Protein AF-A0AAN9UFL4-F1 (afdb_monomer)

pLDDT: mean 90.6, std 11.02, range [36.66, 98.62]

Structure (mmCIF, N/CA/C/O backbone):
data_AF-A0AAN9UFL4-F1
#
_entry.id   AF-A0AAN9UFL4-F1
#
loop_
_atom_site.group_PDB
_atom_site.id
_atom_site.type_symbol
_atom_site.label_atom_id
_atom_site.label_alt_id
_atom_site.label_comp_id
_atom_site.label_asym_id
_atom_site.label_entity_id
_atom_site.label_seq_id
_atom_site.pdbx_PDB_ins_code
_atom_site.Cartn_x
_atom_site.Cartn_y
_atom_site.Cartn_z
_atom_site.occupancy
_atom_site.B_iso_or_equiv
_atom_site.auth_seq_id
_atom_site.auth_comp_id
_atom_site.auth_asym_id
_atom_site.auth_atom_id
_atom_site.pdbx_PDB_model_num
ATOM 1 N N . MET A 1 1 ? -29.369 -9.175 24.011 1.00 54.47 1 MET A N 1
ATOM 2 C CA . MET A 1 1 ? -29.312 -8.395 25.270 1.00 54.47 1 MET A CA 1
ATOM 3 C C . MET A 1 1 ? -29.453 -9.353 26.445 1.00 54.47 1 MET A C 1
ATOM 5 O O . MET A 1 1 ? -30.066 -10.395 26.267 1.00 54.47 1 MET A O 1
ATOM 9 N N . SER A 1 2 ? -28.872 -9.036 27.604 1.00 55.59 2 SER A N 1
ATOM 10 C CA . SER A 1 2 ? -28.989 -9.859 28.818 1.00 55.59 2 SER A CA 1
ATOM 11 C C . SER A 1 2 ? -30.438 -9.914 29.310 1.00 55.59 2 SER A C 1
ATOM 13 O O . SER A 1 2 ? -31.099 -8.882 29.399 1.00 55.59 2 SER A O 1
ATOM 15 N N . ASP A 1 3 ? -30.912 -11.091 29.720 1.00 73.38 3 ASP A N 1
ATOM 16 C CA . ASP A 1 3 ? -32.211 -11.225 30.394 1.00 73.38 3 ASP A CA 1
ATOM 17 C C . ASP A 1 3 ? -32.164 -10.779 31.863 1.00 73.38 3 ASP A C 1
ATOM 19 O O . ASP A 1 3 ? -33.210 -10.558 32.484 1.00 73.38 3 ASP A O 1
ATOM 23 N N . LYS A 1 4 ? -30.953 -10.606 32.407 1.00 81.44 4 LYS A N 1
ATOM 24 C CA . LYS A 1 4 ? -30.670 -10.262 33.803 1.00 81.44 4 LYS A CA 1
ATOM 25 C C . LYS A 1 4 ? -30.345 -8.778 33.964 1.00 81.44 4 LYS A C 1
ATOM 27 O O . LYS A 1 4 ? -29.755 -8.167 33.072 1.00 81.44 4 LYS A O 1
ATOM 32 N N . ILE A 1 5 ? -30.706 -8.236 35.128 1.00 85.50 5 ILE A N 1
ATOM 33 C CA . ILE A 1 5 ? -30.295 -6.901 35.581 1.00 85.50 5 ILE A CA 1
ATOM 34 C C . ILE A 1 5 ? -28.765 -6.871 35.635 1.00 85.50 5 ILE A C 1
ATOM 36 O O . ILE A 1 5 ? -28.153 -7.826 36.121 1.00 85.50 5 ILE A O 1
ATOM 40 N N . ILE A 1 6 ? -28.151 -5.813 35.108 1.00 87.88 6 ILE A N 1
ATOM 41 C CA . ILE A 1 6 ? -26.690 -5.675 35.158 1.00 87.88 6 ILE A CA 1
ATOM 42 C C . ILE A 1 6 ? -26.243 -5.418 36.605 1.00 87.88 6 ILE A C 1
ATOM 44 O O . ILE A 1 6 ? -26.988 -4.798 37.363 1.00 87.88 6 ILE A O 1
ATOM 48 N N . PRO A 1 7 ? -25.060 -5.894 37.030 1.00 90.62 7 PRO A N 1
ATOM 49 C CA . PRO A 1 7 ? -24.494 -5.502 38.317 1.00 90.62 7 PRO A CA 1
ATOM 50 C C . PRO A 1 7 ? -24.041 -4.033 38.288 1.00 90.62 7 PRO A C 1
ATOM 52 O O . PRO A 1 7 ? -24.060 -3.386 37.240 1.00 90.62 7 PRO A O 1
ATOM 55 N N . ALA A 1 8 ? -23.592 -3.513 39.434 1.00 91.50 8 ALA A N 1
ATOM 56 C CA . ALA A 1 8 ? -22.791 -2.292 39.431 1.00 91.50 8 ALA A CA 1
ATOM 57 C C . ALA A 1 8 ? -21.557 -2.491 38.534 1.00 91.50 8 ALA A C 1
ATOM 59 O O . ALA A 1 8 ? -20.910 -3.540 38.593 1.00 91.50 8 ALA A O 1
ATOM 60 N N . VAL A 1 9 ? -21.254 -1.501 37.696 1.00 92.56 9 VAL A N 1
ATOM 61 C CA . VAL A 1 9 ? -20.162 -1.568 36.715 1.00 92.56 9 VAL A CA 1
ATOM 62 C C . VAL A 1 9 ? -19.108 -0.538 37.080 1.00 92.56 9 VAL A C 1
ATOM 64 O O . VAL A 1 9 ? -19.416 0.648 37.165 1.00 92.56 9 VAL A O 1
ATOM 67 N N . THR A 1 10 ? -17.865 -0.976 37.263 1.00 95.38 10 THR A N 1
ATOM 68 C CA . THR A 1 10 ? -16.726 -0.075 37.466 1.00 95.38 10 THR A CA 1
ATOM 69 C C . THR A 1 10 ? -15.994 0.135 36.148 1.00 95.38 10 THR A C 1
ATOM 71 O O . THR A 1 10 ? -15.623 -0.832 35.485 1.00 95.38 10 THR A O 1
ATOM 74 N N . VAL A 1 11 ? -15.771 1.394 35.785 1.00 95.38 11 VAL A N 1
ATOM 75 C CA . VAL A 1 11 ? -15.032 1.815 34.593 1.00 95.38 11 VAL A CA 1
ATOM 76 C C . VAL A 1 11 ? -13.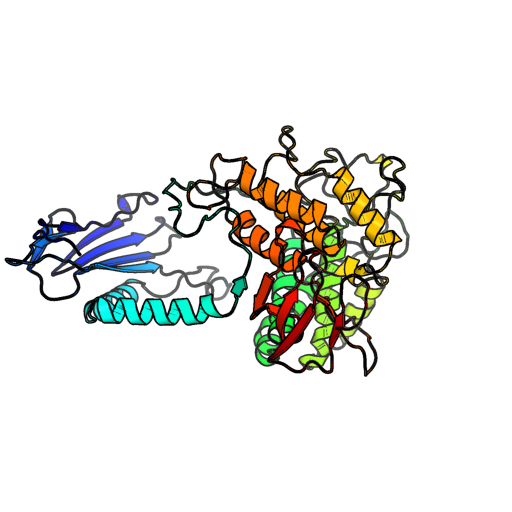807 2.604 35.040 1.00 95.38 11 VAL A C 1
ATOM 78 O O . VAL A 1 11 ? -13.924 3.584 35.778 1.00 95.38 11 VAL A O 1
ATOM 81 N N . SER A 1 12 ? -12.635 2.182 34.574 1.00 94.19 12 SER A N 1
ATOM 82 C CA . SER A 1 12 ? -11.347 2.793 34.903 1.00 94.19 12 SER A CA 1
ATOM 83 C C . SER A 1 12 ? -10.501 2.913 33.641 1.00 94.19 12 SER A C 1
ATOM 85 O O . SER A 1 12 ? -10.537 2.030 32.783 1.00 94.19 12 SER A O 1
ATOM 87 N N . LEU A 1 13 ? -9.714 3.981 33.552 1.00 94.69 13 LEU A N 1
ATOM 88 C CA . LEU A 1 13 ? -8.743 4.195 32.483 1.00 94.69 13 LEU A CA 1
ATOM 89 C C . LEU A 1 13 ? -7.329 4.068 33.051 1.00 94.69 13 LEU A C 1
ATOM 91 O O . LEU A 1 13 ? -7.047 4.565 34.138 1.00 94.69 13 LEU A O 1
ATOM 95 N N . ALA A 1 14 ? -6.444 3.400 32.313 1.00 91.50 14 ALA A N 1
ATOM 96 C CA . ALA A 1 14 ? -5.046 3.221 32.691 1.00 91.50 14 ALA A CA 1
ATOM 97 C C . ALA A 1 14 ? -4.146 3.272 31.453 1.00 91.50 14 ALA A C 1
ATOM 99 O O . ALA A 1 14 ? -4.526 2.781 30.390 1.00 91.50 14 ALA A O 1
ATOM 100 N N . ASN A 1 15 ? -2.936 3.809 31.610 1.00 89.25 15 ASN A N 1
ATOM 101 C CA . ASN A 1 15 ? -1.885 3.750 30.599 1.00 89.25 15 ASN A CA 1
ATOM 102 C C . ASN A 1 15 ? -0.728 2.907 31.144 1.00 89.25 15 ASN A C 1
ATOM 104 O O . ASN A 1 15 ? -0.100 3.289 32.122 1.00 89.25 15 ASN A O 1
ATOM 108 N N . ARG A 1 16 ? -0.464 1.751 30.525 1.00 88.44 16 ARG A N 1
ATOM 109 C CA . ARG A 1 16 ? 0.577 0.807 30.977 1.00 88.44 16 ARG A CA 1
ATOM 110 C C . ARG A 1 16 ? 1.958 1.072 30.371 1.00 88.44 16 ARG A C 1
ATOM 112 O O . ARG A 1 16 ? 2.897 0.354 30.694 1.00 88.44 16 ARG A O 1
ATOM 119 N N . LEU A 1 17 ? 2.068 2.043 29.465 1.00 87.00 17 LEU A N 1
ATOM 120 C CA . LEU A 1 17 ? 3.300 2.358 28.734 1.00 87.00 17 LEU A CA 1
ATOM 121 C C . LEU A 1 17 ? 4.008 3.604 29.275 1.00 87.00 17 LEU A C 1
ATOM 123 O O . LEU A 1 17 ? 5.159 3.854 28.931 1.00 87.00 17 LEU A O 1
ATOM 127 N N . VAL A 1 18 ? 3.328 4.388 30.110 1.00 88.12 18 VAL A N 1
ATOM 128 C CA . VAL A 1 18 ? 3.819 5.656 30.653 1.00 88.12 18 VAL A CA 1
ATOM 129 C C . VAL A 1 18 ? 3.992 5.522 32.164 1.00 88.12 18 VAL A C 1
ATOM 131 O O . VAL A 1 18 ? 3.252 4.798 32.820 1.00 88.12 18 VAL A O 1
ATOM 134 N N . ASN A 1 19 ? 4.987 6.215 32.718 1.00 89.31 19 ASN A N 1
ATOM 135 C CA . ASN A 1 19 ? 5.231 6.250 34.158 1.00 89.31 19 ASN A CA 1
ATOM 136 C C . ASN A 1 19 ? 4.023 6.848 34.908 1.00 89.31 19 ASN A C 1
ATOM 138 O O . ASN A 1 19 ? 3.541 7.915 34.529 1.00 89.31 19 ASN A O 1
ATOM 142 N N . ASP A 1 20 ? 3.605 6.219 36.011 1.00 89.75 20 ASP A N 1
ATOM 143 C CA . ASP A 1 20 ? 2.450 6.646 36.819 1.00 89.75 20 ASP A CA 1
ATOM 144 C C . ASP A 1 20 ? 2.545 8.097 37.331 1.00 89.75 20 ASP A C 1
ATOM 146 O O . ASP A 1 20 ? 1.533 8.738 37.592 1.00 89.75 20 ASP A O 1
ATOM 150 N N . THR A 1 21 ? 3.754 8.654 37.446 1.00 92.69 21 THR A N 1
ATOM 151 C CA . THR A 1 21 ? 3.964 10.059 37.847 1.00 92.69 21 THR A CA 1
ATOM 152 C C . THR A 1 21 ? 3.592 11.078 36.764 1.00 92.69 21 THR A C 1
ATOM 154 O O . THR A 1 21 ? 3.488 12.268 37.057 1.00 92.69 21 THR A O 1
ATOM 157 N N . LEU A 1 22 ? 3.405 10.634 35.518 1.00 95.19 22 LEU A N 1
ATOM 158 C CA . LEU A 1 22 ? 3.083 11.476 34.360 1.00 95.19 22 LEU A CA 1
ATOM 159 C C . LEU A 1 22 ? 1.605 11.414 33.968 1.00 95.19 22 LEU A C 1
ATOM 161 O O . LEU A 1 22 ? 1.209 12.019 32.969 1.00 95.19 22 LEU A O 1
ATOM 165 N N . ILE A 1 23 ? 0.803 10.671 34.727 1.00 95.75 23 ILE A N 1
ATOM 166 C CA . ILE A 1 23 ? -0.618 10.481 34.468 1.00 95.75 23 ILE A CA 1
ATOM 167 C C . ILE A 1 23 ? -1.444 10.932 35.664 1.00 95.75 23 ILE A C 1
ATOM 169 O O . ILE A 1 23 ? -1.000 10.922 36.809 1.00 95.75 23 ILE A O 1
ATOM 173 N N . ASN A 1 24 ? -2.680 11.313 35.387 1.00 96.19 24 ASN A N 1
ATOM 174 C CA . ASN A 1 24 ? -3.657 11.681 36.389 1.00 96.19 24 ASN A CA 1
ATOM 175 C C . ASN A 1 24 ? -5.012 11.093 35.994 1.00 96.19 24 ASN A C 1
ATOM 177 O O . ASN A 1 24 ? -5.482 11.313 34.876 1.00 96.19 24 ASN A O 1
ATOM 181 N N . VAL A 1 25 ? -5.625 10.346 36.912 1.00 96.62 25 VAL A N 1
ATOM 182 C CA . VAL A 1 25 ? -6.941 9.726 36.724 1.00 96.62 25 VAL A CA 1
ATOM 183 C C . VAL A 1 25 ? -7.927 10.386 37.671 1.00 96.62 25 VAL A C 1
ATOM 185 O O . VAL A 1 25 ? -7.709 10.452 38.878 1.00 96.62 25 VAL A O 1
ATOM 188 N N . THR A 1 26 ? -9.029 10.877 37.119 1.00 96.62 26 THR A N 1
ATOM 189 C CA . THR A 1 26 ? -10.094 11.556 37.861 1.00 96.62 26 THR A CA 1
ATOM 190 C C . THR A 1 26 ? -11.451 11.024 37.422 1.00 96.62 26 THR A C 1
ATOM 192 O O . THR A 1 26 ? -11.580 10.428 36.356 1.00 96.62 26 THR A O 1
ATOM 195 N N . CYS A 1 27 ? -12.492 11.251 38.216 1.00 95.62 27 CYS A N 1
ATOM 196 C CA . CYS A 1 27 ? -13.864 11.029 37.777 1.00 95.62 27 CYS A CA 1
ATOM 197 C C . CYS A 1 27 ? -14.771 12.191 38.157 1.00 95.62 27 CYS A C 1
ATOM 199 O O . CYS A 1 27 ? -14.496 12.957 39.080 1.00 95.62 27 CYS A O 1
ATOM 201 N N . GLY A 1 28 ? -15.860 12.314 37.408 1.00 91.25 28 GLY A N 1
ATOM 202 C CA . GLY A 1 28 ? -16.932 13.262 37.660 1.00 91.25 28 GLY A CA 1
ATOM 203 C C . GLY A 1 28 ? -18.291 12.581 37.582 1.00 91.25 28 GLY A C 1
ATOM 204 O O . GLY A 1 28 ? -18.410 11.355 37.643 1.00 91.25 28 GLY A O 1
ATOM 205 N N . THR A 1 29 ? -19.346 13.383 37.447 1.00 89.94 29 THR A N 1
ATOM 206 C CA . THR A 1 29 ? -20.706 12.846 37.315 1.00 89.94 29 THR A CA 1
ATOM 207 C C . THR A 1 29 ? -20.849 12.168 35.954 1.00 89.94 29 THR A C 1
ATOM 209 O O . THR A 1 29 ? -20.879 12.841 34.927 1.00 89.94 29 THR A O 1
ATOM 212 N N . GLY A 1 30 ? -20.928 10.837 35.945 1.00 93.25 30 GLY A N 1
ATOM 213 C CA . GLY A 1 30 ? -21.134 10.042 34.737 1.00 93.25 30 GLY A CA 1
ATOM 214 C C . GLY A 1 30 ? -19.888 9.784 33.884 1.00 93.25 30 GLY A C 1
ATOM 215 O O . GLY A 1 30 ? -20.035 9.235 32.795 1.00 93.25 30 GLY A O 1
ATOM 216 N N . TYR A 1 31 ? -18.677 10.137 34.331 1.00 96.56 31 TYR A N 1
ATOM 217 C CA . TYR A 1 31 ? -17.450 9.877 33.563 1.00 96.56 31 TYR A CA 1
ATOM 218 C C . TYR A 1 31 ? -16.209 9.609 34.430 1.00 96.56 31 TYR A C 1
ATOM 220 O O . TYR A 1 31 ? -16.130 10.039 35.581 1.00 96.56 31 TYR A O 1
ATOM 228 N N . THR A 1 32 ? -15.219 8.936 33.842 1.00 98.19 32 THR A N 1
ATOM 229 C CA . THR A 1 32 ? -13.818 8.874 34.301 1.00 98.19 32 THR A CA 1
ATOM 230 C C . THR A 1 32 ? -12.913 9.457 33.215 1.00 98.19 32 THR A C 1
ATOM 232 O O . THR A 1 32 ? -13.228 9.352 32.027 1.00 98.19 32 THR A O 1
ATOM 235 N N . ARG A 1 33 ? -11.822 10.113 33.615 1.00 98.12 33 ARG A N 1
ATOM 236 C CA . ARG A 1 33 ? -10.889 10.818 32.737 1.00 98.12 33 ARG A CA 1
ATOM 237 C C . ARG A 1 33 ? -9.452 10.485 33.105 1.00 98.12 33 ARG A C 1
ATOM 239 O O . ARG A 1 33 ? -9.074 10.589 34.270 1.00 98.12 33 ARG A O 1
ATOM 246 N N . LEU A 1 34 ? -8.661 10.135 32.100 1.00 97.81 34 LEU A N 1
ATOM 247 C CA . LEU A 1 34 ? -7.221 9.934 32.186 1.00 97.81 34 LEU A CA 1
ATOM 248 C C . LEU A 1 34 ? -6.532 11.017 31.356 1.00 97.81 34 LEU A C 1
ATOM 250 O O . LEU A 1 34 ? -6.728 11.093 30.147 1.00 97.81 34 LEU A O 1
ATOM 254 N N . THR A 1 35 ? -5.697 11.815 32.007 1.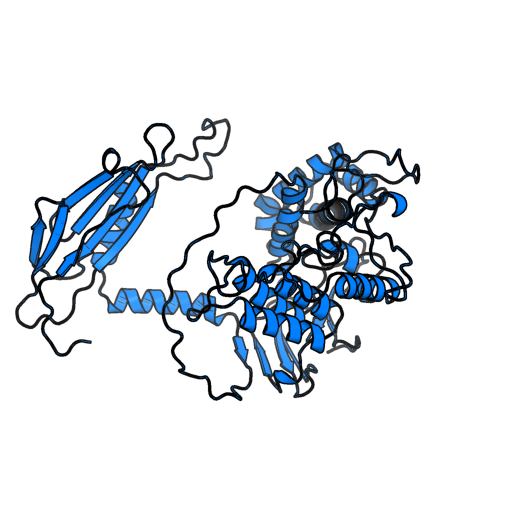00 97.75 35 THR A N 1
ATOM 255 C CA . THR A 1 35 ? -4.863 12.839 31.365 1.00 97.75 35 THR A CA 1
ATOM 256 C C . THR A 1 35 ? -3.399 12.553 31.639 1.00 97.75 35 THR A C 1
ATOM 258 O O . THR A 1 35 ? -3.077 12.029 32.707 1.00 97.75 35 THR A O 1
ATOM 261 N N . GLY A 1 36 ? -2.498 12.950 30.752 1.00 96.75 36 GLY A N 1
ATOM 262 C CA . GLY A 1 36 ? -1.074 12.844 31.038 1.00 96.75 36 GLY A CA 1
ATOM 263 C C . GLY A 1 36 ? -0.184 13.384 29.937 1.00 96.75 36 GLY A C 1
ATOM 264 O O . GLY A 1 36 ? -0.651 14.001 28.981 1.00 96.75 36 GLY A O 1
ATOM 265 N N . ILE A 1 37 ? 1.113 13.134 30.092 1.00 96.25 37 ILE A N 1
ATOM 266 C CA . ILE A 1 37 ? 2.127 13.361 29.061 1.00 96.25 37 ILE A CA 1
ATOM 267 C C . ILE A 1 37 ? 2.890 12.066 28.801 1.00 96.25 37 ILE A C 1
ATOM 269 O O . ILE A 1 37 ? 3.192 11.314 29.724 1.00 96.25 37 ILE A O 1
ATOM 273 N N . THR A 1 38 ? 3.212 11.791 27.541 1.00 93.50 38 THR A N 1
ATOM 274 C CA . THR A 1 38 ? 3.894 10.548 27.134 1.00 93.50 38 THR A CA 1
ATOM 275 C C . THR A 1 38 ? 5.309 10.424 27.712 1.00 93.50 38 THR A C 1
ATOM 277 O O . THR A 1 38 ? 5.768 9.314 27.966 1.00 93.50 38 THR A O 1
ATOM 280 N N . GLN A 1 39 ? 5.989 11.550 27.962 1.00 91.94 39 GLN A N 1
ATOM 281 C CA . GLN A 1 39 ? 7.294 11.634 28.633 1.00 91.94 39 GLN A CA 1
ATOM 282 C C . GLN A 1 39 ? 7.572 13.060 29.143 1.00 91.94 39 GLN A C 1
ATOM 284 O O . GLN A 1 39 ? 7.059 14.031 28.593 1.00 91.94 39 GLN A O 1
ATOM 289 N N . ALA A 1 40 ? 8.408 13.199 30.176 1.00 86.38 40 ALA A N 1
ATOM 290 C CA . ALA A 1 40 ? 8.545 14.432 30.965 1.00 86.38 40 ALA A CA 1
ATOM 291 C C . ALA A 1 40 ? 9.102 15.671 30.226 1.00 86.38 40 ALA A C 1
ATOM 293 O O . ALA A 1 40 ? 8.884 16.788 30.686 1.00 86.38 40 ALA A O 1
ATOM 294 N N . SER A 1 41 ? 9.836 15.506 29.120 1.00 83.50 41 SER A N 1
ATOM 295 C CA . SER A 1 41 ? 10.517 16.612 28.422 1.00 83.50 41 SER A CA 1
ATOM 296 C C . SER A 1 41 ? 9.870 16.959 27.082 1.00 83.50 41 SER A C 1
ATOM 298 O O . SER A 1 41 ? 9.323 18.042 26.897 1.00 83.50 41 SER A O 1
ATOM 300 N N . ILE A 1 42 ? 9.919 16.024 26.138 1.00 84.94 42 ILE A N 1
ATOM 301 C CA . ILE A 1 42 ? 9.457 16.218 24.758 1.00 84.94 42 ILE A CA 1
ATOM 302 C C . ILE A 1 42 ? 8.086 15.577 24.514 1.00 84.94 42 ILE A C 1
ATOM 304 O O . ILE A 1 42 ? 7.584 15.612 23.399 1.00 84.94 42 ILE A O 1
ATOM 308 N N . GLY A 1 43 ? 7.464 15.006 25.549 1.00 90.56 43 GLY A N 1
ATOM 309 C CA . GLY A 1 43 ? 6.241 14.228 25.411 1.00 90.56 43 GLY A CA 1
ATOM 310 C C . GLY A 1 43 ? 5.055 15.043 24.925 1.00 90.56 43 GLY A C 1
ATOM 311 O O . GLY A 1 43 ? 4.927 16.232 25.224 1.00 90.56 43 GLY A O 1
ATOM 312 N N . LEU A 1 44 ? 4.204 14.355 24.179 1.00 95.75 44 LEU A N 1
ATOM 313 C CA . LEU A 1 44 ? 2.867 14.783 23.803 1.00 95.75 44 LEU A CA 1
ATOM 314 C C . LEU A 1 44 ? 1.915 14.630 24.987 1.00 95.75 44 LEU A C 1
ATOM 316 O O . LEU A 1 44 ? 2.009 13.642 25.729 1.00 95.75 44 LEU A O 1
ATOM 320 N N . LYS A 1 45 ? 1.011 15.590 25.154 1.00 97.00 45 LYS A N 1
ATOM 321 C CA . LYS A 1 45 ? -0.151 15.456 26.026 1.00 97.00 45 LYS A CA 1
ATOM 322 C C . LYS A 1 45 ? -1.117 14.438 25.445 1.00 97.00 45 LYS A C 1
ATOM 324 O O . LYS A 1 45 ? -1.250 14.313 24.233 1.00 97.00 45 LYS A O 1
ATOM 329 N N . PHE A 1 46 ? -1.836 13.756 26.322 1.00 97.38 46 PHE A N 1
ATOM 330 C CA . PHE A 1 46 ? -2.979 12.939 25.945 1.00 97.38 46 PHE A CA 1
ATOM 331 C C . PHE A 1 46 ? -4.125 13.120 26.933 1.00 97.38 46 PHE A C 1
ATOM 333 O O . PHE A 1 46 ? -3.913 13.371 28.124 1.00 97.38 46 PHE A O 1
ATOM 340 N N . ASP A 1 47 ? -5.338 12.957 26.424 1.00 98.31 47 ASP A N 1
ATOM 341 C CA . ASP A 1 47 ? -6.575 12.983 27.190 1.00 98.31 47 ASP A CA 1
ATOM 342 C C . ASP A 1 47 ? -7.489 11.846 26.743 1.00 98.31 47 ASP A C 1
ATOM 344 O O . ASP A 1 47 ? -7.452 11.411 25.595 1.00 98.31 47 ASP A O 1
ATOM 348 N N . SER A 1 48 ? -8.287 11.327 27.663 1.00 98.25 48 SER A N 1
ATOM 349 C CA . SER A 1 48 ? -9.153 10.182 27.446 1.00 98.25 48 SER A CA 1
ATOM 350 C C . SER A 1 48 ? -10.311 10.241 28.428 1.00 98.25 48 SER A C 1
ATOM 352 O O . SER A 1 48 ? -10.090 10.295 29.638 1.00 98.25 48 SER A O 1
ATOM 354 N N . ILE A 1 49 ? -11.546 10.224 27.925 1.00 98.50 49 ILE A N 1
ATOM 355 C CA . ILE A 1 49 ? -12.765 10.271 28.742 1.00 98.50 49 ILE A CA 1
ATOM 356 C C . ILE A 1 49 ? -13.651 9.085 28.380 1.00 98.50 49 ILE A C 1
ATOM 358 O O . ILE A 1 49 ? -14.051 8.926 27.228 1.00 98.50 49 ILE A O 1
ATOM 362 N N . ALA A 1 50 ? -14.011 8.283 29.380 1.00 97.94 50 ALA A N 1
ATOM 363 C CA . ALA A 1 50 ? -15.061 7.277 29.267 1.00 97.94 50 ALA A CA 1
ATOM 364 C C . ALA A 1 50 ? -16.304 7.766 30.019 1.00 97.94 50 ALA A C 1
ATOM 366 O O . ALA A 1 50 ? -16.235 8.068 31.214 1.00 97.94 50 ALA A O 1
ATOM 367 N N . ARG A 1 51 ? -17.439 7.853 29.321 1.00 96.31 51 ARG A N 1
ATOM 368 C CA . ARG A 1 51 ? -18.685 8.459 29.807 1.00 96.31 51 ARG A CA 1
ATOM 369 C C . ARG A 1 51 ? -19.860 7.502 29.650 1.00 96.31 51 ARG A C 1
ATOM 371 O O . ARG A 1 51 ? -20.009 6.857 28.615 1.00 96.31 51 ARG A O 1
ATOM 378 N N . VAL A 1 52 ? -20.718 7.430 30.664 1.00 94.25 52 VAL A N 1
ATOM 379 C CA . VAL A 1 52 ? -21.979 6.687 30.573 1.00 94.25 52 VAL A CA 1
ATOM 380 C C . VAL A 1 52 ? -23.003 7.485 29.756 1.00 94.25 52 VAL A C 1
ATOM 382 O O . VAL A 1 52 ? -23.174 8.685 29.963 1.00 94.25 52 VAL A O 1
ATOM 385 N N . SER A 1 53 ? -23.671 6.827 28.811 1.00 91.44 53 SER A N 1
ATOM 386 C CA . SER A 1 53 ? -24.694 7.422 27.943 1.00 91.44 53 SER A CA 1
ATOM 387 C C . SER A 1 53 ? -26.093 6.987 28.367 1.00 91.44 53 SER A C 1
ATOM 389 O O . SER A 1 53 ? -26.353 5.788 28.469 1.00 91.44 53 SER A O 1
ATOM 391 N N . GLY A 1 54 ? -26.992 7.960 28.559 1.00 83.38 54 GLY A N 1
ATOM 392 C CA . GLY A 1 54 ? -28.389 7.789 28.976 1.00 83.38 54 GLY A CA 1
ATOM 393 C C . GLY A 1 54 ? -28.632 8.175 30.443 1.00 83.38 54 GLY A C 1
ATOM 394 O O . GLY A 1 54 ? -27.851 8.917 31.034 1.00 83.38 54 GLY A O 1
ATOM 395 N N . ASN A 1 55 ? -29.725 7.694 31.045 1.00 81.06 55 ASN A N 1
ATOM 396 C CA . ASN A 1 55 ? -30.087 8.033 32.428 1.00 81.06 55 ASN A CA 1
ATOM 397 C C . ASN A 1 55 ? -29.544 6.997 33.429 1.00 81.06 55 ASN A C 1
ATOM 399 O O . ASN A 1 55 ? -30.016 5.859 33.452 1.00 81.06 55 ASN A O 1
ATOM 403 N N . TYR A 1 56 ? -28.556 7.389 34.238 1.00 82.44 56 TYR A N 1
ATOM 404 C CA . TYR A 1 56 ? -27.855 6.514 35.184 1.00 82.44 56 TYR A CA 1
ATOM 405 C C . TYR A 1 56 ? -27.552 7.253 36.482 1.00 82.44 56 TYR A C 1
ATOM 407 O O . TYR A 1 56 ? -27.371 8.470 36.497 1.00 82.44 56 TYR A O 1
ATOM 415 N N . SER A 1 57 ? -27.417 6.488 37.563 1.00 88.56 57 SER A N 1
ATOM 416 C CA . SER A 1 57 ? -26.724 6.951 38.760 1.00 88.56 57 SER A CA 1
ATOM 417 C C . SER A 1 57 ? -25.268 6.498 38.695 1.00 88.56 57 SER A C 1
ATOM 419 O O . SER A 1 57 ? -24.972 5.386 38.254 1.00 88.56 57 SER A O 1
ATOM 421 N N . SER A 1 58 ? -24.347 7.355 39.124 1.00 92.25 58 SER A N 1
ATOM 422 C CA . SER A 1 58 ? -22.931 7.012 39.185 1.00 92.25 58 SER A CA 1
ATOM 423 C C . SER A 1 58 ? -22.239 7.686 40.357 1.00 92.25 58 SER A C 1
ATOM 425 O O . SER A 1 58 ? -22.586 8.816 40.702 1.00 92.25 58 SER A O 1
ATOM 427 N N . THR A 1 59 ? -21.216 7.037 40.899 1.00 94.44 59 THR A N 1
ATOM 428 C CA . THR A 1 59 ? -20.324 7.606 41.913 1.00 94.44 59 THR A CA 1
ATOM 429 C C . THR A 1 59 ? -18.875 7.556 41.447 1.00 94.44 59 THR A C 1
ATOM 431 O O . THR A 1 59 ? -18.501 6.716 40.631 1.00 94.44 59 THR A O 1
ATOM 434 N N . CYS A 1 60 ? -18.058 8.454 41.984 1.00 94.56 60 CYS A N 1
ATOM 435 C CA . CYS A 1 60 ? -16.629 8.537 41.713 1.00 94.56 60 CYS A CA 1
ATOM 436 C C . CYS A 1 60 ? -15.856 7.853 42.851 1.00 94.56 60 CYS A C 1
ATOM 438 O O . CYS A 1 60 ? -16.156 8.108 44.017 1.00 94.56 60 CYS A O 1
ATOM 440 N N . SER A 1 61 ? -14.919 6.955 42.533 1.00 94.31 61 SER A N 1
ATOM 441 C CA . SER A 1 61 ? -14.026 6.356 43.532 1.00 94.31 61 SER A CA 1
ATOM 442 C C . SER A 1 61 ? -12.866 7.291 43.882 1.00 94.31 61 SER A C 1
ATOM 444 O O . SER A 1 61 ? -12.485 8.148 43.085 1.00 94.31 61 SER A O 1
ATOM 446 N N . ASP A 1 62 ? -12.220 7.042 45.023 1.00 91.25 62 ASP A N 1
ATOM 447 C CA . ASP A 1 62 ? -11.004 7.762 45.441 1.00 91.25 62 ASP A CA 1
ATOM 448 C C . ASP A 1 62 ? -9.835 7.594 44.450 1.00 91.25 62 ASP A C 1
ATOM 450 O O . ASP A 1 62 ? -8.909 8.399 44.419 1.00 91.25 62 ASP A O 1
ATOM 454 N N . THR A 1 63 ? -9.883 6.547 43.622 1.00 90.12 63 THR A N 1
ATOM 455 C CA . THR A 1 63 ? -8.894 6.235 42.581 1.00 90.12 63 THR A CA 1
ATOM 456 C C . THR A 1 63 ? -9.262 6.793 41.202 1.00 90.12 63 THR A C 1
ATOM 458 O O . THR A 1 63 ? -8.649 6.414 40.207 1.00 90.12 63 THR A O 1
ATOM 461 N N . GLY A 1 64 ? -10.292 7.640 41.104 1.00 93.44 64 GLY A N 1
ATOM 462 C CA . GLY A 1 64 ? -10.705 8.251 39.838 1.00 93.44 64 GLY A CA 1
ATOM 463 C C . GLY A 1 64 ? -11.530 7.334 38.923 1.00 93.44 64 GLY A C 1
ATOM 464 O O . GLY A 1 64 ? -11.734 7.655 37.755 1.00 93.44 64 GLY A O 1
ATOM 465 N N . SER A 1 65 ? -12.026 6.199 39.424 1.00 96.06 65 SER A N 1
ATOM 466 C CA . SER A 1 65 ? -12.863 5.266 38.657 1.00 96.06 65 SER A CA 1
ATOM 467 C C . SER A 1 65 ? -14.347 5.617 38.752 1.00 96.06 65 SER A C 1
ATOM 469 O O . SER A 1 65 ? -14.849 5.994 39.812 1.00 96.06 65 SER A O 1
ATOM 471 N N . LEU A 1 66 ? -15.073 5.435 37.651 1.00 96.56 66 LEU A N 1
ATOM 472 C CA . LEU A 1 66 ? -16.519 5.618 37.596 1.00 96.56 66 LEU A CA 1
ATOM 473 C C . LEU A 1 66 ? -17.223 4.332 38.036 1.00 96.56 66 LEU A C 1
ATOM 475 O O . LEU A 1 66 ? -16.996 3.275 37.455 1.00 96.56 66 LEU A O 1
ATOM 479 N N . ILE A 1 67 ? -18.118 4.421 39.014 1.00 95.44 67 ILE A N 1
ATOM 480 C CA . ILE A 1 67 ? -18.971 3.311 39.449 1.00 95.44 67 ILE A CA 1
ATOM 481 C C . ILE A 1 67 ? -20.396 3.608 38.992 1.00 95.44 67 ILE A C 1
ATOM 483 O O . ILE A 1 67 ? -21.041 4.515 39.512 1.00 95.44 67 ILE A O 1
ATOM 487 N N . ILE A 1 68 ? -20.890 2.855 38.013 1.00 93.44 68 ILE A N 1
ATOM 488 C CA . ILE A 1 68 ? -22.247 2.961 37.474 1.00 93.44 68 ILE A CA 1
ATOM 489 C C . ILE A 1 68 ? -23.174 2.086 38.318 1.00 93.44 68 ILE A C 1
ATOM 491 O O . ILE A 1 68 ? -22.953 0.880 38.460 1.00 93.44 68 ILE A O 1
ATOM 495 N N . LEU A 1 69 ? -24.229 2.695 38.856 1.00 91.44 69 LEU A N 1
ATOM 496 C CA . LEU A 1 69 ? -25.240 2.039 39.674 1.00 91.44 69 LEU A CA 1
ATOM 497 C C . LEU A 1 69 ? -26.509 1.827 38.833 1.00 91.44 69 LEU A C 1
ATOM 499 O O . LEU A 1 69 ? -27.156 2.807 38.449 1.00 91.44 69 LEU A O 1
ATOM 503 N N . PRO A 1 70 ? -26.878 0.573 38.524 1.00 86.62 70 PRO A N 1
ATOM 504 C CA . PRO A 1 70 ? -28.035 0.287 37.691 1.00 86.62 70 PRO A CA 1
ATOM 505 C C . PRO A 1 70 ? -29.342 0.625 38.407 1.00 86.62 70 PRO A C 1
ATOM 507 O O . PRO A 1 70 ? -29.538 0.292 39.578 1.00 86.62 70 PRO A O 1
ATOM 510 N N . ALA A 1 71 ? -30.270 1.242 37.681 1.00 87.12 71 ALA A N 1
ATOM 511 C CA . ALA A 1 71 ? -31.637 1.428 38.142 1.00 87.12 71 ALA A CA 1
ATOM 512 C C . ALA A 1 71 ? -32.371 0.073 38.269 1.00 87.12 71 ALA A C 1
ATOM 514 O O . ALA A 1 71 ? -32.009 -0.901 37.596 1.00 87.12 71 ALA A O 1
ATOM 515 N N . PRO A 1 72 ? -33.439 -0.024 39.087 1.00 85.69 72 PRO A N 1
ATOM 516 C CA . PRO A 1 72 ? -34.255 -1.232 39.162 1.00 85.69 72 PRO A CA 1
ATOM 517 C C . PRO A 1 72 ? -34.733 -1.684 37.776 1.00 85.69 72 PRO A C 1
ATOM 519 O O . PRO A 1 72 ? -35.356 -0.923 37.041 1.00 85.69 72 PRO A O 1
ATOM 522 N N . GLY A 1 73 ? -34.432 -2.934 37.414 1.00 86.12 73 GLY A N 1
ATOM 523 C CA . GLY A 1 73 ? -34.805 -3.504 36.116 1.00 86.12 73 GLY A CA 1
ATOM 524 C C . GLY A 1 73 ? -33.878 -3.141 34.951 1.00 86.12 73 GLY A C 1
ATOM 525 O O . GLY A 1 73 ? -34.122 -3.607 33.839 1.00 86.12 73 GLY A O 1
ATOM 526 N N . GLN A 1 74 ? -32.812 -2.367 35.174 1.00 87.00 74 GLN A N 1
ATOM 527 C CA . GLN A 1 74 ? -31.870 -1.987 34.126 1.00 87.00 74 GLN A CA 1
ATOM 528 C C . GLN A 1 74 ? -31.020 -3.174 33.654 1.00 87.00 74 GLN A C 1
ATOM 530 O O . GLN A 1 74 ? -30.348 -3.831 34.446 1.00 87.00 74 GLN A O 1
ATOM 535 N N . LYS A 1 75 ? -31.031 -3.441 32.344 1.00 88.81 75 LYS A N 1
ATOM 536 C CA . LYS A 1 75 ? -30.353 -4.601 31.726 1.00 88.81 75 LYS A CA 1
ATOM 537 C C . LYS A 1 75 ? -29.213 -4.236 30.776 1.00 88.81 75 LYS A C 1
ATOM 539 O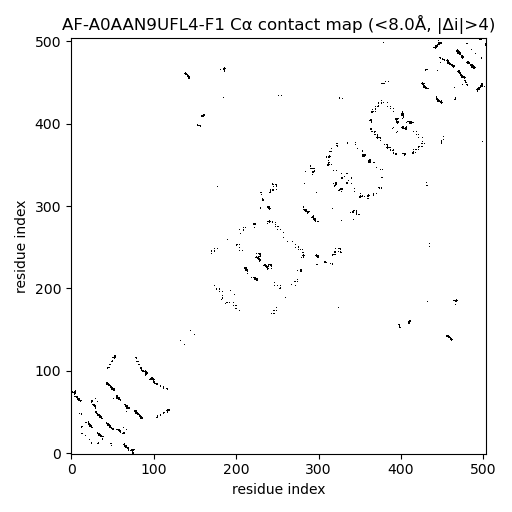 O . LYS A 1 75 ? -28.557 -5.128 30.244 1.00 88.81 75 LYS A O 1
ATOM 544 N N . VAL A 1 76 ? -28.999 -2.944 30.540 1.00 87.75 76 VAL A N 1
ATOM 545 C CA . VAL A 1 76 ? -28.011 -2.430 29.589 1.00 87.75 76 VAL A CA 1
ATOM 546 C C . VAL A 1 76 ? -27.375 -1.168 30.164 1.00 87.75 76 VAL A C 1
ATOM 548 O O . VAL A 1 76 ? -28.063 -0.351 30.784 1.00 87.75 76 VAL A O 1
ATOM 551 N N . ALA A 1 77 ? -26.066 -1.042 29.959 1.00 88.06 77 ALA A N 1
ATOM 552 C CA . ALA A 1 77 ? -25.309 0.184 30.141 1.00 88.06 77 ALA A CA 1
ATOM 553 C C . ALA A 1 77 ? -24.507 0.458 28.871 1.00 88.06 77 ALA A C 1
ATOM 555 O O . ALA A 1 77 ? -23.882 -0.457 28.334 1.00 88.06 77 ALA A O 1
ATOM 556 N N . THR A 1 78 ? -24.516 1.709 28.420 1.00 92.19 78 THR A N 1
ATOM 557 C CA . THR A 1 78 ? -23.737 2.153 27.262 1.00 92.19 78 THR A CA 1
ATOM 558 C C . THR A 1 78 ? -22.642 3.088 27.740 1.00 92.19 78 THR A C 1
ATOM 560 O O . THR A 1 78 ? -22.917 4.069 28.431 1.00 92.19 78 THR A O 1
ATOM 563 N N . ILE A 1 79 ? -21.401 2.780 27.372 1.00 94.81 79 ILE A N 1
ATOM 564 C CA . ILE A 1 79 ? -20.233 3.612 27.652 1.00 94.81 79 ILE A CA 1
ATOM 565 C C . ILE A 1 79 ? -19.711 4.106 26.310 1.00 94.81 79 ILE A C 1
ATOM 567 O O . ILE A 1 79 ? -19.463 3.302 25.413 1.00 94.81 79 ILE A O 1
ATOM 571 N N . VAL A 1 80 ? -19.553 5.418 26.179 1.00 96.50 80 VAL A N 1
ATOM 572 C CA . VAL A 1 80 ? -18.835 6.034 25.062 1.00 96.50 80 VAL A CA 1
ATOM 573 C C . VAL A 1 80 ? -17.444 6.420 25.537 1.00 96.50 80 VAL A C 1
ATOM 575 O O . VAL A 1 80 ? -17.264 6.839 26.682 1.00 96.50 80 VAL A O 1
ATOM 578 N N . TRP A 1 81 ? -16.455 6.258 24.671 1.00 96.81 81 TRP A N 1
ATOM 579 C CA . TRP A 1 81 ? -15.061 6.517 24.994 1.00 96.81 81 TRP A CA 1
ATOM 580 C C . TRP A 1 81 ? -14.388 7.219 23.819 1.00 96.81 81 TRP A C 1
ATOM 582 O O . TRP A 1 81 ? -14.596 6.833 22.672 1.00 96.81 81 TRP A O 1
ATOM 592 N N . SER A 1 82 ? -13.604 8.250 24.120 1.00 97.75 82 SER A N 1
ATOM 593 C CA . SER A 1 82 ? -12.713 8.914 23.171 1.00 97.75 82 SER A CA 1
ATOM 594 C C . SER A 1 82 ? -11.375 9.176 23.846 1.00 97.75 82 SER A C 1
ATOM 596 O O . SER A 1 82 ? -11.324 9.371 25.064 1.00 97.75 82 SER A O 1
ATOM 598 N N . ALA A 1 83 ? -10.313 9.212 23.050 1.00 97.19 83 ALA A N 1
ATOM 599 C CA . ALA A 1 83 ? -8.987 9.636 23.464 1.00 97.19 83 ALA A CA 1
ATOM 600 C C . ALA A 1 83 ? -8.334 10.446 22.341 1.00 97.19 83 ALA A C 1
ATOM 602 O O . ALA A 1 83 ? -8.624 10.194 21.175 1.00 97.19 83 ALA A O 1
ATOM 603 N N . GLU A 1 84 ? -7.482 11.399 22.698 1.00 97.69 84 GLU A N 1
ATOM 604 C CA . GLU A 1 84 ? -6.764 12.261 21.755 1.00 97.69 84 GLU A CA 1
ATOM 605 C C . GLU A 1 84 ? -5.401 12.662 22.336 1.00 97.69 84 GLU A C 1
ATOM 607 O O . GLU A 1 84 ? -5.192 12.608 23.554 1.00 97.69 84 GLU A O 1
ATOM 612 N N . SER A 1 85 ? -4.474 13.070 21.472 1.00 96.88 85 SER A N 1
ATOM 613 C CA . SER A 1 85 ? -3.192 13.666 21.861 1.00 96.88 85 SER A CA 1
ATOM 6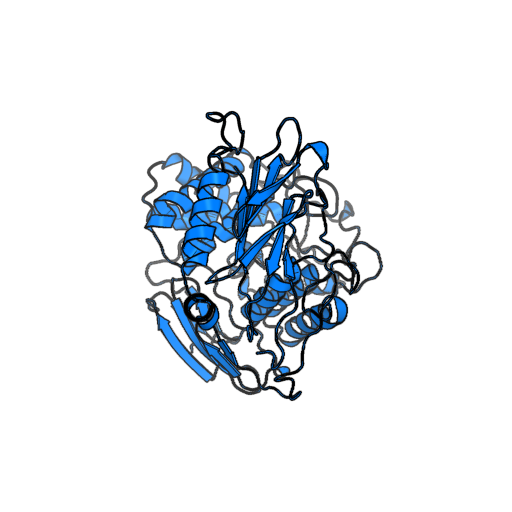14 C C . SER A 1 85 ? -3.022 15.064 21.275 1.00 96.88 85 SER A C 1
ATOM 616 O O . SER A 1 85 ? -3.709 15.422 20.328 1.00 96.88 85 SER A O 1
ATOM 618 N N . ASP A 1 86 ? -2.074 15.848 21.786 1.00 97.44 86 ASP A N 1
ATOM 619 C CA . ASP A 1 86 ? -1.669 17.098 21.126 1.00 97.44 86 ASP A CA 1
ATOM 620 C C . ASP A 1 86 ? -0.733 16.852 19.927 1.00 97.44 86 ASP A C 1
ATOM 622 O O . ASP A 1 86 ? 0.061 17.722 19.590 1.00 97.44 86 ASP A O 1
ATOM 626 N N . TYR A 1 87 ? -0.770 15.685 19.275 1.00 97.00 87 TYR A N 1
ATOM 627 C CA . TYR A 1 87 ? 0.022 15.453 18.068 1.00 97.00 87 TYR A CA 1
ATOM 628 C C . TYR A 1 87 ? -0.484 16.308 16.901 1.00 97.00 87 TYR A C 1
ATOM 630 O O . TYR A 1 87 ? -1.656 16.252 16.534 1.00 97.00 87 TYR A O 1
ATOM 638 N N . ASP A 1 88 ? 0.421 17.040 16.255 1.00 96.25 88 ASP A N 1
ATOM 639 C CA . ASP A 1 88 ? 0.138 17.784 15.029 1.00 96.25 88 ASP A CA 1
ATOM 640 C C . ASP A 1 88 ? 1.271 17.603 14.013 1.00 96.25 88 ASP A C 1
ATOM 642 O O . ASP A 1 88 ? 2.342 18.214 14.105 1.00 96.25 88 ASP A O 1
ATOM 646 N N . GLN A 1 89 ? 1.013 16.782 12.992 1.00 95.19 89 GLN A N 1
ATOM 647 C CA . GLN A 1 89 ? 1.956 16.523 11.902 1.00 95.19 89 GLN A CA 1
ATOM 648 C C . GLN A 1 89 ? 2.379 17.796 11.149 1.00 95.19 89 GLN A C 1
ATOM 650 O O . GLN A 1 89 ? 3.482 17.857 10.605 1.00 95.19 89 GLN A O 1
ATOM 655 N N . THR A 1 90 ? 1.548 18.846 11.142 1.00 95.69 90 THR A N 1
ATOM 656 C CA . THR A 1 90 ? 1.849 20.111 10.453 1.00 95.69 90 THR A CA 1
ATOM 657 C C . THR A 1 90 ? 2.891 20.952 11.189 1.00 95.69 90 THR A C 1
ATOM 659 O O . THR A 1 90 ? 3.418 21.910 10.625 1.00 95.69 90 THR A O 1
ATOM 662 N N . LYS A 1 91 ? 3.236 20.589 12.430 1.00 96.06 91 LYS A N 1
ATOM 663 C CA . LYS A 1 91 ? 4.263 21.242 13.258 1.00 96.06 91 LYS A CA 1
ATOM 664 C C . LYS A 1 91 ? 5.614 20.530 13.201 1.00 96.06 91 LYS A C 1
ATOM 666 O O . LYS A 1 91 ? 6.535 20.889 13.931 1.00 96.06 91 LYS A O 1
ATOM 671 N N . GLY A 1 92 ? 5.775 19.566 12.297 1.00 94.12 92 GLY A N 1
ATOM 672 C CA . GLY A 1 92 ? 7.049 18.911 11.991 1.00 94.12 92 GLY A CA 1
ATOM 673 C C . GLY A 1 92 ? 8.016 19.757 11.154 1.00 94.12 92 GLY A C 1
ATOM 674 O O . GLY A 1 92 ? 8.711 19.219 10.301 1.00 94.12 92 GLY A O 1
ATOM 675 N N . ASN A 1 93 ? 8.037 21.082 11.328 1.00 94.44 93 ASN A N 1
ATOM 676 C CA . ASN A 1 93 ? 8.828 22.007 10.509 1.00 94.44 93 ASN A CA 1
ATOM 677 C C . ASN A 1 93 ? 9.609 23.021 11.353 1.00 94.44 93 ASN A C 1
ATOM 679 O O . ASN A 1 93 ? 9.307 23.241 12.525 1.00 94.44 93 ASN A O 1
ATOM 683 N N . ALA A 1 94 ? 10.586 23.684 10.729 1.00 95.62 94 ALA A N 1
ATOM 684 C CA . ALA A 1 94 ? 11.467 24.646 11.394 1.00 95.62 94 ALA A CA 1
ATOM 685 C C . ALA A 1 94 ? 10.720 25.830 12.037 1.00 95.62 94 ALA A C 1
ATOM 687 O O . ALA A 1 94 ? 11.134 26.313 13.085 1.00 95.62 94 ALA A O 1
ATOM 688 N N . ALA A 1 95 ? 9.603 26.282 11.452 1.00 96.25 95 ALA A N 1
ATOM 689 C CA . ALA A 1 95 ? 8.795 27.367 12.019 1.00 96.25 95 ALA A CA 1
ATOM 690 C C . ALA A 1 95 ? 8.149 26.990 13.364 1.00 96.25 95 ALA A C 1
ATOM 692 O O . ALA A 1 95 ? 7.829 27.868 14.162 1.00 96.25 95 ALA A O 1
ATOM 693 N N . SER A 1 96 ? 7.977 25.692 13.609 1.00 95.38 96 SER A N 1
ATOM 694 C CA . SER A 1 96 ? 7.412 25.132 14.838 1.00 95.38 96 SER A CA 1
ATOM 695 C C . SER A 1 96 ? 8.457 24.363 15.654 1.00 95.38 96 SER A C 1
ATOM 697 O O . SER A 1 96 ? 8.080 23.529 16.477 1.00 95.38 96 SER A O 1
ATOM 699 N N . ASP A 1 97 ? 9.748 24.598 15.386 1.00 94.06 97 ASP A N 1
ATOM 700 C CA . ASP A 1 97 ? 10.897 23.912 15.999 1.00 94.06 97 ASP A CA 1
ATOM 701 C C . ASP A 1 97 ? 10.789 22.375 15.971 1.00 94.06 97 ASP A C 1
ATOM 703 O O . ASP A 1 97 ? 11.148 21.685 16.921 1.00 94.06 97 ASP A O 1
ATOM 707 N N . PHE A 1 98 ? 10.210 21.834 14.890 1.00 93.81 98 PHE A N 1
ATOM 708 C CA . PHE A 1 98 ? 9.948 20.400 14.714 1.00 93.81 98 PHE A CA 1
ATOM 709 C C . PHE A 1 98 ? 9.230 19.762 15.917 1.00 93.81 98 PHE A C 1
ATOM 711 O O . PHE A 1 98 ? 9.476 18.608 16.261 1.00 93.81 98 PHE A O 1
ATOM 718 N N . SER A 1 99 ? 8.353 20.523 16.577 1.00 93.50 99 SER A N 1
ATOM 719 C CA . SER A 1 99 ? 7.718 20.116 17.834 1.00 93.50 99 SER A CA 1
ATOM 720 C C . SER A 1 99 ? 6.705 18.987 17.683 1.00 93.50 99 SER A C 1
ATOM 722 O O . SER A 1 99 ? 6.537 18.220 18.628 1.00 93.50 99 SER A O 1
ATOM 724 N N . TYR A 1 100 ? 6.017 18.907 16.537 1.00 95.69 100 TYR A N 1
ATOM 725 C CA . TYR A 1 100 ? 4.860 18.023 16.323 1.00 95.69 100 TYR A CA 1
ATOM 726 C C . TYR A 1 100 ? 3.727 18.208 17.353 1.00 95.69 100 TYR A C 1
ATOM 728 O O . TYR A 1 100 ? 2.957 17.279 17.590 1.00 95.69 100 TYR A O 1
ATOM 736 N N . LYS A 1 101 ? 3.633 19.391 17.981 1.00 95.69 101 LYS A N 1
ATOM 737 C CA . LYS A 1 101 ? 2.677 19.695 19.058 1.00 95.69 101 LYS A CA 1
ATOM 738 C C . LYS A 1 101 ? 1.610 20.692 18.615 1.00 95.69 101 LYS A C 1
ATOM 740 O O . LYS A 1 101 ? 1.937 21.816 18.233 1.00 95.69 101 LYS A O 1
ATOM 745 N N . GLY A 1 102 ? 0.356 20.275 18.704 1.00 95.38 102 GLY A N 1
ATOM 746 C CA . GLY A 1 102 ? -0.853 21.033 18.416 1.00 95.38 102 GLY A CA 1
ATOM 747 C C . GLY A 1 102 ? -1.545 21.570 19.669 1.00 95.38 102 GLY A C 1
ATOM 748 O O . GLY A 1 102 ? -0.908 21.957 20.651 1.00 95.38 102 GLY A O 1
ATOM 749 N N . GLU A 1 103 ? -2.873 21.645 19.597 1.00 96.38 103 GLU A N 1
ATOM 750 C CA . GLU A 1 103 ? -3.720 22.170 20.668 1.00 96.38 103 GLU A CA 1
ATOM 751 C C . GLU A 1 103 ? -3.919 21.164 21.811 1.00 96.38 103 GLU A C 1
ATOM 753 O O . GLU A 1 103 ? -3.659 19.970 21.683 1.00 96.38 103 GLU A O 1
ATOM 758 N N . ASP A 1 104 ? -4.388 21.660 22.959 1.00 97.25 104 ASP A N 1
ATOM 759 C CA . ASP A 1 104 ? -4.704 20.813 24.108 1.00 97.25 104 ASP A CA 1
ATOM 760 C C . ASP A 1 104 ? -5.834 19.824 23.747 1.00 97.25 104 ASP A C 1
ATOM 762 O O . ASP A 1 104 ? -6.903 20.272 23.328 1.00 97.25 104 ASP A O 1
ATOM 766 N N . PRO A 1 105 ? -5.658 18.499 23.925 1.00 98.06 105 PRO A N 1
ATOM 767 C CA . PRO A 1 105 ? -6.646 17.511 23.480 1.00 98.06 105 PRO A CA 1
ATOM 768 C C . PRO A 1 105 ? -7.915 17.492 24.347 1.00 98.06 105 PRO A C 1
ATOM 770 O O . PRO A 1 105 ? -8.962 17.007 23.920 1.00 98.06 105 PRO A O 1
ATOM 773 N N . GLY A 1 106 ? -7.850 18.026 25.571 1.00 98.12 106 GLY A N 1
ATOM 774 C CA . GLY A 1 106 ? -8.919 17.939 26.566 1.00 98.12 106 GLY A CA 1
ATOM 775 C C . GLY A 1 106 ? -10.290 18.453 26.099 1.00 98.12 106 GLY A C 1
ATOM 776 O O . GLY A 1 106 ? -11.270 17.719 26.235 1.00 98.12 106 GLY A O 1
ATOM 777 N N . PRO A 1 107 ? -10.399 19.683 25.557 1.00 98.44 107 PRO A N 1
ATOM 778 C CA . PRO A 1 107 ? -11.656 20.204 25.020 1.00 98.44 107 PRO A CA 1
ATOM 779 C C . PRO A 1 107 ? -12.264 19.336 23.908 1.00 98.44 107 PRO A C 1
ATOM 781 O O . PRO A 1 107 ? -13.472 19.108 23.924 1.00 98.44 107 PRO A O 1
ATOM 784 N N . ILE A 1 108 ? -11.438 18.799 23.000 1.00 98.06 108 ILE A N 1
ATOM 785 C CA . ILE A 1 108 ? -11.885 17.940 21.890 1.00 98.06 108 ILE A CA 1
ATOM 786 C C . ILE A 1 108 ? -12.489 16.641 22.439 1.00 98.06 108 ILE A C 1
ATOM 788 O O . ILE A 1 108 ? -13.601 16.258 22.075 1.00 98.06 108 ILE A O 1
ATOM 792 N N . VAL A 1 109 ? -11.795 15.980 23.372 1.00 98.31 109 VAL A N 1
ATOM 793 C CA . VAL A 1 109 ? -12.272 14.731 23.990 1.00 98.31 109 VAL A CA 1
ATOM 794 C C . VAL A 1 109 ? -13.562 14.958 24.794 1.00 98.31 109 VAL A C 1
ATOM 796 O O . VAL A 1 109 ? -14.482 14.133 24.747 1.00 98.31 109 VAL A O 1
ATOM 799 N N . GLU A 1 110 ? -13.673 16.079 25.511 1.00 98.12 110 GLU A N 1
ATOM 800 C CA . GLU A 1 110 ? -14.880 16.446 26.264 1.00 98.12 110 GLU A CA 1
ATOM 801 C C . GLU A 1 110 ? -16.084 16.665 25.334 1.00 98.12 110 GLU A C 1
ATOM 803 O O . GLU A 1 110 ? -17.172 16.141 25.599 1.00 98.12 110 GLU A O 1
ATOM 808 N N . GLU A 1 111 ? -15.895 17.392 24.230 1.00 98.00 111 GLU A N 1
ATOM 809 C CA . GLU A 1 111 ? -16.939 17.641 23.233 1.00 98.00 111 GLU A CA 1
ATOM 810 C C . GLU A 1 111 ? -17.401 16.340 22.566 1.00 98.00 111 GLU A C 1
ATOM 812 O O . GLU A 1 111 ? -18.602 16.042 22.561 1.00 98.00 111 GLU A O 1
ATOM 817 N N . LEU A 1 112 ? -16.462 15.529 22.062 1.00 97.81 112 LEU A N 1
ATOM 818 C CA . LEU A 1 112 ? -16.758 14.265 21.382 1.00 97.81 112 LEU A CA 1
ATOM 819 C C . LEU A 1 112 ? -17.544 13.312 22.285 1.00 97.81 112 LEU A C 1
ATOM 821 O O . LEU A 1 112 ? -18.575 12.770 21.880 1.00 97.81 112 LEU A O 1
ATOM 825 N N . THR A 1 113 ? -17.097 13.133 23.530 1.00 97.50 113 THR A N 1
ATOM 826 C CA . THR A 1 113 ? -17.755 12.210 24.465 1.00 97.50 113 THR A CA 1
ATOM 827 C C . THR A 1 113 ? -19.098 12.730 24.957 1.00 97.50 113 THR A C 1
ATOM 829 O O . THR A 1 113 ? -20.026 11.938 25.111 1.00 97.50 113 THR A O 1
ATOM 832 N N . THR A 1 114 ? -19.256 14.042 25.151 1.00 96.56 114 THR A N 1
ATOM 833 C CA . THR A 1 114 ? -20.551 14.645 25.505 1.00 96.56 114 THR A CA 1
ATOM 834 C C . THR A 1 114 ? -21.554 14.513 24.359 1.00 96.56 114 THR A C 1
ATOM 836 O O . THR A 1 114 ? -22.689 14.081 24.577 1.00 96.56 114 THR A O 1
ATOM 839 N N . SER A 1 115 ? -21.128 14.816 23.130 1.00 96.62 115 SER A N 1
ATOM 840 C CA . SER A 1 115 ? -21.947 14.679 21.923 1.00 96.62 115 SER A CA 1
ATOM 841 C C . SER A 1 115 ? -22.367 13.226 21.696 1.00 96.62 115 SER A C 1
ATOM 843 O O . SER A 1 115 ? -23.556 12.944 21.533 1.00 96.62 115 SER A O 1
ATOM 845 N N . ALA A 1 116 ? -21.427 12.278 21.781 1.00 96.62 116 ALA A N 1
ATOM 846 C CA . ALA A 1 116 ? -21.723 10.854 21.654 1.00 96.62 116 ALA A CA 1
ATOM 847 C C . ALA A 1 116 ? -22.662 10.359 22.765 1.00 96.62 116 ALA A C 1
ATOM 849 O O . ALA A 1 116 ? -23.632 9.662 22.477 1.00 96.62 116 ALA A O 1
ATOM 850 N N . ALA A 1 117 ? -22.437 10.766 24.020 1.00 95.31 117 ALA A N 1
ATOM 851 C CA . ALA A 1 117 ? -23.262 10.339 25.149 1.00 95.31 117 ALA A CA 1
ATOM 852 C C . ALA A 1 117 ? -24.707 10.856 25.083 1.00 95.31 117 ALA A C 1
ATOM 854 O O . ALA A 1 117 ? -25.590 10.240 25.682 1.00 95.31 117 ALA A O 1
ATOM 855 N N . SER A 1 118 ? -24.952 11.952 24.355 1.00 94.81 118 SER A N 1
ATOM 856 C CA . SER A 1 118 ? -26.294 12.508 24.136 1.00 94.81 118 SER A CA 1
ATOM 857 C C . SER A 1 118 ? -27.154 11.701 23.151 1.00 94.81 118 SER A C 1
ATOM 859 O O . SER A 1 118 ? -28.370 11.893 23.099 1.00 94.81 118 SER A O 1
ATOM 861 N N . LYS A 1 119 ? -26.545 10.793 22.377 1.00 94.44 119 LYS A N 1
ATOM 862 C CA . LYS A 1 119 ? -27.225 9.937 21.396 1.00 94.44 119 LYS A CA 1
ATOM 863 C C . LYS A 1 119 ? -27.590 8.589 22.020 1.00 94.44 119 LYS A C 1
ATOM 865 O O . LYS A 1 119 ? -26.921 8.123 22.938 1.00 94.44 119 LYS A O 1
ATOM 870 N N . SER A 1 120 ? -28.639 7.939 21.511 1.00 93.12 120 SER A N 1
ATOM 871 C CA . SER A 1 120 ? -28.942 6.560 21.910 1.00 93.12 120 SER A CA 1
ATOM 872 C C . SER A 1 120 ? -27.934 5.580 21.304 1.00 93.12 120 SER A C 1
ATOM 874 O O . SER A 1 120 ? -27.317 5.861 20.272 1.00 93.12 120 SER A O 1
ATOM 876 N N . TYR A 1 121 ? -27.802 4.403 21.918 1.00 92.56 121 TYR A N 1
ATOM 877 C CA . TYR A 1 121 ? -26.972 3.325 21.380 1.00 92.56 121 TYR A CA 1
ATOM 878 C C . TYR A 1 121 ? -27.398 2.940 19.958 1.00 92.56 121 TYR A C 1
ATOM 880 O O . TYR A 1 121 ? -26.551 2.772 19.089 1.00 92.56 121 TYR A O 1
ATOM 888 N N . GLU A 1 122 ? -28.703 2.861 19.700 1.00 94.75 122 GLU A N 1
ATOM 889 C CA . GLU A 1 122 ? -29.250 2.489 18.395 1.00 94.75 122 GLU A CA 1
ATOM 890 C C . GLU A 1 122 ? -28.880 3.513 17.319 1.00 94.75 122 GLU A C 1
ATOM 892 O O . GLU A 1 122 ? -28.537 3.128 16.203 1.00 94.75 122 GLU A O 1
ATOM 897 N N . ALA A 1 123 ? -28.900 4.807 17.652 1.00 95.56 123 ALA A N 1
ATOM 898 C CA . ALA A 1 123 ? -28.497 5.862 16.730 1.00 95.56 123 ALA A CA 1
ATOM 899 C C . ALA A 1 123 ? -26.990 5.805 16.425 1.00 95.56 123 ALA A C 1
ATOM 901 O O . ALA A 1 123 ? -26.597 5.938 15.267 1.00 95.56 123 ALA A O 1
ATOM 902 N N . LEU A 1 124 ? -26.153 5.570 17.444 1.00 95.44 124 LEU A N 1
ATOM 903 C CA . LEU A 1 124 ? -24.705 5.400 17.271 1.00 95.44 124 LEU A CA 1
ATOM 904 C C . LEU A 1 124 ? -24.377 4.160 16.430 1.00 95.44 124 LEU A C 1
ATOM 906 O O . LEU A 1 124 ? -23.579 4.247 15.502 1.00 95.44 124 LEU A O 1
ATOM 910 N N . LEU A 1 125 ? -25.018 3.026 16.728 1.00 96.38 125 LEU A N 1
ATOM 911 C CA . LEU A 1 125 ? -24.830 1.776 15.998 1.00 96.38 125 LEU A CA 1
ATOM 912 C C . LEU A 1 125 ? -25.267 1.912 14.539 1.00 96.38 125 LEU A C 1
ATOM 914 O O . LEU A 1 125 ? -24.534 1.491 13.653 1.00 96.38 125 LEU A O 1
ATOM 918 N N . THR A 1 126 ? -26.433 2.511 14.291 1.00 97.69 126 THR A N 1
ATOM 919 C CA . THR A 1 126 ? -26.947 2.707 12.928 1.00 97.69 126 THR A CA 1
ATOM 920 C C . THR A 1 126 ? -25.985 3.566 12.114 1.00 97.69 126 THR A C 1
ATOM 922 O O . THR A 1 126 ? -25.550 3.130 11.055 1.00 97.69 126 THR A O 1
ATOM 925 N N . GLY A 1 127 ? -25.564 4.720 12.648 1.00 96.88 127 GLY A N 1
ATOM 926 C CA . GLY A 1 127 ? -24.610 5.589 11.955 1.00 96.88 127 GLY A CA 1
ATOM 927 C C . GLY A 1 127 ? -23.257 4.917 11.701 1.00 96.88 127 GLY A C 1
ATOM 928 O O . GLY A 1 127 ? -22.706 5.053 10.615 1.00 96.88 127 GLY A O 1
ATOM 929 N N . HIS A 1 128 ? -22.743 4.144 12.665 1.00 96.69 128 HIS A N 1
ATOM 930 C CA . HIS A 1 128 ? -21.508 3.374 12.488 1.00 96.69 128 HIS A CA 1
ATOM 931 C C . HIS A 1 128 ? -21.633 2.307 11.392 1.00 96.69 128 HIS A C 1
ATOM 933 O O . HIS A 1 128 ? -20.744 2.182 10.555 1.00 96.69 128 HIS A O 1
ATOM 939 N N . VAL A 1 129 ? -22.720 1.531 11.395 1.00 97.38 129 VAL A N 1
ATOM 940 C CA . VAL A 1 129 ? -22.934 0.452 10.422 1.00 97.38 129 VAL A CA 1
ATOM 941 C C . VAL A 1 129 ? -23.141 1.015 9.017 1.00 97.38 129 VAL A C 1
ATOM 943 O O . VAL A 1 129 ? -22.600 0.459 8.065 1.00 97.38 129 VAL A O 1
ATOM 946 N N . GLU A 1 130 ? -23.878 2.118 8.876 1.00 96.81 130 GLU A N 1
ATOM 947 C CA . GLU A 1 130 ? -24.066 2.801 7.591 1.00 96.81 130 GLU A CA 1
ATOM 948 C C . GLU A 1 130 ? -22.737 3.310 7.015 1.00 96.81 130 GLU A C 1
ATOM 950 O O . GLU A 1 130 ? -22.440 3.038 5.852 1.00 96.81 130 GLU A O 1
ATOM 955 N N . ASP A 1 131 ? -21.913 3.975 7.831 1.00 96.62 131 ASP A N 1
ATOM 956 C CA . ASP A 1 131 ? -20.580 4.453 7.439 1.00 96.62 131 ASP A CA 1
ATOM 957 C C . ASP A 1 131 ? -19.645 3.295 7.050 1.00 96.62 131 ASP A C 1
ATOM 959 O O . ASP A 1 131 ? -19.063 3.278 5.962 1.00 96.62 131 ASP A O 1
ATOM 963 N N . TYR A 1 132 ? -19.581 2.259 7.891 1.00 95.81 132 TYR A N 1
ATOM 964 C CA . TYR A 1 132 ? -18.770 1.072 7.636 1.00 95.81 132 TYR A CA 1
ATOM 965 C C . TYR A 1 132 ? -19.166 0.372 6.330 1.00 95.81 132 TYR A C 1
ATOM 967 O O . TYR A 1 132 ? -18.300 0.032 5.524 1.00 95.81 132 TYR A O 1
ATOM 975 N N . ILE A 1 133 ? -20.467 0.169 6.092 1.00 95.06 133 ILE A N 1
ATOM 976 C CA . ILE A 1 133 ? -20.966 -0.478 4.871 1.00 95.06 133 ILE A CA 1
ATOM 977 C C . ILE A 1 133 ? -20.713 0.398 3.641 1.00 95.06 133 ILE A C 1
ATOM 979 O O . ILE A 1 133 ? -20.394 -0.147 2.585 1.00 95.06 133 ILE A O 1
ATOM 983 N N . ALA A 1 134 ? -20.812 1.726 3.750 1.00 94.38 134 ALA A N 1
ATOM 984 C CA . ALA A 1 134 ? -20.525 2.622 2.631 1.00 94.38 134 ALA A CA 1
ATOM 985 C C . ALA A 1 134 ? -19.080 2.464 2.127 1.00 94.38 134 ALA A C 1
ATOM 987 O O . ALA A 1 134 ? -18.843 2.453 0.917 1.00 94.38 134 ALA A O 1
ATOM 988 N N . LEU A 1 135 ? -18.120 2.268 3.037 1.00 92.31 135 LEU A N 1
ATOM 989 C CA . LEU A 1 135 ? -16.732 1.996 2.672 1.00 92.31 135 LEU A CA 1
ATOM 990 C C . LEU A 1 135 ? -16.527 0.535 2.245 1.00 92.31 135 LEU A C 1
ATOM 992 O O . LEU A 1 135 ? -16.106 0.262 1.121 1.00 92.31 135 LEU A O 1
ATOM 996 N N . MET A 1 136 ? -16.843 -0.414 3.125 1.00 91.44 136 MET A N 1
ATOM 997 C CA . MET A 1 136 ? -16.503 -1.829 2.942 1.00 91.44 136 MET A CA 1
ATOM 998 C C . MET A 1 136 ? -17.343 -2.523 1.868 1.00 91.44 136 MET A C 1
ATOM 1000 O O . MET A 1 136 ? -16.890 -3.496 1.276 1.00 91.44 136 MET A O 1
ATOM 1004 N N . GLY A 1 137 ? -18.539 -2.012 1.572 1.00 92.62 137 GLY A N 1
ATOM 1005 C CA . GLY A 1 137 ? -19.402 -2.500 0.495 1.00 92.62 137 GLY A CA 1
ATOM 1006 C C . GLY A 1 137 ? -18.989 -2.031 -0.903 1.00 92.62 137 GLY A C 1
ATOM 1007 O O . GLY A 1 137 ? -19.602 -2.449 -1.883 1.00 92.62 137 GLY A O 1
ATOM 1008 N N . SER A 1 138 ? -17.961 -1.181 -1.020 1.00 94.25 138 SER A N 1
ATOM 1009 C CA . SER A 1 138 ? -17.473 -0.675 -2.312 1.00 94.25 138 SER A CA 1
ATOM 1010 C C . SER A 1 138 ? -16.745 -1.731 -3.151 1.00 94.25 138 SER A C 1
ATOM 1012 O O . SER A 1 138 ? -16.547 -1.516 -4.343 1.00 94.25 138 SER A O 1
ATOM 1014 N N . PHE A 1 139 ? -16.350 -2.858 -2.552 1.00 96.25 139 PHE A N 1
ATOM 1015 C CA . PHE A 1 139 ? -15.676 -3.968 -3.220 1.00 96.25 139 PHE A CA 1
ATOM 1016 C C . PHE A 1 139 ? -16.256 -5.300 -2.740 1.00 96.25 139 PHE A C 1
ATOM 1018 O O . PHE A 1 139 ? -16.438 -5.503 -1.541 1.00 96.25 139 PHE A O 1
ATOM 1025 N N . THR A 1 140 ? -16.501 -6.232 -3.661 1.00 97.12 140 THR A N 1
ATOM 1026 C CA . THR A 1 140 ? -16.913 -7.601 -3.318 1.00 97.12 140 THR A CA 1
ATOM 1027 C C . THR A 1 140 ? -16.148 -8.616 -4.151 1.00 97.12 140 THR A C 1
ATOM 1029 O O . THR A 1 140 ? -16.045 -8.455 -5.367 1.00 97.12 140 THR A O 1
ATOM 1032 N N . LEU A 1 141 ? -15.684 -9.686 -3.508 1.00 97.31 141 LEU A N 1
ATOM 1033 C CA . LEU A 1 141 ? -15.098 -10.859 -4.148 1.00 97.31 141 LEU A CA 1
ATOM 1034 C C . LEU A 1 141 ? -15.924 -12.087 -3.755 1.00 97.31 141 LEU A C 1
ATOM 1036 O O . LEU A 1 141 ? -15.894 -12.498 -2.596 1.00 97.31 141 LEU A O 1
ATOM 1040 N N . ASP A 1 142 ? -16.650 -12.661 -4.711 1.00 96.44 142 ASP A N 1
ATOM 1041 C CA . ASP A 1 142 ? -17.510 -13.819 -4.471 1.00 96.44 142 ASP A CA 1
ATOM 1042 C C . ASP A 1 142 ? -16.800 -15.093 -4.946 1.00 96.44 142 ASP A C 1
ATOM 1044 O O . ASP A 1 142 ? -16.606 -15.294 -6.150 1.00 96.44 142 ASP A O 1
ATOM 1048 N N . LEU A 1 143 ? -16.438 -15.956 -3.991 1.00 95.25 143 LEU A N 1
ATOM 1049 C CA . LEU A 1 143 ? -15.843 -17.276 -4.216 1.00 95.25 143 LEU A CA 1
ATOM 1050 C C . LEU A 1 143 ? -16.770 -18.382 -3.672 1.00 95.25 143 LEU A C 1
ATOM 1052 O O . LEU A 1 143 ? -17.502 -18.142 -2.708 1.00 95.25 143 LEU A O 1
ATOM 1056 N N . PRO A 1 144 ? -16.743 -19.605 -4.229 1.00 92.81 144 PRO A N 1
ATOM 1057 C CA . PRO A 1 144 ? -17.471 -20.741 -3.676 1.00 92.81 144 PRO A CA 1
ATOM 1058 C C . PRO A 1 144 ? -16.984 -21.108 -2.264 1.00 92.81 144 PRO A C 1
ATOM 1060 O O . PRO A 1 144 ? -15.794 -21.329 -2.045 1.00 92.81 144 PRO A O 1
ATOM 1063 N N . ASP A 1 145 ? -17.909 -21.265 -1.314 1.00 89.44 145 ASP A N 1
ATOM 1064 C CA . ASP A 1 145 ? -17.608 -21.761 0.038 1.00 89.44 145 ASP A CA 1
ATOM 1065 C C . ASP A 1 145 ? -17.568 -23.297 0.062 1.00 89.44 145 ASP A C 1
ATOM 1067 O O . ASP A 1 145 ? -18.437 -23.972 0.618 1.00 89.44 145 ASP A O 1
ATOM 1071 N N . THR A 1 146 ? -16.561 -23.881 -0.590 1.00 87.31 146 THR A N 1
ATOM 1072 C CA . THR A 1 146 ? -16.441 -25.344 -0.722 1.00 87.31 146 THR A CA 1
ATOM 1073 C C . THR A 1 146 ? -16.209 -26.057 0.610 1.00 87.31 146 THR A C 1
ATOM 1075 O O . THR A 1 146 ? -16.418 -27.265 0.701 1.00 87.31 146 THR A O 1
ATOM 1078 N N . ALA A 1 147 ? -15.766 -25.326 1.636 1.00 85.38 147 ALA A N 1
ATOM 1079 C CA . ALA A 1 147 ? -15.525 -25.846 2.977 1.00 85.38 147 ALA A CA 1
ATOM 1080 C C . ALA A 1 147 ? -16.714 -25.639 3.932 1.00 85.38 147 ALA A C 1
ATOM 1082 O O . ALA A 1 147 ? -16.632 -26.070 5.082 1.00 85.38 147 ALA A O 1
ATOM 1083 N N . ASN A 1 148 ? -17.802 -25.000 3.477 1.00 85.81 148 ASN A N 1
ATOM 1084 C CA . ASN A 1 148 ? -18.930 -24.589 4.317 1.00 85.81 148 ASN A CA 1
ATOM 1085 C C . ASN A 1 148 ? -18.462 -23.839 5.581 1.00 85.81 148 ASN A C 1
ATOM 1087 O O . ASN A 1 148 ? -18.865 -24.138 6.706 1.00 85.81 148 ASN A O 1
ATOM 1091 N N . SER A 1 149 ? -17.529 -22.916 5.363 1.00 81.25 149 SER A N 1
ATOM 1092 C CA . SER A 1 149 ? -16.834 -22.124 6.369 1.00 81.25 149 SER A CA 1
ATOM 1093 C C . SER A 1 149 ? -17.619 -20.898 6.838 1.00 81.25 149 SER A C 1
ATOM 1095 O O . SER A 1 149 ? -17.235 -20.260 7.821 1.00 81.25 149 SER A O 1
ATOM 1097 N N . SER A 1 150 ? -18.741 -20.584 6.185 1.00 79.12 150 SER A N 1
ATOM 1098 C CA . SER A 1 150 ? -19.649 -19.529 6.631 1.00 79.12 150 SER A CA 1
ATOM 1099 C C . SER A 1 150 ? -20.075 -19.714 8.098 1.00 79.12 150 SER A C 1
ATOM 1101 O O . SER A 1 150 ? -20.555 -20.766 8.519 1.00 79.12 150 SER A O 1
ATOM 1103 N N . GLY A 1 151 ? -19.878 -18.667 8.904 1.00 73.06 151 GLY A N 1
ATOM 1104 C CA . GLY A 1 151 ? -20.252 -18.658 10.322 1.00 73.06 151 GLY A CA 1
ATOM 1105 C C . GLY A 1 151 ? -19.282 -19.367 11.276 1.00 73.06 151 GLY A C 1
ATOM 1106 O O . GLY A 1 151 ? -19.592 -19.455 12.464 1.00 73.06 151 GLY A O 1
ATOM 1107 N N . ILE A 1 152 ? -18.121 -19.848 10.812 1.00 75.19 152 ILE A N 1
ATOM 1108 C CA . ILE A 1 152 ? -17.064 -20.339 11.708 1.00 75.19 152 ILE A CA 1
ATOM 1109 C C . ILE A 1 152 ? -16.435 -19.148 12.446 1.00 75.19 152 ILE A C 1
ATOM 1111 O O . ILE A 1 152 ? -15.886 -18.236 11.831 1.00 75.19 152 ILE A O 1
ATOM 1115 N N . GLU A 1 153 ? -16.515 -19.159 13.777 1.00 67.31 153 GLU A N 1
ATOM 1116 C CA . GLU A 1 153 ? -15.960 -18.110 14.634 1.00 67.31 153 GLU A CA 1
ATOM 1117 C C . GLU A 1 153 ? -14.423 -18.154 14.641 1.00 67.31 153 GLU A C 1
ATOM 1119 O O . GLU A 1 153 ? -13.806 -19.164 14.985 1.00 67.31 153 GLU A O 1
ATOM 1124 N N . THR A 1 154 ? -13.792 -17.035 14.295 1.00 62.22 154 THR A N 1
ATOM 1125 C CA . THR A 1 154 ? -12.345 -16.835 14.432 1.00 62.22 154 THR A CA 1
ATOM 1126 C C . THR A 1 154 ? -12.054 -16.277 15.825 1.00 62.22 154 THR A C 1
ATOM 1128 O O . THR A 1 154 ? -12.414 -15.140 16.132 1.00 62.22 154 THR A O 1
ATOM 1131 N N . VAL A 1 155 ? -11.469 -17.095 16.702 1.00 57.16 155 VAL A N 1
ATOM 1132 C CA . VAL A 1 155 ? -11.343 -16.807 18.145 1.00 57.16 155 VAL A CA 1
ATOM 1133 C C . VAL A 1 155 ? -10.105 -15.953 18.473 1.00 57.16 155 VAL A C 1
ATOM 1135 O O . VAL A 1 155 ? -9.120 -15.918 17.738 1.00 57.16 155 VAL A O 1
ATOM 1138 N N . SER A 1 156 ? -10.156 -15.276 19.624 1.00 47.34 156 SER A N 1
ATOM 1139 C CA . SER A 1 156 ? -9.194 -14.287 20.130 1.00 47.34 156 SER A CA 1
ATOM 1140 C C . SER A 1 156 ? -7.765 -14.800 20.364 1.00 47.34 156 SER A C 1
ATOM 1142 O O . SER A 1 156 ? -7.567 -15.872 20.936 1.00 47.34 156 SER A O 1
ATOM 1144 N N . GLY A 1 157 ? -6.777 -13.950 20.070 1.00 42.75 157 GLY A N 1
ATOM 1145 C CA . GLY A 1 157 ? -5.370 -14.116 20.442 1.00 42.75 157 GLY A CA 1
ATOM 1146 C C . GLY A 1 157 ? -4.746 -12.779 20.856 1.00 42.75 157 GLY A C 1
ATOM 1147 O O . GLY A 1 157 ? -5.226 -11.718 20.456 1.00 42.75 157 GLY A O 1
ATOM 1148 N N . HIS A 1 158 ? -3.701 -12.831 21.684 1.00 43.41 158 HIS A N 1
ATOM 1149 C CA . HIS A 1 158 ? -2.938 -11.651 22.100 1.00 43.41 158 HIS A CA 1
ATOM 1150 C C . HIS A 1 158 ? -1.978 -11.223 20.984 1.00 43.41 158 HIS A C 1
ATOM 1152 O O . HIS A 1 158 ? -1.388 -12.064 20.308 1.00 43.41 158 HIS A O 1
ATOM 1158 N N . VAL A 1 159 ? -1.840 -9.913 20.797 1.00 47.56 159 VAL A N 1
ATOM 1159 C CA . VAL A 1 159 ? -1.050 -9.289 19.734 1.00 47.56 159 VAL A CA 1
ATOM 1160 C C . VAL A 1 159 ? 0.094 -8.530 20.397 1.00 47.56 159 VAL A C 1
ATOM 1162 O O . VAL A 1 159 ? -0.148 -7.569 21.120 1.00 47.56 159 VAL A O 1
ATOM 1165 N N . GLU A 1 160 ? 1.334 -8.952 20.168 1.00 51.34 160 GLU A N 1
ATOM 1166 C CA . GLU A 1 160 ? 2.524 -8.181 20.549 1.00 51.34 160 GLU A CA 1
ATOM 1167 C C . GLU A 1 160 ? 3.133 -7.589 19.282 1.00 51.34 160 GLU A C 1
ATOM 1169 O O . GLU A 1 160 ? 3.415 -8.330 18.350 1.00 51.34 160 GLU A O 1
ATOM 1174 N N . MET A 1 161 ? 3.297 -6.269 19.203 1.00 50.53 161 MET A N 1
ATOM 1175 C CA . MET A 1 161 ? 3.773 -5.594 17.988 1.00 50.53 161 MET A CA 1
ATOM 1176 C C . MET A 1 161 ? 5.296 -5.651 17.858 1.00 50.53 161 MET A C 1
ATOM 1178 O O . MET A 1 161 ? 6.020 -5.522 18.846 1.00 50.53 161 MET A O 1
ATOM 1182 N N . LYS A 1 162 ? 5.797 -5.786 16.625 1.00 55.44 162 LYS A N 1
ATOM 1183 C CA . LYS A 1 162 ? 7.229 -5.653 16.342 1.00 55.44 162 LYS A CA 1
ATOM 1184 C C . LYS A 1 162 ? 7.618 -4.172 16.388 1.00 55.44 162 LYS A C 1
ATOM 1186 O O . LYS A 1 162 ? 7.074 -3.375 15.633 1.00 55.44 162 LYS A O 1
ATOM 1191 N N . LEU A 1 163 ? 8.590 -3.825 17.227 1.00 46.78 163 LEU A N 1
ATOM 1192 C CA . LEU A 1 163 ? 9.261 -2.523 17.226 1.00 46.78 163 LEU A CA 1
ATOM 1193 C C . LEU A 1 163 ? 10.726 -2.770 16.864 1.00 46.78 163 LEU A C 1
ATOM 1195 O O . LEU A 1 163 ? 11.474 -3.306 17.679 1.00 46.78 163 LEU A O 1
ATOM 1199 N N . THR A 1 164 ? 11.135 -2.460 15.635 1.00 48.03 164 THR A N 1
ATOM 1200 C CA . THR A 1 164 ? 12.545 -2.567 15.233 1.00 48.03 164 THR A CA 1
ATOM 1201 C C . THR A 1 164 ? 12.968 -1.369 14.410 1.00 48.03 164 THR A C 1
ATOM 1203 O O . THR A 1 164 ? 12.321 -1.065 13.410 1.00 48.03 164 THR A O 1
ATOM 1206 N N . ASP A 1 165 ? 14.095 -0.775 14.792 1.00 47.03 165 ASP A N 1
ATOM 1207 C CA . ASP A 1 165 ? 14.815 0.208 13.991 1.00 47.03 165 ASP A CA 1
ATOM 1208 C C . ASP A 1 165 ? 15.601 -0.522 12.898 1.00 47.03 165 ASP A C 1
ATOM 1210 O O . ASP A 1 165 ? 16.476 -1.345 13.181 1.00 47.03 165 ASP A O 1
ATOM 1214 N N . LEU A 1 166 ? 15.261 -0.244 11.643 1.00 56.38 166 LEU A N 1
ATOM 1215 C CA . LEU A 1 166 ? 16.019 -0.697 10.480 1.00 56.38 166 LEU A CA 1
ATOM 1216 C C . LEU A 1 166 ? 16.991 0.412 10.046 1.00 56.38 166 LEU A C 1
ATOM 1218 O O . LEU A 1 166 ? 16.707 1.594 10.265 1.00 56.38 166 LEU A O 1
ATOM 1222 N N . PRO A 1 167 ? 18.146 0.067 9.448 1.00 60.00 167 PRO A N 1
ATOM 1223 C CA . PRO A 1 167 ? 19.059 1.067 8.908 1.00 60.00 167 PRO A CA 1
ATOM 1224 C C . PRO A 1 167 ? 18.348 1.940 7.859 1.00 60.00 167 PRO A C 1
ATOM 1226 O O . PRO A 1 167 ? 17.481 1.444 7.136 1.00 60.00 167 PRO A O 1
ATOM 1229 N N . PRO A 1 168 ? 18.692 3.237 7.763 1.00 64.12 168 PRO A N 1
ATOM 1230 C CA . PRO A 1 168 ? 18.024 4.148 6.847 1.00 64.12 168 PRO A CA 1
ATOM 1231 C C . PRO A 1 168 ? 18.258 3.715 5.400 1.00 64.12 168 PRO A C 1
ATOM 1233 O O . PRO A 1 168 ? 19.398 3.515 4.983 1.00 64.12 168 PRO A O 1
ATOM 1236 N N . ASP A 1 169 ? 17.175 3.630 4.633 1.00 80.06 169 ASP A N 1
ATOM 1237 C CA . ASP A 1 169 ? 17.209 3.453 3.186 1.00 80.06 169 ASP A CA 1
ATOM 1238 C C . ASP A 1 169 ? 16.788 4.767 2.506 1.00 80.06 169 ASP A C 1
ATOM 1240 O O . ASP A 1 169 ? 15.588 5.065 2.439 1.00 80.06 169 ASP A O 1
ATOM 1244 N N . PRO A 1 170 ? 17.741 5.588 2.020 1.00 83.94 170 PRO A N 1
ATOM 1245 C CA . PRO A 1 170 ? 17.443 6.815 1.284 1.00 83.94 170 PRO A CA 1
ATOM 1246 C C . PRO A 1 170 ? 16.438 6.646 0.135 1.00 83.94 170 PRO A C 1
ATOM 1248 O O . PRO A 1 170 ? 15.676 7.574 -0.141 1.00 83.94 170 PRO A O 1
ATOM 1251 N N . ALA A 1 171 ? 16.386 5.473 -0.511 1.00 91.56 171 ALA A N 1
ATOM 1252 C CA . ALA A 1 171 ? 15.447 5.192 -1.598 1.00 91.56 171 ALA A CA 1
ATOM 1253 C C . ALA A 1 171 ? 13.991 5.035 -1.137 1.00 91.56 171 ALA A C 1
ATOM 1255 O O . ALA A 1 171 ? 13.084 5.116 -1.966 1.00 91.56 171 ALA A O 1
ATOM 1256 N N . SER A 1 172 ? 13.730 4.915 0.168 1.00 92.19 172 SER A N 1
ATOM 1257 C CA . SER A 1 172 ? 12.371 4.821 0.719 1.00 92.19 172 SER A CA 1
ATOM 1258 C C . SER A 1 172 ? 11.471 5.985 0.296 1.00 92.19 172 SER A C 1
ATOM 1260 O O . SER A 1 172 ? 10.315 5.758 -0.049 1.00 92.19 172 SER A O 1
ATOM 1262 N N . ALA A 1 173 ? 11.990 7.216 0.220 1.00 93.31 173 ALA A N 1
ATOM 1263 C CA . ALA A 1 173 ? 11.219 8.362 -0.263 1.00 93.31 173 ALA A CA 1
ATOM 1264 C C . ALA A 1 173 ? 10.806 8.201 -1.737 1.00 93.31 173 ALA A C 1
ATOM 1266 O O . ALA A 1 173 ? 9.681 8.546 -2.095 1.00 93.31 173 ALA A O 1
ATOM 1267 N N . ALA A 1 174 ? 11.675 7.626 -2.580 1.00 95.81 174 ALA A N 1
ATOM 1268 C CA . ALA A 1 174 ? 11.321 7.274 -3.955 1.00 95.81 174 ALA A CA 1
ATOM 1269 C C . ALA A 1 174 ? 10.303 6.131 -4.005 1.00 95.81 174 ALA A C 1
ATOM 1271 O O . ALA A 1 174 ? 9.367 6.195 -4.796 1.00 95.81 174 ALA A O 1
ATOM 1272 N N . TRP A 1 175 ? 10.414 5.139 -3.118 1.00 95.62 175 TRP A N 1
ATOM 1273 C CA . TRP A 1 175 ? 9.396 4.098 -2.986 1.00 95.62 175 TRP A CA 1
ATOM 1274 C C . TRP A 1 175 ? 8.030 4.685 -2.591 1.00 95.62 175 TRP A C 1
ATOM 1276 O O . TRP A 1 175 ? 7.011 4.373 -3.198 1.00 95.62 175 TRP A O 1
ATOM 1286 N N . MET A 1 176 ? 7.977 5.618 -1.641 1.00 95.69 176 MET A N 1
ATOM 1287 C CA . MET A 1 176 ? 6.712 6.243 -1.234 1.00 95.69 176 MET A CA 1
ATOM 1288 C C . MET A 1 176 ? 6.030 7.018 -2.369 1.00 95.69 176 MET A C 1
ATOM 1290 O O . MET A 1 176 ? 4.802 7.099 -2.411 1.00 95.69 176 MET A O 1
ATOM 1294 N N . MET A 1 177 ? 6.793 7.531 -3.337 1.00 96.88 177 MET A N 1
ATOM 1295 C CA . MET A 1 177 ? 6.234 8.209 -4.509 1.00 96.88 177 MET A CA 1
ATOM 1296 C C . MET A 1 177 ? 5.446 7.284 -5.441 1.00 96.88 177 MET A C 1
ATOM 1298 O O . MET A 1 177 ? 4.609 7.776 -6.197 1.00 96.88 177 MET A O 1
ATOM 1302 N N . LEU A 1 178 ? 5.623 5.962 -5.342 1.00 94.25 178 LEU A N 1
ATOM 1303 C CA . LEU A 1 178 ? 4.760 4.998 -6.028 1.00 94.25 178 LEU A CA 1
ATOM 1304 C C . LEU A 1 178 ? 3.309 5.168 -5.579 1.00 94.25 178 LEU A C 1
ATOM 1306 O O . LEU A 1 178 ? 2.420 5.278 -6.416 1.00 94.25 178 LEU A O 1
ATOM 1310 N N . HIS A 1 179 ? 3.082 5.284 -4.269 1.00 95.88 179 HIS A N 1
ATOM 1311 C CA . HIS A 1 179 ? 1.750 5.488 -3.703 1.00 95.88 179 HIS A CA 1
ATOM 1312 C C . HIS A 1 179 ? 1.165 6.852 -4.077 1.00 95.88 179 HIS A C 1
ATOM 1314 O O . HIS A 1 179 ? -0.034 6.957 -4.325 1.00 95.88 179 HIS A O 1
ATOM 1320 N N . VAL A 1 180 ? 2.001 7.894 -4.143 1.00 97.50 180 VAL A N 1
ATOM 1321 C CA . VAL A 1 180 ? 1.575 9.236 -4.569 1.00 97.50 180 VAL A CA 1
ATOM 1322 C C . VAL A 1 180 ? 1.114 9.215 -6.027 1.00 97.50 180 VAL A C 1
ATOM 1324 O O . VAL A 1 180 ? 0.026 9.700 -6.345 1.00 97.50 180 VAL A O 1
ATOM 1327 N N . PHE A 1 181 ? 1.907 8.611 -6.911 1.00 96.38 181 PHE A N 1
ATOM 1328 C CA . PHE A 1 181 ? 1.541 8.466 -8.314 1.00 96.38 181 PHE A CA 1
ATOM 1329 C C . PHE A 1 181 ? 0.310 7.568 -8.495 1.00 96.38 181 PHE A C 1
ATOM 1331 O O . PHE A 1 181 ? -0.604 7.935 -9.229 1.00 96.38 181 PHE A O 1
ATOM 1338 N N . ASP A 1 182 ? 0.239 6.435 -7.793 1.00 95.38 182 ASP A N 1
ATOM 1339 C CA . ASP A 1 182 ? -0.906 5.528 -7.860 1.00 95.38 182 ASP A CA 1
ATOM 1340 C C . ASP A 1 182 ? -2.184 6.199 -7.351 1.00 95.38 182 ASP A C 1
ATOM 1342 O O . ASP A 1 182 ? -3.227 6.084 -7.992 1.00 95.38 182 ASP A O 1
ATOM 1346 N N . HIS A 1 183 ? -2.132 6.978 -6.266 1.00 97.06 183 HIS A N 1
ATOM 1347 C CA . HIS A 1 183 ? -3.301 7.737 -5.821 1.00 97.06 183 HIS A CA 1
ATOM 1348 C C . HIS A 1 183 ? -3.838 8.618 -6.950 1.00 97.06 183 HIS A C 1
ATOM 1350 O O . HIS A 1 183 ? -5.041 8.603 -7.227 1.00 97.06 183 HIS A O 1
ATOM 1356 N N . TYR A 1 184 ? -2.956 9.337 -7.647 1.00 96.56 184 TYR A N 1
ATOM 1357 C CA . TYR A 1 184 ? -3.349 10.092 -8.825 1.00 96.56 184 TYR A CA 1
ATOM 1358 C C . TYR A 1 184 ? -3.899 9.182 -9.932 1.00 96.56 184 TYR A C 1
ATOM 1360 O O . TYR A 1 184 ? -4.997 9.441 -10.415 1.00 96.56 184 TYR A O 1
ATOM 1368 N N . ASP A 1 185 ? -3.203 8.124 -10.348 1.00 93.88 185 ASP A N 1
ATOM 1369 C CA . ASP A 1 185 ? -3.624 7.383 -11.542 1.00 93.88 185 ASP A CA 1
ATOM 1370 C C . ASP A 1 185 ? -4.916 6.575 -11.315 1.00 93.88 185 ASP A C 1
ATOM 1372 O O . ASP A 1 185 ? -5.739 6.437 -12.222 1.00 93.88 185 ASP A O 1
ATOM 1376 N N . TYR A 1 186 ? -5.173 6.119 -10.086 1.00 95.94 186 TYR A N 1
ATOM 1377 C CA . TYR A 1 186 ? -6.422 5.447 -9.718 1.00 95.94 186 TYR A CA 1
ATOM 1378 C C . TYR A 1 186 ? -7.588 6.411 -9.453 1.00 95.94 186 TYR A C 1
ATOM 1380 O O . TYR A 1 186 ? -8.741 5.993 -9.569 1.00 95.94 186 TYR A O 1
ATOM 1388 N N . THR A 1 187 ? -7.354 7.667 -9.055 1.00 95.94 187 THR A N 1
ATOM 1389 C CA . THR A 1 187 ? -8.435 8.654 -8.800 1.00 95.94 187 THR A CA 1
ATOM 1390 C C . THR A 1 187 ? -8.670 9.609 -9.964 1.00 95.94 187 THR A C 1
ATOM 1392 O O . THR A 1 187 ? -9.765 10.143 -10.109 1.00 95.94 187 THR A O 1
ATOM 1395 N N . ARG A 1 188 ? -7.629 9.850 -10.764 1.00 94.50 188 ARG A N 1
ATOM 1396 C CA . ARG A 1 188 ? -7.511 10.913 -11.770 1.00 94.50 188 ARG A CA 1
ATOM 1397 C C . ARG A 1 188 ? -7.819 12.306 -11.221 1.00 94.50 188 ARG A C 1
ATOM 1399 O O . ARG A 1 188 ? -8.200 13.199 -11.974 1.00 94.50 188 ARG A O 1
ATOM 1406 N N . ASN A 1 189 ? -7.622 12.512 -9.919 1.00 97.19 189 ASN A N 1
ATOM 1407 C CA . ASN A 1 189 ? -7.841 13.797 -9.272 1.00 97.19 189 ASN A CA 1
ATOM 1408 C C . ASN A 1 189 ? -6.683 14.760 -9.586 1.00 97.19 189 ASN A C 1
ATOM 1410 O O . ASN A 1 189 ? -5.651 14.757 -8.915 1.00 97.19 189 ASN A O 1
ATOM 1414 N N . ILE A 1 190 ? -6.861 15.576 -10.629 1.00 97.06 190 ILE A N 1
ATOM 1415 C CA . ILE A 1 190 ? -5.859 16.551 -11.087 1.00 97.06 190 ILE A CA 1
ATOM 1416 C C . ILE A 1 190 ? -5.636 17.663 -10.059 1.00 97.06 190 ILE A C 1
ATOM 1418 O O . ILE A 1 190 ? -4.505 18.106 -9.901 1.00 97.06 190 ILE A O 1
ATOM 1422 N N . THR A 1 191 ? -6.673 18.083 -9.330 1.00 98.06 191 THR A N 1
ATOM 1423 C CA . THR A 1 191 ? -6.536 19.103 -8.281 1.00 98.06 191 THR A CA 1
ATOM 1424 C C . THR A 1 191 ? -5.630 18.605 -7.160 1.00 98.06 191 THR A C 1
ATOM 1426 O O . THR A 1 191 ? -4.644 19.257 -6.840 1.00 98.06 191 THR A O 1
ATOM 1429 N N . TRP A 1 192 ? -5.878 17.401 -6.635 1.00 98.31 192 TRP A N 1
ATOM 1430 C CA . TRP A 1 192 ? -4.997 16.795 -5.630 1.00 98.31 192 TRP A CA 1
ATOM 1431 C C . TRP A 1 192 ? -3.573 16.575 -6.158 1.00 98.31 192 TRP A C 1
ATOM 1433 O O . TRP A 1 192 ? -2.601 16.795 -5.434 1.00 98.31 192 TRP A O 1
ATOM 1443 N N . LEU A 1 193 ? -3.435 16.160 -7.424 1.00 98.44 193 LEU A N 1
ATOM 1444 C CA . LEU A 1 193 ? -2.124 16.027 -8.051 1.00 98.44 193 LEU A CA 1
ATOM 1445 C C . LEU A 1 193 ? -1.401 17.380 -8.075 1.00 98.44 193 LEU A C 1
ATOM 1447 O O . LEU A 1 193 ? -0.258 17.439 -7.649 1.00 98.44 193 LEU A O 1
ATOM 1451 N N . ALA A 1 194 ? -2.041 18.458 -8.525 1.00 98.31 194 ALA A N 1
ATOM 1452 C CA . ALA A 1 194 ? -1.421 19.780 -8.585 1.00 98.31 194 ALA A CA 1
ATOM 1453 C C . ALA A 1 194 ? -1.056 20.321 -7.191 1.00 98.31 194 ALA A C 1
ATOM 1455 O O . ALA A 1 194 ? 0.056 20.807 -6.994 1.00 98.31 194 ALA A O 1
ATOM 1456 N N . ASP A 1 195 ? -1.963 20.184 -6.221 1.00 97.88 195 ASP A N 1
ATOM 1457 C CA . ASP A 1 195 ? -1.825 20.803 -4.900 1.00 97.88 195 ASP A CA 1
ATOM 1458 C C . ASP A 1 195 ? -0.923 20.004 -3.948 1.00 97.88 195 ASP A C 1
ATOM 1460 O O . ASP A 1 195 ? -0.335 20.565 -3.025 1.00 97.88 195 ASP A O 1
ATOM 1464 N N . THR A 1 196 ? -0.836 18.681 -4.116 1.00 97.00 196 THR A N 1
ATOM 1465 C CA . THR A 1 196 ? -0.151 17.783 -3.169 1.00 97.00 196 THR A CA 1
ATOM 1466 C C . THR A 1 196 ? 0.754 16.774 -3.864 1.00 97.00 196 THR A C 1
ATOM 1468 O O . THR A 1 196 ? 1.942 16.700 -3.550 1.00 97.00 196 THR A O 1
ATOM 1471 N N . GLY A 1 197 ? 0.223 15.992 -4.808 1.00 97.69 197 GLY A N 1
ATOM 1472 C CA . GLY A 1 197 ? 0.951 14.849 -5.365 1.00 97.69 197 GLY A CA 1
ATOM 1473 C C . GLY A 1 197 ? 2.210 15.240 -6.146 1.00 97.69 197 GLY A C 1
ATOM 1474 O O . GLY A 1 197 ? 3.297 14.724 -5.899 1.00 97.69 197 GLY A O 1
ATOM 1475 N N . TYR A 1 198 ? 2.085 16.189 -7.065 1.00 98.50 198 TYR A N 1
ATOM 1476 C CA . TYR A 1 198 ? 3.164 16.646 -7.926 1.00 98.50 198 TYR A CA 1
ATOM 1477 C C . TYR A 1 198 ? 4.261 17.409 -7.165 1.00 98.50 198 TYR A C 1
ATOM 1479 O O . TYR A 1 198 ? 5.430 17.106 -7.397 1.00 98.50 198 TYR A O 1
ATOM 1487 N N . PRO A 1 199 ? 3.964 18.310 -6.203 1.00 98.44 199 PRO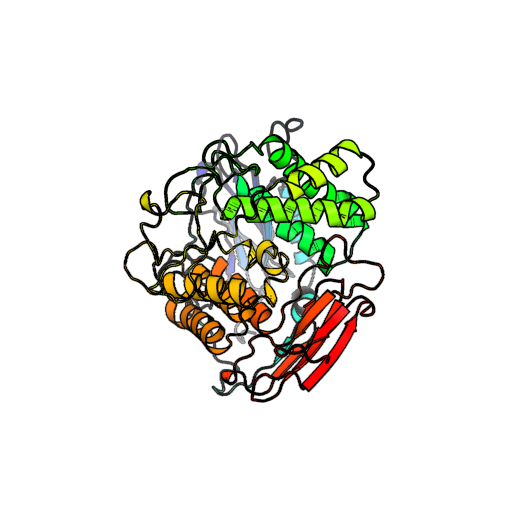 A N 1
ATOM 1488 C CA . PRO A 1 199 ? 4.994 18.877 -5.330 1.00 98.44 199 PRO A CA 1
ATOM 1489 C C . PRO A 1 199 ? 5.848 17.825 -4.602 1.00 98.44 199 PRO A C 1
ATOM 1491 O O . PRO A 1 199 ? 7.068 17.989 -4.509 1.00 98.44 199 PRO A O 1
ATOM 1494 N N . LEU A 1 200 ? 5.242 16.726 -4.130 1.00 98.19 200 LEU A N 1
ATOM 1495 C CA . LEU A 1 200 ? 5.974 15.607 -3.521 1.00 98.19 200 LEU A CA 1
ATOM 1496 C C . LEU A 1 200 ? 6.863 14.895 -4.552 1.00 98.19 200 LEU A C 1
ATOM 1498 O O . LEU A 1 200 ? 8.065 14.748 -4.320 1.00 98.19 200 LEU A O 1
ATOM 1502 N N . LEU A 1 201 ? 6.299 14.533 -5.712 1.00 98.50 201 LEU A N 1
ATOM 1503 C CA . LEU A 1 201 ? 7.031 13.898 -6.816 1.00 98.50 201 LEU A CA 1
ATOM 1504 C C . LEU A 1 201 ? 8.231 14.745 -7.261 1.00 98.50 201 LEU A C 1
ATOM 1506 O O . LEU A 1 201 ? 9.355 14.246 -7.311 1.00 98.50 201 LEU A O 1
ATOM 1510 N N . LYS A 1 202 ? 8.014 16.041 -7.515 1.00 98.50 202 LYS A N 1
ATOM 1511 C CA . LYS A 1 202 ? 9.049 17.003 -7.913 1.00 98.50 202 LYS A CA 1
ATOM 1512 C C . LYS A 1 202 ? 10.162 17.100 -6.878 1.00 98.50 202 LYS A C 1
ATOM 1514 O O . LYS A 1 202 ? 11.335 17.119 -7.250 1.00 98.50 202 LYS A O 1
ATOM 1519 N N . SER A 1 203 ? 9.817 17.153 -5.593 1.00 98.12 203 SER A N 1
ATOM 1520 C CA . SER A 1 203 ? 10.802 17.298 -4.514 1.00 98.12 203 SER A CA 1
ATOM 1521 C C . SER A 1 203 ? 11.721 16.080 -4.429 1.00 98.12 203 SER A C 1
ATOM 1523 O O . SER A 1 203 ? 12.944 16.224 -4.398 1.00 98.12 203 SER A O 1
ATOM 1525 N N . VAL A 1 204 ? 11.146 14.874 -4.467 1.00 98.25 204 VAL A N 1
ATOM 1526 C CA . VAL A 1 204 ? 11.917 13.623 -4.439 1.00 98.25 204 VAL A CA 1
ATOM 1527 C C . VAL A 1 204 ? 12.731 13.447 -5.726 1.00 98.25 204 VAL A C 1
ATOM 1529 O O . VAL A 1 204 ? 13.904 13.081 -5.662 1.00 98.25 204 VAL A O 1
ATOM 1532 N N . ALA A 1 205 ? 12.165 13.772 -6.892 1.00 98.38 205 ALA A N 1
ATOM 1533 C CA . ALA A 1 205 ? 12.880 13.739 -8.168 1.00 98.38 205 ALA A CA 1
ATOM 1534 C C . ALA A 1 205 ? 14.072 14.706 -8.195 1.00 98.38 205 ALA A C 1
ATOM 1536 O O . ALA A 1 205 ? 15.164 14.325 -8.605 1.00 98.38 205 ALA A O 1
ATOM 1537 N N . SER A 1 206 ? 13.885 15.939 -7.714 1.00 98.44 206 SER A N 1
ATOM 1538 C CA . SER A 1 206 ? 14.943 16.958 -7.647 1.00 98.44 206 SER A CA 1
ATOM 1539 C C . SER A 1 206 ? 16.118 16.494 -6.790 1.00 98.44 206 SER A C 1
ATOM 1541 O O . SER A 1 206 ? 17.275 16.671 -7.176 1.00 98.44 206 SER A O 1
ATOM 1543 N N . PHE A 1 207 ? 15.829 15.846 -5.655 1.00 97.81 207 PHE A N 1
ATOM 1544 C CA . PHE A 1 207 ? 16.860 15.213 -4.840 1.00 97.81 207 PHE A CA 1
ATOM 1545 C C . PHE A 1 207 ? 17.631 14.176 -5.662 1.00 97.81 207 PHE A C 1
ATOM 1547 O O . PHE A 1 207 ? 18.841 14.319 -5.818 1.00 97.81 207 PHE A O 1
ATOM 1554 N N . TRP A 1 208 ? 16.961 13.196 -6.270 1.00 97.56 208 TRP A N 1
ATOM 1555 C CA . TRP A 1 208 ? 17.655 12.136 -7.007 1.00 97.56 208 TRP A CA 1
ATOM 1556 C C . TRP A 1 208 ? 18.430 12.630 -8.224 1.00 97.56 208 TRP A C 1
ATOM 1558 O O . TRP A 1 208 ? 19.563 12.204 -8.422 1.00 97.56 208 TRP A O 1
ATOM 1568 N N . ILE A 1 209 ? 17.901 13.598 -8.973 1.00 97.69 209 ILE A N 1
ATOM 1569 C CA . ILE A 1 209 ? 18.620 14.263 -10.070 1.00 97.69 209 ILE A CA 1
ATOM 1570 C C . ILE A 1 209 ? 19.964 14.826 -9.597 1.00 97.69 209 ILE A C 1
ATOM 1572 O O . ILE A 1 209 ? 20.961 14.703 -10.311 1.00 97.69 209 ILE A O 1
ATOM 1576 N N . SER A 1 210 ? 20.001 15.412 -8.395 1.00 96.75 210 SER A N 1
ATOM 1577 C CA . SER A 1 210 ? 21.230 15.951 -7.802 1.00 96.75 210 SER A CA 1
ATOM 1578 C C . SER A 1 210 ? 22.191 14.876 -7.276 1.00 96.75 210 SER A C 1
ATOM 1580 O O . SER A 1 210 ? 23.376 15.158 -7.120 1.00 96.75 210 SER A O 1
ATOM 1582 N N . GLN A 1 211 ? 21.697 13.663 -7.000 1.00 96.31 211 GLN A N 1
ATOM 1583 C CA . GLN A 1 211 ? 22.494 12.549 -6.473 1.00 96.31 211 GLN A CA 1
ATOM 1584 C C . GLN A 1 211 ? 23.008 11.590 -7.558 1.00 96.31 211 GLN A C 1
ATOM 1586 O O . GLN A 1 211 ? 23.924 10.815 -7.287 1.00 96.31 211 GLN A O 1
ATOM 1591 N N . LEU A 1 212 ? 22.444 11.625 -8.770 1.00 97.38 212 LEU A N 1
ATOM 1592 C CA . LEU A 1 212 ? 22.882 10.792 -9.893 1.00 97.38 212 LEU A CA 1
ATOM 1593 C C . LEU A 1 212 ? 24.270 11.204 -10.393 1.00 97.38 212 LEU A C 1
ATOM 1595 O O . LEU A 1 212 ? 24.490 12.351 -10.793 1.00 97.38 212 LEU A O 1
ATOM 1599 N N . GLN A 1 213 ? 25.180 10.235 -10.436 1.00 96.75 213 GLN A N 1
ATOM 1600 C CA . GLN A 1 213 ? 26.577 10.389 -10.840 1.00 96.75 213 GLN A CA 1
ATOM 1601 C C . GLN A 1 213 ? 26.877 9.496 -12.044 1.00 96.75 213 GLN A C 1
ATOM 1603 O O . GLN A 1 213 ? 26.217 8.481 -12.234 1.00 96.75 213 GLN A O 1
ATOM 1608 N N . GLU A 1 214 ? 27.873 9.853 -12.850 1.00 97.38 214 GLU A N 1
ATOM 1609 C CA . GLU A 1 214 ? 28.368 8.968 -13.911 1.00 97.38 214 GLU A CA 1
ATOM 1610 C C . GLU A 1 214 ? 28.928 7.671 -13.314 1.00 97.38 214 GLU A C 1
ATOM 1612 O O . GLU A 1 214 ? 29.612 7.688 -12.285 1.00 97.38 214 GLU A O 1
ATOM 1617 N N . ASP A 1 215 ? 28.649 6.538 -13.958 1.00 96.25 215 ASP A N 1
ATOM 1618 C CA . ASP A 1 215 ? 29.231 5.257 -13.576 1.00 96.25 215 ASP A CA 1
ATOM 1619 C C . ASP A 1 215 ? 30.704 5.188 -13.991 1.00 96.25 215 ASP A C 1
ATOM 1621 O O . ASP A 1 215 ? 31.064 4.718 -15.069 1.00 96.25 215 ASP A O 1
ATOM 1625 N N . LEU A 1 216 ? 31.575 5.641 -13.092 1.00 94.50 216 LEU A N 1
ATOM 1626 C CA . LEU A 1 216 ? 33.025 5.606 -13.279 1.00 94.50 216 LEU A CA 1
ATOM 1627 C C . LEU A 1 216 ? 33.643 4.219 -13.039 1.00 94.50 216 LEU A C 1
ATOM 1629 O O . LEU A 1 216 ? 34.832 4.037 -13.299 1.00 94.50 216 LEU A O 1
ATOM 1633 N N . PHE A 1 217 ? 32.882 3.254 -12.511 1.00 93.19 217 PHE A N 1
ATOM 1634 C CA . PHE A 1 217 ? 33.389 1.910 -12.243 1.00 93.19 217 PHE A CA 1
ATOM 1635 C C . PHE A 1 217 ? 33.303 1.035 -13.492 1.00 93.19 217 PHE A C 1
ATOM 1637 O O . PHE A 1 217 ? 34.304 0.444 -13.895 1.00 93.19 217 PHE A O 1
ATOM 1644 N N . THR A 1 218 ? 32.119 0.953 -14.107 1.00 90.81 218 THR A N 1
ATOM 1645 C CA . THR A 1 218 ? 31.946 0.219 -15.370 1.00 90.81 218 THR A CA 1
ATOM 1646 C C . THR A 1 218 ? 32.345 1.064 -16.577 1.00 90.81 218 THR A C 1
ATOM 1648 O O . THR A 1 218 ? 32.759 0.509 -17.595 1.00 90.81 218 THR A O 1
ATOM 1651 N N . ASN A 1 219 ? 32.274 2.397 -16.446 1.00 93.06 219 ASN A N 1
ATOM 1652 C CA . ASN A 1 219 ? 32.539 3.365 -17.508 1.00 93.06 219 ASN A CA 1
ATOM 1653 C C . ASN A 1 219 ? 31.697 3.094 -18.772 1.00 93.06 219 ASN A C 1
ATOM 1655 O O . ASN A 1 219 ? 32.175 3.244 -19.898 1.00 93.06 219 ASN A O 1
ATOM 1659 N N . ASP A 1 220 ? 30.444 2.670 -18.573 1.00 94.56 220 ASP A N 1
ATOM 1660 C CA . ASP A 1 220 ? 29.478 2.338 -19.629 1.00 94.56 220 ASP A CA 1
ATOM 1661 C C . ASP A 1 220 ? 28.642 3.541 -20.108 1.00 94.56 220 ASP A C 1
ATOM 1663 O O . ASP A 1 220 ? 27.820 3.410 -21.014 1.00 94.56 220 ASP A O 1
ATOM 1667 N N . GLY A 1 221 ? 28.880 4.723 -19.528 1.00 95.56 221 GLY A N 1
ATOM 1668 C CA . GLY A 1 221 ? 28.204 5.974 -19.874 1.00 95.56 221 GLY A CA 1
ATOM 1669 C C . GLY A 1 221 ? 26.842 6.173 -19.206 1.00 95.56 221 GLY A C 1
ATOM 1670 O O . GLY A 1 221 ? 26.180 7.169 -19.492 1.00 95.56 221 GLY A O 1
ATOM 1671 N N . THR A 1 222 ? 26.420 5.263 -18.324 1.00 97.31 222 THR A N 1
ATOM 1672 C CA . THR A 1 222 ? 25.171 5.403 -17.565 1.00 97.31 222 THR A CA 1
ATOM 1673 C C . THR A 1 222 ? 25.346 6.248 -16.303 1.00 97.31 222 THR A C 1
ATOM 1675 O O . THR A 1 222 ? 26.455 6.498 -15.822 1.00 97.31 222 THR A O 1
ATOM 1678 N N . LEU A 1 223 ? 24.220 6.693 -15.752 1.00 98.25 223 LEU A N 1
ATOM 1679 C CA . LEU A 1 223 ? 24.127 7.355 -14.462 1.00 98.25 223 LEU A CA 1
ATOM 1680 C C . LEU A 1 223 ? 23.684 6.364 -13.390 1.00 98.25 223 LEU A C 1
ATOM 1682 O O . LEU A 1 223 ? 22.749 5.590 -13.586 1.00 98.25 223 LEU A O 1
ATOM 1686 N N . VAL A 1 224 ? 24.325 6.437 -12.228 1.00 97.62 224 VAL A N 1
ATOM 1687 C CA . VAL A 1 224 ? 24.087 5.562 -11.083 1.00 97.62 224 VAL A CA 1
ATOM 1688 C C . VAL A 1 224 ? 24.000 6.351 -9.777 1.00 97.62 224 VAL A C 1
ATOM 1690 O O . VAL A 1 224 ? 24.417 7.506 -9.689 1.00 97.62 224 VAL A O 1
ATOM 1693 N N . VAL A 1 225 ? 23.474 5.709 -8.730 1.00 94.88 225 VAL A N 1
ATOM 1694 C CA . VAL A 1 225 ? 23.570 6.212 -7.356 1.00 94.88 225 VAL A CA 1
ATOM 1695 C C . VAL A 1 225 ? 24.764 5.578 -6.661 1.00 94.88 225 VAL A C 1
ATOM 1697 O O . VAL A 1 225 ? 24.976 4.367 -6.761 1.00 94.88 225 VAL A O 1
ATOM 1700 N N . ASN A 1 226 ? 25.505 6.402 -5.923 1.00 92.56 226 ASN A N 1
ATOM 1701 C CA . ASN A 1 226 ? 26.608 5.994 -5.067 1.00 92.56 226 ASN A CA 1
ATOM 1702 C C . ASN A 1 226 ? 26.656 6.888 -3.805 1.00 92.56 226 ASN A C 1
ATOM 1704 O O . ASN A 1 226 ? 26.861 8.097 -3.952 1.00 92.56 226 ASN A O 1
ATOM 1708 N N . PRO A 1 227 ? 26.503 6.342 -2.582 1.00 93.38 227 PRO A N 1
ATOM 1709 C CA . PRO A 1 227 ? 26.285 4.930 -2.256 1.00 93.38 227 PRO A CA 1
ATOM 1710 C C . PRO A 1 227 ? 24.815 4.481 -2.383 1.00 93.38 227 PRO A C 1
ATOM 1712 O O . PRO A 1 227 ? 23.899 5.292 -2.313 1.00 93.38 227 PRO A O 1
ATOM 1715 N N . CYS A 1 228 ? 24.588 3.174 -2.503 1.00 93.06 228 CYS A N 1
ATOM 1716 C CA . CYS A 1 228 ? 23.283 2.506 -2.457 1.00 93.06 228 CYS A CA 1
ATOM 1717 C C . CYS A 1 228 ? 23.373 1.173 -1.696 1.00 93.06 228 CYS A C 1
ATOM 1719 O O . CYS A 1 228 ? 24.466 0.650 -1.471 1.00 93.06 228 CYS A O 1
ATOM 1721 N N . ASN A 1 229 ? 22.236 0.570 -1.357 1.00 92.56 229 ASN A N 1
ATOM 1722 C CA . ASN A 1 229 ? 22.161 -0.783 -0.798 1.00 92.56 229 ASN A CA 1
ATOM 1723 C C . ASN A 1 229 ? 20.966 -1.561 -1.376 1.00 92.56 229 ASN A C 1
ATOM 1725 O O . ASN A 1 229 ? 20.055 -0.971 -1.955 1.00 92.56 229 ASN A O 1
ATOM 1729 N N . SER A 1 230 ? 20.967 -2.886 -1.199 1.00 93.50 230 SER A N 1
ATOM 1730 C CA . SER A 1 230 ? 19.782 -3.724 -1.417 1.00 93.50 230 SER A CA 1
ATOM 1731 C C . SER A 1 230 ? 19.226 -4.143 -0.054 1.00 93.50 230 SER A C 1
ATOM 1733 O O . SER A 1 230 ? 19.891 -4.904 0.648 1.00 93.50 230 SER A O 1
ATOM 1735 N N . PRO A 1 231 ? 18.064 -3.636 0.389 1.00 91.56 231 PRO A N 1
ATOM 1736 C CA . PRO A 1 231 ? 17.466 -4.079 1.648 1.00 91.56 231 PRO A CA 1
ATOM 1737 C C . PRO A 1 231 ? 17.241 -5.601 1.622 1.00 91.56 231 PRO A C 1
ATOM 1739 O O . PRO A 1 231 ? 16.634 -6.095 0.678 1.00 91.56 231 PRO A O 1
ATOM 1742 N N . GLU A 1 232 ? 17.717 -6.410 2.564 1.00 89.56 232 GLU A N 1
ATOM 1743 C CA . GLU A 1 232 ? 18.637 -6.134 3.680 1.00 89.56 232 GLU A CA 1
ATOM 1744 C C . GLU A 1 232 ? 19.887 -7.026 3.568 1.00 89.56 232 GLU A C 1
ATOM 1746 O O . GLU A 1 232 ? 20.314 -7.657 4.537 1.00 89.56 232 GLU A O 1
ATOM 1751 N N . GLN A 1 233 ? 20.458 -7.137 2.367 1.00 88.44 233 GLN A N 1
ATOM 1752 C CA . GLN A 1 233 ? 21.609 -7.998 2.117 1.00 88.44 233 GLN A CA 1
ATOM 1753 C C . GLN A 1 233 ? 22.683 -7.359 1.239 1.00 88.44 233 GLN A C 1
ATOM 1755 O O . GLN A 1 233 ? 22.478 -6.338 0.583 1.00 88.44 233 GLN A O 1
ATOM 1760 N N . GLY A 1 234 ? 23.848 -8.009 1.227 1.00 89.69 234 GLY A N 1
ATOM 1761 C CA . GLY A 1 234 ? 25.046 -7.497 0.576 1.00 89.69 234 GLY A CA 1
ATOM 1762 C C . GLY A 1 234 ? 25.585 -6.230 1.252 1.00 89.69 234 GLY A C 1
ATOM 1763 O O . GLY A 1 234 ? 25.054 -5.764 2.263 1.00 89.69 234 GLY A O 1
ATOM 1764 N N . PRO A 1 235 ? 26.688 -5.678 0.735 1.00 90.38 235 PRO A N 1
ATOM 1765 C CA . PRO A 1 235 ? 27.244 -4.433 1.237 1.00 90.38 235 PRO A CA 1
ATOM 1766 C C . PRO A 1 235 ? 26.543 -3.211 0.630 1.00 90.38 235 PRO A C 1
ATOM 1768 O O . PRO A 1 235 ? 25.928 -3.273 -0.437 1.00 90.38 235 PRO A O 1
ATOM 1771 N N . THR A 1 236 ? 26.730 -2.059 1.271 1.00 92.25 236 THR A N 1
ATOM 1772 C CA . THR A 1 236 ? 26.555 -0.762 0.612 1.00 92.25 236 THR A CA 1
ATOM 1773 C C . THR A 1 236 ? 27.568 -0.640 -0.532 1.00 92.25 236 THR A C 1
ATOM 1775 O O . THR A 1 236 ? 28.761 -0.876 -0.343 1.00 92.25 236 THR A O 1
ATOM 1778 N N . THR A 1 237 ? 27.094 -0.294 -1.724 1.00 92.94 237 THR A N 1
ATOM 1779 C CA . THR A 1 237 ? 27.878 -0.237 -2.965 1.00 92.94 237 THR A CA 1
ATOM 1780 C C . THR A 1 237 ? 27.369 0.899 -3.864 1.00 92.94 237 THR A C 1
ATOM 1782 O O . THR A 1 237 ? 26.908 1.911 -3.344 1.00 92.94 237 THR A O 1
ATOM 1785 N N . PHE A 1 238 ? 27.456 0.773 -5.187 1.00 93.00 238 PHE A N 1
ATOM 1786 C CA . PHE A 1 238 ? 26.894 1.697 -6.171 1.00 93.00 238 PHE A CA 1
ATOM 1787 C C . PHE A 1 238 ? 25.985 0.946 -7.160 1.00 93.00 238 PHE A C 1
ATOM 1789 O O . PHE A 1 238 ? 26.076 -0.275 -7.300 1.00 93.00 238 PHE A O 1
ATOM 1796 N N . GLY A 1 239 ? 25.099 1.663 -7.855 1.00 93.75 239 GLY A N 1
ATOM 1797 C CA . GLY A 1 239 ? 24.345 1.079 -8.972 1.00 93.75 239 GLY A CA 1
ATOM 1798 C C . GLY A 1 239 ? 23.385 -0.059 -8.587 1.00 93.75 239 GLY A C 1
ATOM 1799 O O . GLY A 1 239 ? 23.116 -0.931 -9.402 1.00 93.75 239 GLY A O 1
ATOM 1800 N N . CYS A 1 240 ? 22.896 -0.100 -7.348 1.00 95.44 240 CYS A N 1
ATOM 1801 C CA . CYS A 1 240 ? 22.023 -1.165 -6.856 1.00 95.44 240 CYS A CA 1
ATOM 1802 C C . CYS A 1 240 ? 20.699 -1.142 -7.616 1.00 95.44 240 CYS A C 1
ATOM 1804 O O . CYS A 1 240 ? 20.047 -0.096 -7.691 1.00 95.44 240 CYS A O 1
ATOM 1806 N N . THR A 1 241 ? 20.265 -2.302 -8.101 1.00 95.81 241 THR A N 1
ATOM 1807 C CA . THR A 1 241 ? 19.064 -2.448 -8.929 1.00 95.81 241 THR A CA 1
ATOM 1808 C C . THR A 1 241 ? 17.818 -1.856 -8.263 1.00 95.81 241 THR A C 1
ATOM 1810 O O . THR A 1 241 ? 17.033 -1.170 -8.914 1.00 95.81 241 THR A O 1
ATOM 1813 N N . HIS A 1 242 ? 17.681 -2.038 -6.944 1.00 95.94 242 HIS A N 1
ATOM 1814 C CA . HIS A 1 242 ? 16.596 -1.467 -6.141 1.00 95.94 242 HIS A CA 1
ATOM 1815 C C . HIS A 1 242 ? 16.471 0.059 -6.299 1.00 95.94 242 HIS A C 1
ATOM 1817 O O . HIS A 1 242 ? 15.397 0.576 -6.600 1.00 95.94 242 HIS A O 1
ATOM 1823 N N . TYR A 1 243 ? 17.587 0.778 -6.149 1.00 96.62 243 TYR A N 1
ATOM 1824 C CA . TYR A 1 243 ? 17.624 2.239 -6.232 1.00 96.62 243 TYR A CA 1
ATOM 1825 C C . TYR A 1 243 ? 17.325 2.712 -7.649 1.00 96.62 243 TYR A C 1
ATOM 1827 O O . TYR A 1 243 ? 16.498 3.602 -7.836 1.00 96.62 243 TYR A O 1
ATOM 1835 N N . GLN A 1 244 ? 17.964 2.089 -8.643 1.00 96.44 244 GLN A N 1
ATOM 1836 C CA . GLN A 1 244 ? 17.787 2.469 -10.042 1.00 96.44 244 GLN A CA 1
ATOM 1837 C C . GLN A 1 244 ? 16.329 2.360 -10.481 1.00 96.44 244 GLN A C 1
ATOM 1839 O O . GLN A 1 244 ? 15.776 3.296 -11.054 1.00 96.44 244 GLN A O 1
ATOM 1844 N N . GLN A 1 245 ? 15.666 1.257 -10.128 1.00 96.00 245 GLN A N 1
ATOM 1845 C CA . GLN A 1 245 ? 14.270 1.033 -10.492 1.00 96.00 245 GLN A CA 1
ATOM 1846 C C . GLN A 1 245 ? 13.308 2.011 -9.808 1.00 96.00 245 GLN A C 1
ATOM 1848 O O . GLN A 1 245 ? 12.344 2.442 -10.445 1.00 96.00 245 GLN A O 1
ATOM 1853 N N . LEU A 1 246 ? 13.556 2.374 -8.544 1.00 96.56 246 LEU A N 1
ATOM 1854 C CA . LEU A 1 246 ? 12.741 3.352 -7.819 1.00 96.56 246 LEU A CA 1
ATOM 1855 C C . LEU A 1 246 ? 12.927 4.772 -8.363 1.00 96.56 246 LEU A C 1
ATOM 1857 O O . LEU A 1 246 ? 11.950 5.490 -8.561 1.00 96.56 246 LEU A O 1
ATOM 1861 N N . ILE A 1 247 ? 14.167 5.169 -8.644 1.00 96.56 247 ILE A N 1
ATOM 1862 C CA . ILE A 1 247 ? 14.485 6.495 -9.187 1.00 96.56 247 ILE A CA 1
ATOM 1863 C C . ILE A 1 247 ? 13.924 6.637 -10.590 1.00 96.56 247 ILE A C 1
ATOM 1865 O O . ILE A 1 247 ? 13.268 7.637 -10.876 1.00 96.56 247 ILE A O 1
ATOM 1869 N N . HIS A 1 248 ? 14.103 5.614 -11.428 1.00 95.25 248 HIS A N 1
ATOM 1870 C CA . HIS A 1 248 ? 13.465 5.545 -12.732 1.00 95.25 248 HIS A CA 1
ATOM 1871 C C . HIS A 1 248 ? 11.963 5.829 -12.622 1.00 95.25 248 HIS A C 1
ATOM 1873 O O . HIS A 1 248 ? 11.436 6.688 -13.325 1.00 95.25 248 HIS A O 1
ATOM 1879 N N . GLN A 1 249 ? 11.283 5.157 -11.689 1.00 93.38 249 GLN A N 1
ATOM 1880 C CA . GLN A 1 249 ? 9.841 5.288 -11.529 1.00 93.38 249 GLN A CA 1
ATOM 1881 C C . GLN A 1 249 ? 9.415 6.691 -11.086 1.00 93.38 249 GLN A C 1
ATOM 1883 O O . GLN A 1 249 ? 8.411 7.205 -11.572 1.00 93.38 249 GLN A O 1
ATOM 1888 N N . VAL A 1 250 ? 10.174 7.331 -10.194 1.00 96.00 250 VAL A N 1
ATOM 1889 C CA . VAL A 1 250 ? 9.913 8.718 -9.780 1.00 96.00 250 VAL A CA 1
ATOM 1890 C C . VAL A 1 250 ? 10.091 9.690 -10.944 1.00 96.00 250 VAL A C 1
ATOM 1892 O O . VAL A 1 250 ? 9.254 10.572 -11.135 1.00 96.00 250 VAL A O 1
ATOM 1895 N N . LEU A 1 251 ? 11.159 9.532 -11.729 1.00 95.94 251 LEU A N 1
ATOM 1896 C CA . LEU A 1 251 ? 11.420 10.385 -12.887 1.00 95.94 251 LEU A CA 1
ATOM 1897 C C . LEU A 1 251 ? 10.349 10.201 -13.972 1.00 95.94 251 LEU A C 1
ATOM 1899 O O . LEU A 1 251 ? 9.844 11.195 -14.491 1.00 95.94 251 LEU A O 1
ATOM 1903 N N . GLU A 1 252 ? 9.927 8.966 -14.250 1.00 93.44 252 GLU A N 1
ATOM 1904 C CA . GLU A 1 252 ? 8.805 8.699 -15.159 1.00 93.44 252 GLU A CA 1
ATOM 1905 C C . GLU A 1 252 ? 7.480 9.262 -14.633 1.00 93.44 252 GLU A C 1
ATOM 1907 O O . GLU A 1 252 ? 6.720 9.863 -15.392 1.00 93.44 252 GLU A O 1
ATOM 1912 N N . ALA A 1 253 ? 7.205 9.145 -13.331 1.00 94.38 253 ALA A N 1
ATOM 1913 C CA . ALA A 1 253 ? 6.011 9.731 -12.728 1.00 94.38 253 ALA A CA 1
ATOM 1914 C C . ALA A 1 253 ? 5.983 11.256 -12.905 1.00 94.38 253 ALA A C 1
ATOM 1916 O O . ALA A 1 253 ? 4.946 11.806 -13.279 1.00 94.38 253 ALA A O 1
ATOM 1917 N N . VAL A 1 254 ? 7.113 11.942 -12.697 1.00 96.44 254 VAL A N 1
ATOM 1918 C CA . VAL A 1 254 ? 7.237 13.383 -12.970 1.00 96.44 254 VAL A CA 1
ATOM 1919 C C . VAL A 1 254 ? 7.026 13.676 -14.450 1.00 96.44 254 VAL A C 1
ATOM 1921 O O . VAL A 1 254 ? 6.193 14.516 -14.780 1.00 96.44 254 VAL A O 1
ATOM 1924 N N . ARG A 1 255 ? 7.706 12.958 -15.347 1.00 93.88 255 ARG A N 1
ATOM 1925 C CA . ARG A 1 255 ? 7.570 13.132 -16.799 1.00 93.88 255 ARG A CA 1
ATOM 1926 C C . ARG A 1 255 ? 6.121 12.969 -17.272 1.00 93.88 255 ARG A C 1
ATOM 1928 O O . ARG A 1 255 ? 5.643 13.759 -18.082 1.00 93.88 255 ARG A O 1
ATOM 1935 N N . ALA A 1 256 ? 5.399 11.993 -16.725 1.00 91.62 256 ALA A N 1
ATOM 1936 C CA . ALA A 1 256 ? 4.002 11.727 -17.057 1.00 91.62 256 ALA A CA 1
ATOM 1937 C C . ALA A 1 256 ? 3.019 12.763 -16.479 1.00 91.62 256 ALA A C 1
ATOM 1939 O O . ALA A 1 256 ? 1.943 12.971 -17.042 1.00 91.62 256 ALA A O 1
ATOM 1940 N N . THR A 1 257 ? 3.352 13.404 -15.354 1.00 94.88 257 THR A N 1
ATOM 1941 C CA . THR A 1 257 ? 2.427 14.289 -14.621 1.00 94.88 257 THR A CA 1
ATOM 1942 C C . THR A 1 257 ? 2.719 15.777 -14.786 1.00 94.88 257 THR A C 1
ATOM 1944 O O . THR A 1 257 ? 1.784 16.572 -14.696 1.00 94.88 257 THR A O 1
ATOM 1947 N N . ALA A 1 258 ? 3.955 16.169 -15.106 1.00 96.19 258 ALA A N 1
ATOM 1948 C CA . ALA A 1 258 ? 4.356 17.564 -15.295 1.00 96.19 258 ALA A CA 1
ATOM 1949 C C . ALA A 1 258 ? 3.491 18.318 -16.327 1.00 96.19 258 ALA A C 1
ATOM 1951 O O . ALA A 1 258 ? 3.047 19.430 -16.019 1.00 96.19 258 ALA A O 1
ATOM 1952 N N . PRO A 1 259 ? 3.139 17.736 -17.497 1.00 94.31 259 PRO A N 1
ATOM 1953 C CA . PRO A 1 259 ? 2.232 18.398 -18.438 1.00 94.31 259 PRO A CA 1
ATOM 1954 C C . PRO A 1 259 ? 0.820 18.597 -17.873 1.00 94.31 259 PRO A C 1
ATOM 1956 O O . PRO A 1 259 ? 0.150 19.575 -18.193 1.00 94.31 259 PRO A O 1
ATOM 1959 N N . LEU A 1 260 ? 0.361 17.684 -17.015 1.00 94.31 260 LEU A N 1
ATOM 1960 C CA . LEU A 1 260 ? -1.010 17.663 -16.494 1.00 94.31 260 LEU A CA 1
ATOM 1961 C C . LEU A 1 260 ? -1.258 18.742 -15.443 1.00 94.31 260 LEU A C 1
ATOM 1963 O O . LEU A 1 260 ? -2.386 19.204 -15.290 1.00 94.31 260 LEU A O 1
ATOM 1967 N N . VAL A 1 261 ? -0.203 19.147 -14.740 1.00 96.62 261 VAL A N 1
ATOM 1968 C CA . VAL A 1 261 ? -0.229 20.242 -13.762 1.00 96.62 261 VAL A CA 1
ATOM 1969 C C . VAL A 1 261 ? 0.333 21.546 -14.325 1.00 96.62 261 VAL A C 1
ATOM 1971 O O . VAL A 1 261 ? 0.411 22.535 -13.605 1.00 96.62 261 VAL A O 1
ATOM 1974 N N . SER A 1 262 ? 0.711 21.563 -15.610 1.00 95.75 262 SER A N 1
ATOM 1975 C CA . SER A 1 262 ? 1.341 22.715 -16.265 1.00 95.75 262 SER A CA 1
ATOM 1976 C C . SER A 1 262 ? 2.586 23.212 -15.518 1.00 95.75 262 SER A C 1
ATOM 1978 O O . SER A 1 262 ? 2.685 24.395 -15.190 1.00 95.75 262 SER A O 1
ATOM 1980 N N . GLU A 1 263 ? 3.534 22.313 -15.233 1.00 96.69 263 GLU A N 1
ATOM 1981 C CA . GLU A 1 263 ? 4.828 22.677 -14.639 1.00 96.69 263 GLU A CA 1
ATOM 1982 C C . GLU A 1 263 ? 5.512 23.804 -15.431 1.00 96.69 263 GLU A C 1
ATOM 1984 O O . GLU A 1 263 ? 5.592 23.761 -16.658 1.00 96.69 263 GLU A O 1
ATOM 1989 N N . GLN A 1 264 ? 6.008 24.813 -14.712 1.00 96.94 264 GLN A N 1
ATOM 1990 C CA . GLN A 1 264 ? 6.619 26.015 -15.288 1.00 96.94 264 GLN A CA 1
ATOM 1991 C C . GLN A 1 264 ? 8.154 25.960 -15.286 1.00 96.94 264 GLN A C 1
ATOM 1993 O O . GLN A 1 264 ? 8.797 26.691 -16.035 1.00 96.94 264 GLN A O 1
ATOM 1998 N N . ASP A 1 265 ? 8.753 25.109 -14.453 1.00 97.88 265 ASP A N 1
ATOM 1999 C CA . ASP A 1 265 ? 10.200 24.917 -14.371 1.00 97.88 265 ASP A CA 1
ATOM 2000 C C . ASP A 1 265 ? 10.706 24.019 -15.514 1.00 97.88 265 ASP A C 1
ATOM 2002 O O . ASP A 1 265 ? 10.853 22.802 -15.376 1.00 97.88 265 ASP A O 1
ATOM 2006 N N . THR A 1 266 ? 10.939 24.625 -16.680 1.00 96.62 266 THR A N 1
ATOM 2007 C CA . THR A 1 266 ? 11.380 23.902 -17.883 1.00 96.62 266 THR A CA 1
ATOM 2008 C C . THR A 1 266 ? 12.766 23.286 -17.732 1.00 96.62 266 THR A C 1
ATOM 2010 O O . THR A 1 266 ? 13.029 22.239 -18.319 1.00 96.62 266 THR A O 1
ATOM 2013 N N . ASP A 1 267 ? 13.651 23.901 -16.947 1.00 97.94 267 ASP A N 1
ATOM 2014 C CA . ASP A 1 267 ? 15.001 23.383 -16.715 1.00 97.94 267 ASP A CA 1
ATOM 2015 C C . ASP A 1 267 ? 14.949 22.097 -15.887 1.00 97.94 267 ASP A C 1
ATOM 2017 O O . ASP A 1 267 ? 15.635 21.125 -16.211 1.00 97.94 267 ASP A O 1
ATOM 2021 N N . PHE A 1 268 ? 14.079 22.052 -14.874 1.00 98.31 268 PHE A N 1
ATOM 2022 C CA . PHE A 1 268 ? 13.797 20.828 -14.135 1.00 98.31 268 PHE A CA 1
ATOM 2023 C C . PHE A 1 268 ? 13.242 19.723 -15.042 1.00 98.31 268 PHE A C 1
ATOM 2025 O O . PHE A 1 268 ? 13.783 18.619 -15.031 1.00 98.31 268 PHE A O 1
ATOM 2032 N N . VAL A 1 269 ? 12.221 20.007 -15.859 1.00 97.12 269 VAL A N 1
ATOM 2033 C CA . VAL A 1 269 ? 11.631 19.005 -16.771 1.00 97.12 269 VAL A CA 1
ATOM 2034 C C . VAL A 1 269 ? 12.669 18.480 -17.770 1.00 97.12 269 VAL A C 1
ATOM 2036 O O . VAL A 1 269 ? 12.806 17.270 -17.935 1.00 97.12 269 VAL A O 1
ATOM 20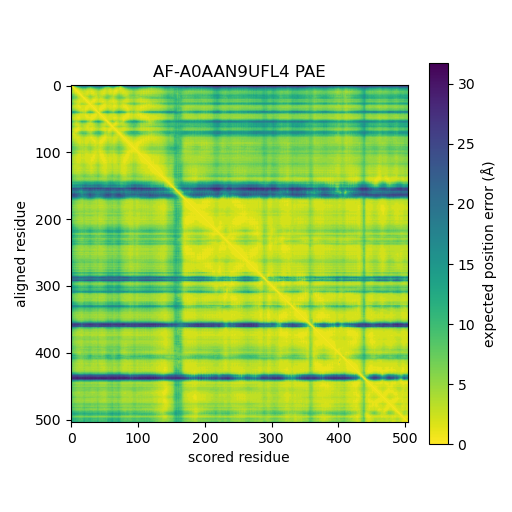39 N N . ASN A 1 270 ? 13.476 19.363 -18.365 1.00 97.44 270 ASN A N 1
ATOM 2040 C CA . ASN A 1 270 ? 14.566 18.959 -19.257 1.00 97.44 270 ASN A CA 1
ATOM 2041 C C . ASN A 1 270 ? 15.610 18.096 -18.530 1.00 97.44 270 ASN A C 1
ATOM 2043 O O . ASN A 1 270 ? 16.121 17.125 -19.089 1.00 97.44 270 ASN A O 1
ATOM 2047 N N . SER A 1 271 ? 15.931 18.431 -17.277 1.00 98.12 271 SER A N 1
ATOM 2048 C CA . SER A 1 271 ? 16.845 17.642 -16.450 1.00 98.12 271 SER A CA 1
ATOM 2049 C C . SER A 1 271 ? 16.283 16.251 -16.154 1.00 98.12 271 SER A C 1
ATOM 2051 O O . SER A 1 271 ? 17.024 15.274 -16.253 1.00 98.12 271 SER A O 1
ATOM 2053 N N . VAL A 1 272 ? 14.980 16.135 -15.865 1.00 97.81 272 VAL A N 1
ATOM 2054 C CA . VAL A 1 272 ? 14.290 14.843 -15.711 1.00 97.81 272 VAL A CA 1
ATOM 2055 C C . VAL A 1 272 ? 14.482 13.998 -16.967 1.00 97.81 272 VAL A C 1
ATOM 2057 O O . VAL A 1 272 ? 14.981 12.884 -16.851 1.00 97.81 272 VAL A O 1
ATOM 2060 N N . ASP A 1 273 ? 14.176 14.527 -18.154 1.00 95.31 273 ASP A N 1
ATOM 2061 C CA . ASP A 1 273 ? 14.290 13.780 -19.414 1.00 95.31 273 ASP A CA 1
ATOM 2062 C C . ASP A 1 273 ? 15.735 13.334 -19.712 1.00 95.31 273 ASP A C 1
ATOM 2064 O O . ASP A 1 273 ? 15.970 12.180 -20.089 1.00 95.31 273 ASP A O 1
ATOM 2068 N N . ILE A 1 274 ? 16.720 14.218 -19.504 1.00 97.06 274 ILE A N 1
ATOM 2069 C CA . ILE A 1 274 ? 18.147 13.908 -19.702 1.00 97.06 274 ILE A CA 1
ATOM 2070 C C . ILE A 1 274 ? 18.603 12.821 -18.726 1.00 97.06 274 ILE A C 1
ATOM 2072 O O . ILE A 1 274 ? 19.233 11.842 -19.133 1.00 97.06 274 ILE A O 1
ATOM 2076 N N . LYS A 1 275 ? 18.302 12.986 -17.433 1.00 97.56 275 LYS A N 1
ATOM 2077 C CA . LYS A 1 275 ? 18.737 12.058 -16.385 1.00 97.56 275 LYS A CA 1
ATOM 2078 C C . LYS A 1 275 ? 18.062 10.707 -16.520 1.00 97.56 275 LYS A C 1
ATOM 2080 O O . LYS A 1 275 ? 18.743 9.703 -16.383 1.00 97.56 275 LYS A O 1
ATOM 2085 N N . LEU A 1 276 ? 16.773 10.687 -16.839 1.00 94.94 276 LEU A N 1
ATOM 2086 C CA . LEU A 1 276 ? 16.010 9.475 -17.100 1.00 94.94 276 LEU A CA 1
ATOM 2087 C C . LEU A 1 276 ? 16.580 8.692 -18.289 1.00 94.94 276 LEU A C 1
ATOM 2089 O O . LEU A 1 276 ? 16.773 7.487 -18.185 1.00 94.94 276 LEU A O 1
ATOM 2093 N N . SER A 1 277 ? 16.916 9.379 -19.386 1.00 94.06 277 SER A N 1
ATOM 2094 C CA . SER A 1 277 ? 17.500 8.745 -20.578 1.00 94.06 277 SER A CA 1
ATOM 2095 C C . SER A 1 277 ? 18.908 8.190 -20.338 1.00 94.06 277 SER A C 1
ATOM 2097 O O . SER A 1 277 ? 19.300 7.219 -20.978 1.00 94.06 277 SER A O 1
ATOM 2099 N N . GLY A 1 278 ? 19.681 8.820 -19.447 1.00 96.56 278 GLY A N 1
ATOM 2100 C CA . GLY A 1 278 ? 21.024 8.373 -19.070 1.00 96.56 278 GLY A CA 1
ATOM 2101 C C . GLY A 1 278 ? 21.063 7.410 -17.882 1.00 96.56 278 GLY A C 1
ATOM 2102 O O . GLY A 1 278 ? 22.138 6.915 -17.556 1.00 96.56 278 GLY A O 1
ATOM 2103 N N . LEU A 1 279 ? 19.939 7.170 -17.205 1.00 96.62 279 LEU A N 1
ATOM 2104 C CA . LEU A 1 279 ? 19.871 6.347 -16.000 1.00 96.62 279 LEU A CA 1
ATOM 2105 C C . LEU A 1 279 ? 20.158 4.880 -16.329 1.00 96.62 279 LEU A C 1
ATOM 2107 O O . LEU A 1 279 ? 19.592 4.322 -17.269 1.00 96.62 279 LEU A O 1
ATOM 2111 N N . ASP A 1 280 ? 20.996 4.231 -15.523 1.00 95.44 280 ASP A N 1
ATOM 2112 C CA . ASP A 1 280 ? 21.090 2.775 -15.544 1.00 95.44 280 ASP A CA 1
ATOM 2113 C C . ASP A 1 280 ? 19.724 2.168 -15.196 1.00 95.44 280 ASP A C 1
ATOM 2115 O O . ASP A 1 280 ? 19.115 2.513 -14.188 1.00 95.44 280 ASP A O 1
ATOM 2119 N N . THR A 1 281 ? 19.218 1.248 -16.011 1.00 87.88 281 THR A N 1
ATOM 2120 C CA . THR A 1 281 ? 17.862 0.705 -15.815 1.00 87.88 281 THR A CA 1
ATOM 2121 C C . THR A 1 281 ? 17.754 -0.235 -14.607 1.00 87.88 281 THR A C 1
ATOM 2123 O O . THR A 1 281 ? 16.649 -0.631 -14.229 1.00 87.88 281 THR A O 1
ATOM 2126 N N . GLY A 1 282 ? 18.883 -0.658 -14.026 1.00 91.56 282 GLY A N 1
ATOM 2127 C CA . GLY A 1 282 ? 18.971 -1.769 -13.080 1.00 91.56 282 GLY A CA 1
ATOM 2128 C C . GLY A 1 282 ? 18.628 -3.130 -13.701 1.00 91.56 282 GLY A C 1
ATOM 2129 O O . GLY A 1 282 ? 18.670 -4.146 -13.011 1.00 91.56 282 GLY A O 1
ATOM 2130 N N . LEU A 1 283 ? 18.270 -3.183 -14.989 1.00 91.56 283 LEU A N 1
ATOM 2131 C CA . LEU A 1 283 ? 17.867 -4.402 -15.679 1.00 91.56 283 LEU A CA 1
ATOM 2132 C C . LEU A 1 283 ? 19.091 -5.088 -16.290 1.00 91.56 283 LEU A C 1
ATOM 2134 O O . LEU A 1 283 ? 19.332 -5.021 -17.494 1.00 91.56 283 LEU A O 1
ATOM 2138 N N . HIS A 1 284 ? 19.851 -5.774 -15.442 1.00 92.19 284 HIS A N 1
ATOM 2139 C CA . HIS A 1 284 ? 20.996 -6.582 -15.857 1.00 92.19 284 HIS A CA 1
ATOM 2140 C C . HIS A 1 284 ? 20.693 -8.051 -15.588 1.00 92.19 284 HIS A C 1
ATOM 2142 O O . HIS A 1 284 ? 20.259 -8.394 -14.491 1.00 92.19 284 HIS A O 1
ATOM 2148 N N . ILE A 1 285 ? 20.903 -8.922 -16.573 1.00 90.94 285 ILE A N 1
ATOM 2149 C CA . ILE A 1 285 ? 20.651 -10.362 -16.439 1.00 90.94 285 ILE A CA 1
ATOM 2150 C C . ILE A 1 285 ? 21.997 -11.073 -16.315 1.00 90.94 285 ILE A C 1
ATOM 2152 O O . ILE A 1 285 ? 22.847 -10.959 -17.199 1.00 90.94 285 ILE A O 1
ATOM 2156 N N . ASP A 1 286 ? 22.188 -11.792 -15.211 1.00 86.12 286 ASP A N 1
ATOM 2157 C CA . ASP A 1 286 ? 23.295 -12.727 -15.042 1.00 86.12 286 ASP A CA 1
ATOM 2158 C C . ASP A 1 286 ? 22.919 -14.056 -15.702 1.00 86.12 286 ASP A C 1
ATOM 2160 O O . ASP A 1 286 ? 21.910 -14.637 -15.292 1.00 86.12 286 ASP A O 1
ATOM 2164 N N . PRO A 1 287 ? 23.666 -14.559 -16.702 1.00 79.75 287 PRO A N 1
ATOM 2165 C CA . PRO A 1 287 ? 23.413 -15.864 -17.302 1.00 79.75 287 PRO A CA 1
ATOM 2166 C C . PRO A 1 287 ? 23.779 -17.007 -16.333 1.00 79.75 287 PRO A C 1
ATOM 2168 O O . PRO A 1 287 ? 24.724 -17.764 -16.556 1.00 79.75 287 PRO A O 1
ATOM 2171 N N . ASP A 1 288 ? 23.009 -17.158 -15.257 1.00 71.44 288 ASP A N 1
ATOM 2172 C CA . ASP A 1 288 ? 23.096 -18.288 -14.338 1.00 71.44 288 ASP A CA 1
ATOM 2173 C C . ASP A 1 288 ? 22.497 -19.545 -14.983 1.00 71.44 288 ASP A C 1
ATOM 2175 O O . ASP A 1 288 ? 21.282 -19.685 -15.150 1.00 71.44 288 ASP A O 1
ATOM 2179 N N . SER A 1 289 ? 23.373 -20.501 -15.299 1.00 62.69 289 SER A N 1
ATOM 2180 C CA . SER A 1 289 ? 22.996 -21.791 -15.885 1.00 62.69 289 SER A CA 1
ATOM 2181 C C . SER A 1 289 ? 22.079 -22.647 -14.998 1.00 62.69 289 SER A C 1
ATOM 2183 O O . SER A 1 289 ? 21.411 -23.544 -15.513 1.00 62.69 289 SER A O 1
ATOM 2185 N N . THR A 1 290 ? 22.018 -22.382 -13.688 1.00 79.56 290 THR A N 1
ATOM 2186 C CA . THR A 1 290 ? 21.183 -23.124 -12.728 1.00 79.56 290 THR A CA 1
ATOM 2187 C C . THR A 1 290 ? 19.698 -22.872 -12.967 1.00 79.56 290 THR A C 1
ATOM 2189 O O . THR A 1 290 ? 18.888 -23.791 -12.853 1.00 79.56 290 THR A O 1
ATOM 2192 N N . TYR A 1 291 ? 19.343 -21.641 -13.344 1.00 79.00 291 TYR A N 1
ATOM 2193 C CA . TYR A 1 291 ? 17.958 -21.201 -13.533 1.00 79.00 291 TYR A CA 1
ATOM 2194 C C . TYR A 1 291 ? 17.637 -20.885 -15.002 1.00 79.00 291 TYR A C 1
ATOM 2196 O O . TYR A 1 291 ? 16.730 -20.114 -15.304 1.00 79.00 291 TYR A O 1
ATOM 2204 N N . GLY A 1 292 ? 18.356 -21.516 -15.936 1.00 74.38 292 GLY A N 1
ATOM 2205 C CA . GLY A 1 292 ? 18.066 -21.442 -17.367 1.00 74.38 292 GLY A CA 1
ATOM 2206 C C . GLY A 1 292 ? 18.624 -20.185 -18.035 1.00 74.38 292 GLY A C 1
ATOM 2207 O O . GLY A 1 292 ? 19.818 -20.115 -18.309 1.00 74.38 292 GLY A O 1
ATOM 2208 N N . THR A 1 293 ? 17.755 -19.228 -18.376 1.00 72.31 293 THR A N 1
ATOM 2209 C CA . THR A 1 293 ? 18.100 -18.032 -19.177 1.00 72.31 293 THR A CA 1
ATOM 2210 C C . THR A 1 293 ? 18.815 -16.933 -18.390 1.00 72.31 293 THR A C 1
ATOM 2212 O O . THR A 1 293 ? 19.204 -15.927 -18.982 1.00 72.31 293 THR A O 1
ATOM 2215 N N . GLY A 1 294 ? 18.991 -17.125 -17.082 1.00 86.38 294 GLY A N 1
ATOM 2216 C CA . GLY A 1 294 ? 19.666 -16.196 -16.187 1.00 86.38 294 GLY A CA 1
ATOM 2217 C C . GLY A 1 294 ? 18.740 -15.514 -15.186 1.00 86.38 294 GLY A C 1
ATOM 2218 O O . GLY A 1 294 ? 17.530 -15.477 -15.381 1.00 86.38 294 GLY A O 1
ATOM 2219 N N . VAL A 1 295 ? 19.315 -14.984 -14.107 1.00 90.50 295 VAL A N 1
ATOM 2220 C CA . VAL A 1 295 ? 18.612 -14.268 -13.032 1.00 90.50 295 VAL A CA 1
ATOM 2221 C C . VAL A 1 295 ? 18.803 -12.764 -13.186 1.00 90.50 295 VAL A C 1
ATOM 2223 O O . VAL A 1 295 ? 19.827 -12.300 -13.690 1.00 90.50 295 VAL A O 1
ATOM 2226 N N . LEU A 1 296 ? 17.839 -11.976 -12.722 1.00 92.75 296 LEU A N 1
ATOM 2227 C CA . LEU A 1 296 ? 18.031 -10.536 -12.629 1.00 92.75 296 LEU A CA 1
ATOM 2228 C C . LEU A 1 296 ? 19.067 -10.211 -11.543 1.00 92.75 296 LEU A C 1
ATOM 2230 O O . LEU A 1 296 ? 18.932 -10.637 -10.394 1.00 92.75 296 LEU A O 1
ATOM 2234 N N . LYS A 1 297 ? 20.076 -9.416 -11.896 1.00 93.69 297 LYS A N 1
ATOM 2235 C CA . LYS A 1 297 ? 21.106 -8.961 -10.966 1.00 93.69 297 LYS A CA 1
ATOM 2236 C C . LYS A 1 297 ? 20.534 -8.012 -9.927 1.00 93.69 297 LYS A C 1
ATOM 2238 O O . LYS A 1 297 ? 19.812 -7.066 -10.236 1.00 93.69 297 LYS A O 1
ATOM 2243 N N . GLU A 1 298 ? 20.933 -8.231 -8.681 1.00 94.50 298 GLU A N 1
ATOM 2244 C CA . GLU A 1 298 ? 20.583 -7.359 -7.560 1.00 94.50 298 GLU A CA 1
ATOM 2245 C C . GLU A 1 298 ? 21.564 -6.195 -7.372 1.00 94.50 298 GLU A C 1
ATOM 2247 O O . GLU A 1 298 ? 21.177 -5.110 -6.926 1.00 94.50 298 GLU A O 1
ATOM 2252 N N . TRP A 1 299 ? 22.811 -6.394 -7.793 1.00 94.31 299 TRP A N 1
ATOM 2253 C CA . TRP A 1 299 ? 23.838 -5.364 -7.847 1.00 94.31 299 TRP A CA 1
ATOM 2254 C C . TRP A 1 299 ? 24.448 -5.322 -9.241 1.00 94.31 299 TRP A C 1
ATOM 2256 O O . TRP A 1 299 ? 24.671 -6.363 -9.856 1.00 94.31 299 TRP A O 1
ATOM 2266 N N . LYS A 1 300 ? 24.775 -4.118 -9.713 1.00 92.31 300 LYS A N 1
ATOM 2267 C CA . LYS A 1 300 ? 25.428 -3.915 -11.012 1.00 92.31 300 LYS A CA 1
ATOM 2268 C C . LYS A 1 300 ? 26.844 -4.506 -11.085 1.00 92.31 300 LYS A C 1
ATOM 2270 O O . LYS A 1 300 ? 27.334 -4.803 -12.172 1.00 92.31 300 LYS A O 1
ATOM 2275 N N . VAL A 1 301 ? 27.515 -4.676 -9.942 1.00 91.25 301 VAL A N 1
ATOM 2276 C CA . VAL A 1 301 ? 28.888 -5.203 -9.894 1.00 91.25 301 VAL A CA 1
ATOM 2277 C C . VAL A 1 301 ? 29.000 -6.616 -10.494 1.00 91.25 301 VAL A C 1
ATOM 2279 O O . VAL A 1 301 ? 28.032 -7.379 -10.488 1.00 91.25 301 VAL A O 1
ATOM 2282 N N . PRO A 1 302 ? 30.188 -7.007 -10.993 1.00 88.25 302 PRO A N 1
ATOM 2283 C CA . PRO A 1 302 ? 30.435 -8.378 -11.428 1.00 88.25 302 PRO A CA 1
ATOM 2284 C C . PRO A 1 302 ? 30.209 -9.400 -10.305 1.00 88.25 302 PRO A C 1
ATOM 2286 O O . PRO A 1 302 ? 30.546 -9.149 -9.148 1.00 88.25 302 PRO A O 1
ATOM 2289 N N . ASP A 1 303 ? 29.741 -10.599 -10.646 1.00 83.31 303 ASP A N 1
ATOM 2290 C CA . ASP A 1 303 ? 29.366 -11.617 -9.647 1.00 83.31 303 ASP A CA 1
ATOM 2291 C C . ASP A 1 303 ? 30.579 -12.184 -8.894 1.00 83.31 303 ASP A C 1
ATOM 2293 O O . ASP A 1 303 ? 30.446 -12.724 -7.797 1.00 83.31 303 ASP A O 1
ATOM 2297 N N . SER A 1 304 ? 31.796 -11.954 -9.408 1.00 85.38 304 SER A N 1
ATOM 2298 C CA . SER A 1 304 ? 33.060 -12.235 -8.714 1.00 85.38 304 SER A CA 1
ATOM 2299 C C . SER A 1 304 ? 33.205 -11.515 -7.368 1.00 85.38 304 SER A C 1
ATOM 2301 O O . SER A 1 304 ? 34.079 -11.871 -6.582 1.00 85.38 304 SER A O 1
ATOM 2303 N N . TYR A 1 305 ? 32.381 -10.498 -7.100 1.00 87.12 305 TYR A N 1
ATOM 2304 C CA . TYR A 1 305 ? 32.314 -9.813 -5.810 1.00 87.12 305 TYR A CA 1
ATOM 2305 C C . TYR A 1 305 ? 31.551 -10.609 -4.737 1.00 87.12 305 TYR A C 1
ATOM 2307 O O . TYR A 1 305 ? 31.690 -10.300 -3.556 1.00 87.12 305 TYR A O 1
ATOM 2315 N N . LEU A 1 306 ? 30.792 -11.645 -5.123 1.00 86.69 306 LEU A N 1
ATOM 2316 C CA . LEU A 1 306 ? 30.108 -12.584 -4.222 1.00 86.69 306 LEU A CA 1
ATOM 2317 C C . LEU A 1 306 ? 29.160 -11.907 -3.209 1.00 86.69 306 LEU A C 1
ATOM 2319 O O . LEU A 1 306 ? 29.077 -12.312 -2.051 1.00 86.69 306 LEU A O 1
ATOM 2323 N N . TYR A 1 307 ? 28.437 -10.864 -3.634 1.00 88.31 307 TYR A N 1
ATOM 2324 C CA . TYR A 1 307 ? 27.528 -10.105 -2.757 1.00 88.31 307 TYR A CA 1
ATOM 2325 C C . TYR A 1 307 ? 26.213 -10.830 -2.445 1.00 88.31 307 TYR A C 1
ATOM 2327 O O . TYR A 1 307 ? 25.605 -10.570 -1.406 1.00 88.31 307 TYR A O 1
ATOM 2335 N N . ASN A 1 308 ? 25.800 -11.777 -3.292 1.00 83.00 308 ASN A N 1
ATOM 2336 C CA . ASN A 1 308 ? 24.633 -12.624 -3.052 1.00 83.00 308 ASN A CA 1
ATOM 2337 C C . ASN A 1 308 ? 24.967 -13.758 -2.064 1.00 83.00 308 ASN A C 1
ATOM 2339 O O . ASN A 1 308 ? 25.120 -14.915 -2.449 1.00 83.00 308 ASN A O 1
ATOM 2343 N N . VAL A 1 309 ? 25.129 -13.412 -0.786 1.00 78.19 309 VAL A N 1
ATOM 2344 C CA . VAL A 1 309 ? 25.493 -14.372 0.274 1.00 78.19 309 VAL A CA 1
ATOM 2345 C C . VAL A 1 309 ? 24.300 -15.245 0.691 1.00 78.19 309 VAL A C 1
ATOM 2347 O O . VAL A 1 309 ? 24.494 -16.373 1.139 1.00 78.19 309 VAL A O 1
ATOM 2350 N N . TYR A 1 310 ? 23.069 -14.751 0.517 1.00 80.50 310 TYR A N 1
ATOM 2351 C CA . TYR A 1 310 ? 21.835 -15.449 0.886 1.00 80.50 310 TYR A CA 1
ATOM 2352 C C . TYR A 1 310 ? 20.906 -15.557 -0.333 1.00 80.50 310 TYR A C 1
ATOM 2354 O O . TYR A 1 310 ? 20.026 -14.716 -0.522 1.00 80.50 310 TYR A O 1
ATOM 2362 N N . PRO A 1 311 ? 21.054 -16.595 -1.176 1.00 80.38 311 PRO A N 1
ATOM 2363 C CA . PRO A 1 311 ? 20.277 -16.703 -2.412 1.00 80.38 311 PRO A CA 1
ATOM 2364 C C . PRO A 1 311 ? 18.761 -16.742 -2.163 1.00 80.38 311 PRO A C 1
ATOM 2366 O O . PRO A 1 311 ? 18.014 -16.157 -2.946 1.00 80.38 311 PRO A O 1
ATOM 2369 N N . GLN A 1 312 ? 18.328 -17.321 -1.035 1.00 89.50 312 GLN A N 1
ATOM 2370 C CA . GLN A 1 312 ? 16.928 -17.407 -0.593 1.00 89.50 312 GLN A CA 1
ATOM 2371 C C . GLN A 1 312 ? 16.497 -16.270 0.351 1.00 89.50 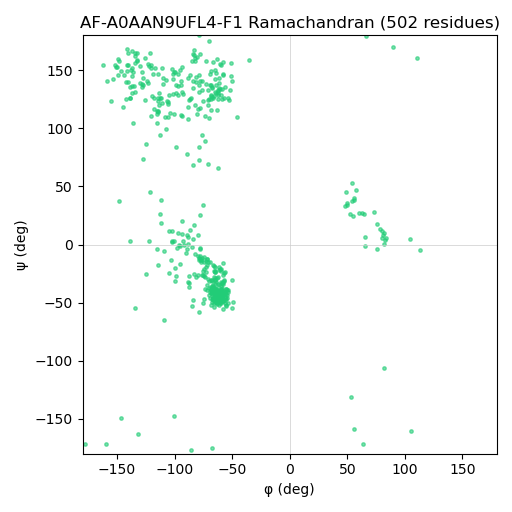312 GLN A C 1
ATOM 2373 O O . GLN A 1 312 ? 15.504 -16.375 1.062 1.00 89.50 312 GLN A O 1
ATOM 2378 N N . HIS A 1 313 ? 17.222 -15.145 0.364 1.00 91.00 313 HIS A N 1
ATOM 2379 C CA . HIS A 1 313 ? 16.896 -14.011 1.225 1.00 91.00 313 HIS A CA 1
ATOM 2380 C C . HIS A 1 313 ? 15.427 -13.568 1.103 1.00 91.00 313 HIS A C 1
ATOM 2382 O O . HIS A 1 313 ? 14.816 -13.583 0.032 1.00 91.00 313 HIS A O 1
ATOM 2388 N N . ARG A 1 314 ? 14.847 -13.126 2.222 1.00 90.75 314 ARG A N 1
ATOM 2389 C CA . ARG A 1 314 ? 13.430 -12.745 2.290 1.00 90.75 314 ARG A CA 1
ATOM 2390 C C . ARG A 1 314 ? 13.065 -11.606 1.322 1.00 90.75 314 ARG A C 1
ATOM 2392 O O . ARG A 1 314 ? 11.983 -11.645 0.745 1.00 90.75 314 ARG A O 1
ATOM 2399 N N . HIS A 1 315 ? 13.953 -10.636 1.087 1.00 92.31 315 HIS A N 1
ATOM 2400 C CA . HIS A 1 315 ? 13.667 -9.495 0.210 1.00 92.31 315 HIS A CA 1
ATOM 2401 C C . HIS A 1 315 ? 13.785 -9.815 -1.289 1.00 92.31 315 HIS A C 1
ATOM 2403 O O . HIS A 1 315 ? 14.679 -10.536 -1.744 1.00 92.31 315 HIS A O 1
ATOM 2409 N N . LEU A 1 316 ? 12.915 -9.164 -2.065 1.00 94.56 316 LEU A N 1
ATOM 2410 C CA . LEU A 1 316 ? 12.925 -9.129 -3.528 1.00 94.56 316 LEU A CA 1
ATOM 2411 C C . LEU A 1 316 ? 13.269 -7.721 -4.045 1.00 94.56 316 LEU A C 1
ATOM 2413 O O . LEU A 1 316 ? 12.695 -7.256 -5.021 1.00 94.56 316 LEU A O 1
ATOM 2417 N N . SER A 1 317 ? 14.186 -7.012 -3.383 1.00 95.25 317 SER A N 1
ATOM 2418 C CA . SER A 1 317 ? 14.450 -5.582 -3.626 1.00 95.25 317 SER A CA 1
ATOM 2419 C C . SER A 1 317 ? 14.827 -5.248 -5.077 1.00 95.25 317 SER A C 1
ATOM 2421 O O . SER A 1 317 ? 14.466 -4.182 -5.572 1.00 95.25 317 SER A O 1
ATOM 2423 N N . HIS A 1 318 ? 15.478 -6.173 -5.787 1.00 95.25 318 HIS A N 1
ATOM 2424 C CA . HIS A 1 318 ? 15.807 -6.059 -7.213 1.00 95.25 318 HIS A CA 1
ATOM 2425 C C . HIS A 1 318 ? 14.616 -6.290 -8.162 1.00 95.25 318 HIS A C 1
ATOM 2427 O O . HIS A 1 318 ? 14.711 -5.991 -9.347 1.00 95.25 318 HIS A O 1
ATOM 2433 N N . LEU A 1 319 ? 13.493 -6.792 -7.646 1.00 96.81 319 LEU A N 1
ATOM 2434 C CA . LEU A 1 319 ? 12.227 -6.964 -8.359 1.00 96.81 319 LEU A CA 1
ATOM 2435 C C . LEU A 1 319 ? 11.205 -5.873 -7.998 1.00 96.81 319 LEU A C 1
ATOM 2437 O O . LEU A 1 319 ? 10.041 -5.995 -8.371 1.00 96.81 319 LEU A O 1
ATOM 2441 N N . VAL A 1 320 ? 11.603 -4.795 -7.308 1.00 95.88 320 VAL A N 1
ATOM 2442 C CA . VAL A 1 320 ? 10.682 -3.707 -6.925 1.00 95.88 320 VAL A CA 1
ATOM 2443 C C . VAL A 1 320 ? 10.006 -3.064 -8.141 1.00 95.88 320 VAL A C 1
ATOM 2445 O O . VAL A 1 320 ? 8.837 -2.695 -8.071 1.00 95.88 320 VAL A O 1
ATOM 2448 N N . GLY A 1 321 ? 10.700 -2.990 -9.280 1.00 94.44 321 GLY A N 1
ATOM 2449 C CA . GLY A 1 321 ? 10.154 -2.527 -10.554 1.00 94.44 321 GLY A CA 1
ATOM 2450 C C . GLY A 1 321 ? 9.303 -3.568 -11.293 1.00 94.44 321 GLY A C 1
ATOM 2451 O O . GLY A 1 321 ? 8.638 -3.209 -12.265 1.00 94.44 321 GLY A O 1
ATOM 2452 N N . TRP A 1 322 ? 9.316 -4.835 -10.865 1.00 96.06 322 TRP A N 1
ATOM 2453 C CA . TRP A 1 322 ? 8.346 -5.844 -11.298 1.00 96.06 322 TRP A CA 1
ATOM 2454 C C . TRP A 1 322 ? 7.070 -5.755 -10.464 1.00 96.06 322 TRP A C 1
ATOM 2456 O O . TRP A 1 322 ? 5.982 -5.729 -11.024 1.00 96.06 322 TRP A O 1
ATOM 2466 N N . PHE A 1 323 ? 7.193 -5.677 -9.137 1.00 95.25 323 PHE A N 1
ATOM 2467 C CA . PHE A 1 323 ? 6.094 -5.419 -8.206 1.00 95.25 323 PHE A CA 1
ATOM 2468 C C . PHE A 1 323 ? 6.652 -4.885 -6.873 1.00 95.25 323 PHE A C 1
ATOM 2470 O O . PHE A 1 323 ? 7.664 -5.408 -6.404 1.00 95.25 323 PHE A O 1
ATOM 2477 N N . PRO A 1 324 ? 6.010 -3.903 -6.207 1.00 93.00 324 PRO A N 1
ATOM 2478 C CA . PRO A 1 324 ? 4.755 -3.235 -6.580 1.00 93.00 324 PRO A CA 1
ATOM 2479 C C . PRO A 1 324 ? 4.918 -2.174 -7.674 1.00 93.00 324 PRO A C 1
ATOM 2481 O O . PRO A 1 324 ? 3.925 -1.719 -8.239 1.00 93.00 324 PRO A O 1
ATOM 2484 N N . GLY A 1 325 ? 6.155 -1.791 -7.986 1.00 90.69 325 GLY A N 1
ATOM 2485 C CA . GLY A 1 325 ? 6.460 -0.862 -9.058 1.00 90.69 325 GLY A CA 1
ATOM 2486 C C . GLY A 1 325 ? 6.152 -1.424 -10.442 1.00 90.69 325 GLY A C 1
ATOM 2487 O O . GLY A 1 325 ? 5.585 -2.507 -10.608 1.00 90.69 325 GLY A O 1
ATOM 2488 N N . TYR A 1 326 ? 6.520 -0.644 -11.448 1.00 89.75 326 TYR A N 1
ATOM 2489 C CA . TYR A 1 326 ? 6.280 -0.980 -12.847 1.00 89.75 326 TYR A CA 1
ATOM 2490 C C . TYR A 1 326 ? 7.466 -0.657 -13.754 1.00 89.75 326 TYR A C 1
ATOM 2492 O O . TYR A 1 326 ? 7.353 -0.880 -14.950 1.00 89.75 326 TYR A O 1
ATOM 2500 N N . SER A 1 327 ? 8.603 -0.170 -13.237 1.00 89.44 327 SER A N 1
ATOM 2501 C CA . SER A 1 327 ? 9.785 0.126 -14.062 1.00 89.44 327 SER A CA 1
ATOM 2502 C C . SER A 1 327 ? 10.165 -1.047 -14.972 1.00 89.44 327 SER A C 1
ATOM 2504 O O . SER A 1 327 ? 10.175 -0.888 -16.187 1.00 89.44 327 SER A O 1
ATOM 2506 N N . ILE A 1 328 ? 10.369 -2.249 -14.418 1.00 90.25 328 ILE A N 1
ATOM 2507 C CA . ILE A 1 328 ? 10.699 -3.448 -15.210 1.00 90.25 328 ILE A CA 1
ATOM 2508 C C . ILE A 1 328 ? 9.546 -3.809 -16.150 1.00 90.25 328 ILE A C 1
ATOM 2510 O O . ILE A 1 328 ? 9.784 -4.146 -17.301 1.00 90.25 328 ILE A O 1
ATOM 2514 N N . CYS A 1 329 ? 8.302 -3.736 -15.670 1.00 87.25 329 CYS A N 1
ATOM 2515 C CA . CYS A 1 329 ? 7.123 -4.111 -16.455 1.00 87.25 329 CYS A CA 1
ATOM 2516 C C . CYS A 1 329 ? 6.889 -3.196 -17.666 1.00 87.25 329 CYS A C 1
ATOM 2518 O O . CYS A 1 329 ? 6.393 -3.653 -18.695 1.00 87.25 329 CYS A O 1
ATOM 2520 N N . SER A 1 330 ? 7.216 -1.912 -17.531 1.00 80.62 330 SER A N 1
ATOM 2521 C CA . SER A 1 330 ? 7.003 -0.884 -18.548 1.00 80.62 330 SER A CA 1
ATOM 2522 C C . SER A 1 330 ? 8.177 -0.778 -19.525 1.00 80.62 330 SER A C 1
ATOM 2524 O O . SER A 1 330 ? 7.966 -0.501 -20.705 1.00 80.62 330 SER A O 1
ATOM 2526 N N . PHE A 1 331 ? 9.412 -1.016 -19.075 1.00 76.62 331 PHE A N 1
ATOM 2527 C CA . PHE A 1 331 ? 10.596 -0.989 -19.935 1.00 76.62 331 PHE A CA 1
ATOM 2528 C C . PHE A 1 331 ? 10.626 -2.132 -20.937 1.00 76.62 331 PHE A C 1
ATOM 2530 O O . PHE A 1 331 ? 10.402 -3.274 -20.560 1.00 76.62 331 PHE A O 1
ATOM 2537 N N . ALA A 1 332 ? 10.995 -1.841 -22.191 1.00 77.19 332 ALA A N 1
ATOM 2538 C CA . ALA A 1 332 ? 11.167 -2.852 -23.242 1.00 77.19 332 ALA A CA 1
ATOM 2539 C C . ALA A 1 332 ? 9.982 -3.837 -23.340 1.00 77.19 332 ALA A C 1
ATOM 2541 O O . ALA A 1 332 ? 10.175 -5.020 -23.633 1.00 77.19 332 ALA A O 1
ATOM 2542 N N . GLU A 1 333 ? 8.775 -3.333 -23.046 1.00 83.00 333 GLU A N 1
ATOM 2543 C CA . GLU A 1 333 ? 7.541 -4.116 -22.946 1.00 83.00 333 GLU A CA 1
ATOM 2544 C C . GLU A 1 333 ? 7.664 -5.277 -21.942 1.00 83.00 333 GLU A C 1
ATOM 2546 O O . GLU A 1 333 ? 7.200 -6.384 -22.194 1.00 83.00 333 GLU A O 1
ATOM 2551 N N . GLY A 1 334 ? 8.325 -5.048 -20.804 1.00 83.31 334 GLY A N 1
ATOM 2552 C CA . GLY A 1 334 ? 8.793 -6.086 -19.887 1.00 83.31 334 GLY A CA 1
ATOM 2553 C C . GLY A 1 334 ? 7.715 -7.015 -19.353 1.00 83.31 334 GLY A C 1
ATOM 2554 O O . GLY A 1 334 ? 7.975 -8.200 -19.158 1.00 83.31 334 GLY A O 1
ATOM 2555 N N . TYR A 1 335 ? 6.488 -6.521 -19.196 1.00 89.19 335 TYR A N 1
ATOM 2556 C CA . TYR A 1 335 ? 5.351 -7.362 -18.838 1.00 89.19 335 TYR A CA 1
ATOM 2557 C C . TYR A 1 335 ? 5.018 -8.418 -19.899 1.00 89.19 335 TYR A C 1
ATOM 2559 O O . TYR A 1 335 ? 4.537 -9.479 -19.532 1.00 89.19 335 TYR A O 1
ATOM 2567 N N . THR A 1 336 ? 5.287 -8.177 -21.184 1.00 89.06 336 THR A N 1
ATOM 2568 C CA . THR A 1 336 ? 5.077 -9.137 -22.288 1.00 89.06 336 THR A CA 1
ATOM 2569 C C . THR A 1 336 ? 6.378 -9.683 -22.880 1.00 89.06 336 THR A C 1
ATOM 2571 O O . THR A 1 336 ? 6.349 -10.564 -23.738 1.00 89.06 336 THR A O 1
ATOM 2574 N N . ASN A 1 337 ? 7.532 -9.183 -22.441 1.00 91.81 337 ASN A N 1
ATOM 2575 C CA . ASN A 1 337 ? 8.840 -9.586 -22.935 1.00 91.81 337 ASN A CA 1
ATOM 2576 C C . ASN A 1 337 ? 9.289 -10.895 -22.276 1.00 91.81 337 ASN A C 1
ATOM 2578 O O . ASN A 1 337 ? 9.607 -10.927 -21.086 1.00 91.81 337 ASN A O 1
ATOM 2582 N N . SER A 1 338 ? 9.376 -11.968 -23.063 1.00 92.38 338 SER A N 1
ATOM 2583 C CA . SER A 1 338 ? 9.725 -13.299 -22.557 1.00 92.38 338 SER A CA 1
ATOM 2584 C C . SER A 1 338 ? 11.086 -13.341 -21.862 1.00 92.38 338 SER A C 1
ATOM 2586 O O . SER A 1 338 ? 11.223 -14.009 -20.849 1.00 92.38 338 SER A O 1
ATOM 2588 N N . THR A 1 339 ? 12.094 -12.614 -22.352 1.00 92.12 339 THR A N 1
ATOM 2589 C CA . THR A 1 339 ? 13.431 -12.615 -21.733 1.00 92.12 339 THR A CA 1
ATOM 2590 C C . THR A 1 339 ? 13.392 -12.010 -20.331 1.00 92.12 339 THR A C 1
ATOM 2592 O O . THR A 1 339 ? 14.005 -12.543 -19.409 1.00 92.12 339 THR A O 1
ATOM 2595 N N . ILE A 1 340 ? 12.638 -10.920 -20.155 1.00 93.69 340 ILE A N 1
ATOM 2596 C CA . ILE A 1 340 ? 12.460 -10.273 -18.849 1.00 93.69 340 ILE A CA 1
ATOM 2597 C C . ILE A 1 340 ? 11.623 -11.167 -17.929 1.00 93.69 340 ILE A C 1
ATOM 2599 O O . ILE A 1 340 ? 12.017 -11.392 -16.787 1.00 93.69 340 ILE A O 1
ATOM 2603 N N . GLN A 1 341 ? 10.516 -11.727 -18.424 1.00 94.94 341 GLN A N 1
ATOM 2604 C CA . GLN A 1 341 ? 9.683 -12.648 -17.650 1.00 94.94 341 GLN A CA 1
ATOM 2605 C C . GLN A 1 341 ? 10.460 -13.883 -17.174 1.00 94.94 341 GLN A C 1
ATOM 2607 O O . GLN A 1 341 ? 10.346 -14.251 -16.006 1.00 94.94 341 GLN A O 1
ATOM 2612 N N . GLU A 1 342 ? 11.268 -14.509 -18.037 1.00 94.38 342 GLU A N 1
ATOM 2613 C CA . GLU A 1 342 ? 12.084 -15.658 -17.633 1.00 94.38 342 GLU A CA 1
ATOM 2614 C C . GLU A 1 342 ? 13.157 -15.263 -16.613 1.00 94.38 342 GLU A C 1
ATOM 2616 O O . GLU A 1 342 ? 13.377 -16.008 -15.662 1.00 94.38 342 GLU A O 1
ATOM 2621 N N . ALA A 1 343 ? 13.769 -14.079 -16.733 1.00 94.69 343 ALA A N 1
ATOM 2622 C CA . ALA A 1 343 ? 14.728 -13.598 -15.737 1.00 94.69 343 ALA A CA 1
ATOM 2623 C C . ALA A 1 343 ? 14.077 -13.336 -14.368 1.00 94.69 343 ALA A C 1
ATOM 2625 O O . ALA A 1 343 ? 14.632 -13.706 -13.333 1.00 94.69 343 ALA A O 1
ATOM 2626 N N . VAL A 1 344 ? 12.873 -12.754 -14.346 1.00 95.81 344 VAL A N 1
ATOM 2627 C CA . VAL A 1 344 ? 12.091 -12.574 -13.111 1.00 95.81 344 VAL A CA 1
ATOM 2628 C C . VAL A 1 344 ? 11.688 -13.929 -12.526 1.00 95.81 344 VAL A C 1
ATOM 2630 O O . VAL A 1 344 ? 11.832 -14.144 -11.321 1.00 95.81 344 VAL A O 1
ATOM 2633 N N . ARG A 1 345 ? 11.230 -14.869 -13.363 1.00 96.31 345 ARG A N 1
ATOM 2634 C CA . ARG A 1 345 ? 10.903 -16.241 -12.949 1.00 96.31 345 ARG A CA 1
ATOM 2635 C C . ARG A 1 345 ? 12.114 -16.930 -12.327 1.00 96.31 345 ARG A C 1
ATOM 2637 O O . ARG A 1 345 ? 11.994 -17.498 -11.245 1.00 96.31 345 ARG A O 1
ATOM 2644 N N . ALA A 1 346 ? 13.270 -16.857 -12.978 1.00 94.88 346 ALA A N 1
ATOM 2645 C CA . ALA A 1 346 ? 14.524 -17.406 -12.483 1.00 94.88 346 ALA A CA 1
ATOM 2646 C C . ALA A 1 346 ? 14.915 -16.788 -11.130 1.00 94.88 346 ALA A C 1
ATOM 2648 O O . ALA A 1 346 ? 15.230 -17.525 -10.197 1.00 94.88 346 ALA A O 1
ATOM 2649 N N . SER A 1 347 ? 14.807 -15.462 -10.977 1.00 94.69 347 SER A N 1
ATOM 2650 C CA . SER A 1 347 ? 15.050 -14.774 -9.700 1.00 94.69 347 SER A CA 1
ATOM 2651 C C . SER A 1 347 ? 14.113 -15.242 -8.581 1.00 94.69 347 SER A C 1
ATOM 2653 O O . SER A 1 347 ? 14.565 -15.445 -7.454 1.00 94.69 347 SER A O 1
ATOM 2655 N N . LEU A 1 348 ? 12.821 -15.450 -8.864 1.00 95.25 348 LEU A N 1
ATOM 2656 C CA . LEU A 1 348 ? 11.863 -15.965 -7.877 1.00 95.25 348 LEU A CA 1
ATOM 2657 C C . LEU A 1 348 ? 12.164 -17.419 -7.489 1.00 95.25 348 LEU A C 1
ATOM 2659 O O . LEU A 1 348 ? 12.125 -17.749 -6.307 1.00 95.25 348 LEU A O 1
ATOM 2663 N N . LEU A 1 349 ? 12.514 -18.275 -8.456 1.00 93.81 349 LEU A N 1
ATOM 2664 C CA . LEU A 1 349 ? 12.932 -19.655 -8.181 1.00 93.81 349 LEU A CA 1
ATOM 2665 C C . LEU A 1 349 ? 14.194 -19.694 -7.312 1.00 93.81 349 LEU A C 1
ATOM 2667 O O . LEU A 1 349 ? 14.244 -20.455 -6.347 1.00 93.81 349 LEU A O 1
ATOM 2671 N N . ALA A 1 350 ? 15.179 -18.839 -7.603 1.00 90.94 350 ALA A N 1
ATOM 2672 C CA . ALA A 1 350 ? 16.402 -18.726 -6.813 1.00 90.94 350 ALA A CA 1
ATOM 2673 C C . ALA A 1 350 ? 16.137 -18.273 -5.370 1.00 90.94 350 ALA A C 1
ATOM 2675 O O . ALA A 1 350 ? 16.809 -18.721 -4.439 1.00 90.94 350 ALA A O 1
ATOM 2676 N N . ARG A 1 351 ? 15.130 -17.412 -5.182 1.00 91.50 351 ARG A N 1
ATOM 2677 C CA . ARG A 1 351 ? 14.702 -16.886 -3.881 1.00 91.50 351 ARG A CA 1
ATOM 2678 C C . ARG A 1 351 ? 13.880 -17.860 -3.037 1.00 91.50 351 ARG A C 1
ATOM 2680 O O . ARG A 1 351 ? 13.689 -17.584 -1.851 1.00 91.50 351 ARG A O 1
ATOM 2687 N N . GLY A 1 352 ? 13.401 -18.958 -3.623 1.00 91.75 352 GLY A N 1
ATOM 2688 C CA . GLY A 1 352 ? 12.546 -19.941 -2.958 1.00 91.75 352 GLY A CA 1
ATOM 2689 C C . GLY A 1 352 ? 11.185 -19.383 -2.519 1.00 91.75 352 GLY A C 1
ATOM 2690 O O . GLY A 1 352 ? 10.835 -18.241 -2.813 1.00 91.75 352 GLY A O 1
ATOM 2691 N N . ASP A 1 353 ? 10.440 -20.185 -1.762 1.00 90.75 353 ASP A N 1
ATOM 2692 C CA . ASP A 1 353 ? 9.080 -19.898 -1.261 1.00 90.75 353 ASP A CA 1
ATOM 2693 C C . ASP A 1 353 ? 9.058 -19.160 0.103 1.00 90.75 353 ASP A C 1
ATOM 2695 O O . ASP A 1 353 ? 8.027 -19.001 0.772 1.00 90.75 353 ASP A O 1
ATOM 2699 N N . GLY A 1 354 ? 10.239 -18.756 0.586 1.00 87.06 354 GLY A N 1
ATOM 2700 C CA . GLY A 1 354 ? 10.427 -18.099 1.880 1.00 87.06 354 GLY A CA 1
ATOM 2701 C C . GLY A 1 354 ? 10.045 -18.966 3.085 1.00 87.06 354 GLY A C 1
ATOM 2702 O O . GLY A 1 354 ? 9.553 -18.440 4.084 1.00 87.06 354 GLY A O 1
ATOM 2703 N N . THR A 1 355 ? 10.112 -20.298 2.984 1.00 86.06 355 THR A N 1
ATOM 2704 C CA . THR A 1 355 ? 9.878 -21.219 4.118 1.00 86.06 355 THR A CA 1
ATOM 2705 C C . THR A 1 355 ? 11.159 -21.669 4.820 1.00 86.06 355 THR A C 1
ATOM 2707 O O . THR A 1 355 ? 11.071 -22.413 5.801 1.00 86.06 355 THR A O 1
ATOM 2710 N N . ASP A 1 356 ? 12.332 -21.220 4.360 1.00 75.25 356 ASP A N 1
ATOM 2711 C CA . ASP A 1 356 ? 13.613 -21.652 4.912 1.00 75.25 356 ASP A CA 1
ATOM 2712 C C . ASP A 1 356 ? 13.774 -21.309 6.406 1.00 75.25 356 ASP A C 1
ATOM 2714 O O . ASP A 1 356 ? 13.113 -20.429 6.967 1.00 75.25 356 ASP A O 1
ATOM 2718 N N . ALA A 1 357 ? 14.620 -22.084 7.087 1.00 59.69 357 ALA A N 1
ATOM 2719 C CA . ALA A 1 357 ? 14.854 -21.967 8.526 1.00 59.69 357 ALA A CA 1
ATOM 2720 C C . ALA A 1 357 ? 16.113 -21.150 8.865 1.00 59.69 357 ALA A C 1
ATOM 2722 O O . ALA A 1 357 ? 16.383 -20.903 10.041 1.00 59.69 357 ALA A O 1
ATOM 2723 N N . ASP A 1 358 ? 16.872 -20.697 7.863 1.00 53.97 358 ASP A N 1
ATOM 2724 C CA . ASP A 1 358 ? 18.268 -20.263 8.020 1.00 53.97 358 ASP A CA 1
ATOM 2725 C C . ASP A 1 358 ? 18.406 -18.805 8.506 1.00 53.97 358 ASP A C 1
ATOM 2727 O O . ASP A 1 358 ? 19.463 -18.182 8.415 1.00 53.97 358 ASP A O 1
ATOM 2731 N N . GLY A 1 359 ? 17.328 -18.235 9.053 1.00 52.03 359 GLY A N 1
ATOM 2732 C CA . GLY A 1 359 ? 17.334 -16.945 9.750 1.00 52.03 359 GLY A CA 1
ATOM 2733 C C . GLY A 1 359 ? 17.406 -15.703 8.853 1.00 52.03 359 GLY A C 1
ATOM 2734 O O . GLY A 1 359 ? 17.285 -14.597 9.373 1.00 52.03 359 GLY A O 1
ATOM 2735 N N . ASN A 1 360 ? 17.543 -15.854 7.528 1.00 59.09 360 ASN A N 1
ATOM 2736 C CA . ASN A 1 360 ? 17.592 -14.734 6.575 1.00 59.09 360 ASN A CA 1
ATOM 2737 C C . ASN A 1 360 ? 16.565 -14.797 5.433 1.00 59.09 360 ASN A C 1
ATOM 2739 O O . ASN A 1 360 ? 16.167 -13.733 4.941 1.00 59.09 360 ASN A O 1
ATOM 2743 N N . GLY A 1 361 ? 16.094 -15.989 5.059 1.00 56.88 361 GLY A N 1
ATOM 2744 C CA . GLY A 1 361 ? 14.901 -16.208 4.232 1.00 56.88 361 GLY A CA 1
ATOM 2745 C C . GLY A 1 361 ? 13.690 -16.703 5.026 1.00 56.88 361 GLY A C 1
ATOM 2746 O O . GLY A 1 361 ? 12.701 -17.089 4.411 1.00 56.88 361 GLY A O 1
ATOM 2747 N N . GLY A 1 362 ? 13.797 -16.631 6.367 1.00 65.88 362 GLY A N 1
ATOM 2748 C CA . GLY A 1 362 ? 12.914 -17.201 7.388 1.00 65.88 362 GLY A CA 1
ATOM 2749 C C . GLY A 1 362 ? 11.423 -17.219 7.060 1.00 65.88 362 GLY A C 1
ATOM 2750 O O . GLY A 1 362 ? 10.942 -16.413 6.274 1.00 65.88 362 GLY A O 1
ATOM 2751 N N . ASN A 1 363 ? 10.675 -18.094 7.738 1.00 83.44 363 ASN A N 1
ATOM 2752 C CA . ASN A 1 363 ? 9.222 -18.255 7.600 1.00 83.44 363 ASN A CA 1
ATOM 2753 C C . ASN A 1 363 ? 8.409 -16.994 7.995 1.00 83.44 363 ASN A C 1
ATOM 2755 O O . ASN A 1 363 ? 7.667 -16.990 8.980 1.00 83.44 363 ASN A O 1
ATOM 2759 N N . TYR A 1 364 ? 8.567 -15.911 7.237 1.00 87.44 364 TYR A N 1
ATOM 2760 C CA . TYR A 1 364 ? 7.944 -14.610 7.418 1.00 87.44 364 TYR A CA 1
ATOM 2761 C C . TYR A 1 364 ? 6.745 -14.469 6.476 1.00 87.44 364 TYR A C 1
ATOM 2763 O O . TYR A 1 364 ? 6.741 -15.011 5.370 1.00 87.44 364 TYR A O 1
ATOM 2771 N N . GLY A 1 365 ? 5.726 -13.719 6.903 1.00 88.44 365 GLY A N 1
ATOM 2772 C CA . GLY A 1 365 ? 4.484 -13.575 6.140 1.00 88.44 365 GLY A CA 1
ATOM 2773 C C . GLY A 1 365 ? 4.599 -12.654 4.919 1.00 88.44 365 GLY A C 1
ATOM 2774 O O . GLY A 1 365 ? 4.202 -13.034 3.818 1.00 88.44 365 GLY A O 1
ATOM 2775 N N . TRP A 1 366 ? 5.142 -11.443 5.095 1.00 90.94 366 TRP A N 1
ATOM 2776 C CA . TRP A 1 366 ? 5.188 -10.422 4.037 1.00 90.94 366 TRP A CA 1
ATOM 2777 C C . TRP A 1 366 ? 5.982 -10.831 2.782 1.00 90.94 366 TRP A C 1
ATOM 2779 O O . TRP A 1 366 ? 5.553 -10.476 1.681 1.00 90.94 366 TRP A O 1
ATOM 2789 N N . PRO A 1 367 ? 7.085 -11.609 2.864 1.00 92.06 367 PRO A N 1
ATOM 2790 C CA . PRO A 1 367 ? 7.822 -12.005 1.671 1.00 92.06 367 PRO A CA 1
ATOM 2791 C C . PRO A 1 367 ? 7.050 -12.968 0.773 1.00 92.06 367 PRO A C 1
ATOM 2793 O O . PRO A 1 367 ? 7.258 -12.948 -0.439 1.00 92.06 367 PRO A O 1
ATOM 2796 N N . LYS A 1 368 ? 6.184 -13.808 1.355 1.00 93.75 368 LYS A N 1
ATOM 2797 C CA . LYS A 1 368 ? 5.370 -14.801 0.634 1.00 93.75 368 LYS A CA 1
ATOM 2798 C C . LYS A 1 368 ? 4.338 -14.114 -0.235 1.00 93.75 368 LYS A C 1
ATOM 2800 O O . LYS A 1 368 ? 4.259 -14.344 -1.432 1.00 93.75 368 LYS A O 1
ATOM 2805 N N . VAL A 1 369 ? 3.604 -13.168 0.344 1.00 96.00 369 VAL A N 1
ATOM 2806 C CA . VAL A 1 369 ? 2.598 -12.408 -0.407 1.00 96.00 369 VAL A CA 1
ATOM 2807 C C . VAL A 1 369 ? 3.227 -11.497 -1.469 1.00 96.00 369 VAL A C 1
ATOM 2809 O O . VAL A 1 369 ? 2.637 -11.332 -2.534 1.00 96.00 369 VAL A O 1
ATOM 2812 N N . TRP A 1 370 ? 4.450 -10.986 -1.254 1.00 97.12 370 TRP A N 1
ATOM 2813 C CA . TRP A 1 370 ? 5.204 -10.286 -2.306 1.00 97.12 370 TRP A CA 1
ATOM 2814 C C . TRP A 1 370 ? 5.614 -11.239 -3.442 1.00 97.12 370 TRP A C 1
ATOM 2816 O O . TRP A 1 370 ? 5.365 -10.934 -4.608 1.00 97.12 370 TRP A O 1
ATOM 2826 N N . ARG A 1 371 ? 6.161 -12.425 -3.130 1.00 97.44 371 ARG A N 1
ATOM 2827 C CA . ARG A 1 371 ? 6.448 -13.474 -4.131 1.00 97.44 371 ARG A CA 1
ATOM 2828 C C . ARG A 1 371 ? 5.196 -13.847 -4.918 1.00 97.44 371 ARG A C 1
ATOM 2830 O O . ARG A 1 371 ? 5.242 -13.865 -6.144 1.00 97.44 371 ARG A O 1
ATOM 2837 N N . GLY A 1 372 ? 4.081 -14.074 -4.227 1.00 98.06 372 GLY A N 1
ATOM 2838 C CA . GLY A 1 372 ? 2.791 -14.388 -4.833 1.00 98.06 372 GLY A CA 1
ATOM 2839 C C . GLY A 1 372 ? 2.347 -13.325 -5.836 1.00 98.06 372 GLY A C 1
ATOM 2840 O O . GLY A 1 372 ? 2.010 -13.665 -6.967 1.00 98.06 372 GLY A O 1
ATOM 2841 N N . ALA A 1 373 ? 2.450 -12.041 -5.480 1.00 98.31 373 ALA A N 1
ATOM 2842 C CA . ALA A 1 373 ? 2.099 -10.948 -6.385 1.00 98.31 373 ALA A CA 1
ATOM 2843 C C . ALA A 1 373 ? 3.023 -10.887 -7.618 1.00 98.31 373 ALA A C 1
ATOM 2845 O O . ALA A 1 373 ? 2.561 -10.652 -8.737 1.00 98.31 373 ALA A O 1
ATOM 2846 N N . CYS A 1 374 ? 4.321 -11.159 -7.443 1.00 98.25 374 CYS A N 1
ATOM 2847 C CA . CYS A 1 374 ? 5.263 -11.281 -8.557 1.00 98.25 374 CYS A CA 1
ATOM 2848 C C . CYS A 1 374 ? 4.918 -12.463 -9.481 1.00 98.25 374 CYS A C 1
ATOM 2850 O O . CYS A 1 374 ? 4.950 -12.296 -10.702 1.00 98.25 374 CYS A O 1
ATOM 2852 N N . TRP A 1 375 ? 4.559 -13.625 -8.919 1.00 98.56 375 TRP A N 1
ATOM 2853 C CA . TRP A 1 375 ? 4.097 -14.800 -9.668 1.00 98.56 375 TRP A CA 1
ATOM 2854 C C . TRP A 1 375 ? 2.788 -14.536 -10.408 1.00 98.56 375 TRP A C 1
ATOM 2856 O O . TRP A 1 375 ? 2.653 -14.916 -11.571 1.00 98.56 375 TRP A O 1
ATOM 2866 N N . ALA A 1 376 ? 1.858 -13.820 -9.778 1.00 98.06 376 ALA A N 1
ATOM 2867 C CA . ALA A 1 376 ? 0.603 -13.432 -10.399 1.00 98.06 376 ALA A CA 1
ATOM 2868 C C . ALA A 1 376 ? 0.843 -12.554 -11.634 1.00 98.06 376 ALA A C 1
ATOM 2870 O O . ALA A 1 376 ? 0.242 -12.763 -12.684 1.00 98.06 376 ALA A O 1
ATOM 2871 N N . ARG A 1 377 ? 1.807 -11.630 -11.549 1.00 96.06 377 ARG A N 1
ATOM 2872 C CA . ARG A 1 377 ? 2.220 -10.786 -12.675 1.00 96.06 377 ARG A CA 1
ATOM 2873 C C . ARG A 1 377 ? 3.012 -11.548 -13.753 1.00 96.06 377 ARG A C 1
ATOM 2875 O O . ARG A 1 377 ? 3.080 -11.082 -14.882 1.00 96.06 377 ARG A O 1
ATOM 2882 N N . LEU A 1 378 ? 3.558 -12.728 -13.448 1.00 96.94 378 LEU A N 1
ATOM 2883 C CA . LEU A 1 378 ? 4.092 -13.682 -14.437 1.00 96.94 378 LEU A CA 1
ATOM 2884 C C . LEU A 1 378 ? 3.011 -14.588 -15.048 1.00 96.94 378 LEU A C 1
ATOM 2886 O O . LEU A 1 378 ? 3.346 -15.503 -15.803 1.00 96.94 378 LEU A O 1
ATOM 2890 N N . ASN A 1 379 ? 1.740 -14.358 -14.711 1.00 96.12 379 ASN A N 1
ATOM 2891 C CA . ASN A 1 379 ? 0.604 -15.179 -15.115 1.00 96.12 379 ASN A CA 1
ATOM 2892 C C . ASN A 1 379 ? 0.710 -16.645 -14.630 1.00 96.12 379 ASN A C 1
ATOM 2894 O O . ASN A 1 379 ? 0.181 -17.562 -15.260 1.00 96.12 379 ASN A O 1
ATOM 2898 N N . ASP A 1 380 ? 1.418 -16.889 -13.518 1.00 97.50 380 ASP A N 1
ATOM 2899 C CA . ASP A 1 380 ? 1.570 -18.214 -12.902 1.00 97.50 380 ASP A CA 1
ATOM 2900 C C . ASP A 1 380 ? 0.580 -18.371 -11.736 1.00 97.50 380 ASP A C 1
ATOM 2902 O O . ASP A 1 380 ? 0.916 -18.151 -10.568 1.00 97.50 380 ASP A O 1
ATOM 2906 N N . SER A 1 381 ? -0.665 -18.749 -12.057 1.00 97.56 381 SER A N 1
ATOM 2907 C CA . SER A 1 381 ? -1.733 -18.935 -11.060 1.00 97.56 381 SER A CA 1
ATOM 2908 C C . SER A 1 381 ? -1.382 -19.962 -9.987 1.00 97.56 381 SER A C 1
ATOM 2910 O O . SER A 1 381 ? -1.813 -19.822 -8.843 1.00 97.56 381 SER A O 1
ATOM 2912 N N . ALA A 1 382 ? -0.629 -21.008 -10.342 1.00 97.38 382 ALA A N 1
ATOM 2913 C CA . ALA A 1 382 ? -0.315 -22.095 -9.423 1.00 97.38 382 ALA A CA 1
ATOM 2914 C C . ALA A 1 382 ? 0.616 -21.605 -8.311 1.00 97.38 382 ALA A C 1
ATOM 2916 O O . ALA A 1 382 ? 0.277 -21.734 -7.136 1.00 97.38 382 ALA A O 1
ATOM 2917 N N . ARG A 1 383 ? 1.735 -20.968 -8.677 1.00 97.88 383 ARG A N 1
ATOM 2918 C CA . ARG A 1 383 ? 2.689 -20.435 -7.695 1.00 97.88 383 ARG A CA 1
ATOM 2919 C C . ARG A 1 383 ? 2.144 -19.228 -6.940 1.00 97.88 383 ARG A C 1
ATOM 2921 O O . ARG A 1 383 ? 2.366 -19.113 -5.738 1.00 97.88 383 ARG A O 1
ATOM 2928 N N . ALA A 1 384 ? 1.385 -18.355 -7.607 1.00 98.31 384 ALA A N 1
ATOM 2929 C CA . ALA A 1 384 ? 0.734 -17.224 -6.944 1.00 98.31 384 ALA A CA 1
ATOM 2930 C C . ALA A 1 384 ? -0.222 -17.685 -5.830 1.00 98.31 384 ALA A C 1
ATOM 2932 O O . ALA A 1 384 ? -0.228 -17.119 -4.732 1.00 98.31 384 ALA A O 1
ATOM 2933 N N . TYR A 1 385 ? -0.999 -18.740 -6.102 1.00 97.94 385 TYR A N 1
ATOM 2934 C CA . TYR A 1 385 ? -1.916 -19.330 -5.133 1.00 97.94 385 TYR A CA 1
ATOM 2935 C C . TYR A 1 385 ? -1.194 -20.132 -4.045 1.00 97.94 385 TYR A C 1
ATOM 2937 O O . TYR A 1 385 ? -1.577 -20.038 -2.881 1.00 97.94 385 TYR A O 1
ATOM 2945 N N . GLU A 1 386 ? -0.133 -20.865 -4.386 1.00 97.62 386 GLU A N 1
ATOM 2946 C CA . GLU A 1 386 ? 0.701 -21.583 -3.414 1.00 97.62 386 GLU A CA 1
ATOM 2947 C C . GLU A 1 386 ? 1.288 -20.628 -2.364 1.00 97.62 386 GLU A C 1
ATOM 2949 O O . GLU A 1 386 ? 1.118 -20.850 -1.166 1.00 97.62 386 GLU A O 1
ATOM 2954 N N . GLU A 1 387 ? 1.873 -19.506 -2.785 1.00 97.19 387 GLU A N 1
ATOM 2955 C CA . GLU A 1 387 ? 2.385 -18.470 -1.875 1.00 97.19 387 GLU A CA 1
ATOM 2956 C C . GLU A 1 387 ? 1.280 -17.861 -0.998 1.00 97.19 387 GLU A C 1
ATOM 2958 O O . GLU A 1 387 ? 1.456 -17.646 0.210 1.00 97.19 387 GLU A O 1
ATOM 2963 N N . LEU A 1 388 ? 0.100 -17.623 -1.585 1.00 96.06 388 LEU A N 1
ATOM 2964 C CA . LEU A 1 388 ? -1.074 -17.147 -0.857 1.00 96.06 388 LEU A CA 1
ATOM 2965 C C . LEU A 1 388 ? -1.478 -18.145 0.243 1.00 96.06 388 LEU A C 1
ATOM 2967 O O . LEU A 1 388 ? -1.724 -17.737 1.380 1.00 96.06 388 LEU A O 1
ATOM 2971 N N . GLN A 1 389 ? -1.498 -19.445 -0.061 1.00 95.81 389 GLN A N 1
ATOM 2972 C CA . GLN A 1 389 ? -1.805 -20.505 0.901 1.00 95.81 389 GLN A CA 1
ATOM 2973 C C . GLN A 1 389 ? -0.729 -20.628 1.982 1.00 95.81 389 GLN A C 1
ATOM 2975 O O . GLN A 1 389 ? -1.063 -20.661 3.168 1.00 95.81 389 GLN A O 1
ATOM 2980 N N . LEU A 1 390 ? 0.551 -20.646 1.598 1.00 94.62 390 LEU A N 1
ATOM 2981 C CA . LEU A 1 390 ? 1.680 -20.731 2.525 1.00 94.62 390 LEU A CA 1
ATOM 2982 C C . LEU A 1 390 ? 1.643 -19.598 3.550 1.00 94.62 390 LEU A C 1
ATOM 2984 O O . LEU A 1 390 ? 1.834 -19.846 4.741 1.00 94.62 390 LEU A O 1
ATOM 2988 N N . SER A 1 391 ? 1.333 -18.375 3.114 1.00 93.25 391 SER A N 1
ATOM 2989 C CA . SER A 1 391 ? 1.226 -17.224 4.011 1.00 93.25 391 SER A CA 1
ATOM 2990 C C . SER A 1 391 ? 0.150 -17.416 5.095 1.00 93.25 391 SER A C 1
ATOM 2992 O O . SER A 1 391 ? 0.383 -17.096 6.260 1.00 93.25 391 SER A O 1
ATOM 2994 N N . VAL A 1 392 ? -0.996 -18.021 4.766 1.00 92.56 392 VAL A N 1
ATOM 2995 C CA . VAL A 1 392 ? -2.062 -18.314 5.741 1.00 92.56 392 VAL A CA 1
ATOM 2996 C C . VAL A 1 392 ? -1.682 -19.489 6.640 1.00 92.56 392 VAL A C 1
ATOM 2998 O O . VAL A 1 392 ? -1.804 -19.407 7.863 1.00 92.56 392 VAL A O 1
ATOM 3001 N N . ILE A 1 393 ? -1.189 -20.580 6.049 1.00 92.50 393 ILE A N 1
ATOM 3002 C CA . ILE A 1 393 ? -0.829 -21.806 6.771 1.00 92.50 393 ILE A CA 1
ATOM 3003 C C . ILE A 1 393 ? 0.243 -21.523 7.819 1.00 92.50 393 ILE A C 1
ATOM 3005 O O . ILE A 1 393 ? 0.160 -22.067 8.924 1.00 92.50 393 ILE A O 1
ATOM 3009 N N . ASN A 1 394 ? 1.213 -20.669 7.489 1.00 91.44 394 ASN A N 1
ATOM 3010 C CA . ASN A 1 394 ? 2.386 -20.450 8.317 1.00 91.44 394 ASN A CA 1
ATOM 3011 C C . ASN A 1 394 ? 2.319 -19.194 9.177 1.00 91.44 394 ASN A C 1
ATOM 3013 O O . ASN A 1 394 ? 2.885 -19.232 10.264 1.00 91.44 394 ASN A O 1
ATOM 3017 N N . ASN A 1 395 ? 1.653 -18.120 8.740 1.00 92.44 395 ASN A N 1
ATOM 3018 C CA . ASN A 1 395 ? 1.803 -16.801 9.363 1.00 92.44 395 ASN A CA 1
ATOM 3019 C C . ASN A 1 395 ? 0.505 -16.178 9.881 1.00 92.44 395 ASN A C 1
ATOM 3021 O O . ASN A 1 395 ? 0.561 -15.073 10.403 1.00 92.44 395 ASN A O 1
ATOM 3025 N N . ILE A 1 396 ? -0.646 -16.849 9.801 1.00 90.19 396 ILE A N 1
ATOM 3026 C CA . ILE A 1 396 ? -1.907 -16.320 10.343 1.00 90.19 396 ILE A CA 1
ATOM 3027 C C . ILE A 1 396 ? -2.246 -16.958 11.699 1.00 90.19 396 ILE A C 1
ATOM 3029 O O . ILE A 1 396 ? -2.249 -18.184 11.856 1.00 90.19 396 ILE A O 1
ATOM 3033 N N . ALA A 1 397 ? -2.541 -16.110 12.688 1.00 89.00 397 ALA A N 1
ATOM 3034 C CA . ALA A 1 397 ? -3.053 -16.507 13.999 1.00 89.00 397 ALA A CA 1
ATOM 3035 C C . ALA A 1 397 ? -4.585 -16.732 13.979 1.00 89.00 397 ALA A C 1
ATOM 3037 O O . ALA A 1 397 ? -5.254 -16.321 13.031 1.00 89.00 397 ALA A O 1
ATOM 3038 N N . PRO A 1 398 ? -5.189 -17.351 15.019 1.00 85.75 398 PRO A N 1
ATOM 3039 C CA . PRO A 1 398 ? -6.633 -17.634 15.049 1.00 85.75 398 PRO A CA 1
ATOM 3040 C C . PRO A 1 398 ? -7.552 -16.412 14.893 1.00 85.75 398 PRO A C 1
ATOM 3042 O O . PRO A 1 398 ? -8.678 -16.557 14.427 1.00 85.75 398 PRO A O 1
ATOM 3045 N N . ASN A 1 399 ? -7.063 -15.218 15.238 1.00 84.88 399 ASN A N 1
ATOM 3046 C CA . ASN A 1 399 ? -7.757 -13.937 15.068 1.00 84.88 399 ASN A CA 1
ATOM 3047 C C . ASN A 1 399 ? -7.534 -13.299 13.681 1.00 84.88 399 ASN A C 1
ATOM 3049 O O . ASN A 1 399 ? -7.825 -12.121 13.501 1.00 84.88 399 ASN A O 1
ATOM 3053 N N . LEU A 1 400 ? -6.981 -14.057 12.730 1.00 89.38 400 LEU A N 1
ATOM 3054 C CA . LEU A 1 400 ? -6.629 -13.644 11.370 1.00 89.38 400 LEU A CA 1
ATOM 3055 C C . LEU A 1 400 ? -5.518 -12.592 11.255 1.00 89.38 400 LEU A C 1
ATOM 3057 O O . LEU A 1 400 ? -5.232 -12.138 10.151 1.00 89.38 400 LEU A O 1
ATOM 3061 N N . LEU A 1 401 ? -4.857 -12.220 12.350 1.00 90.19 401 LEU A N 1
ATOM 3062 C CA . LEU A 1 401 ? -3.731 -11.291 12.296 1.00 90.19 401 LEU A CA 1
ATOM 3063 C C . LEU A 1 401 ? -2.433 -12.020 11.961 1.00 90.19 401 LEU A C 1
ATOM 3065 O O . LEU A 1 401 ? -2.186 -13.135 12.438 1.00 90.19 401 LEU A O 1
ATOM 3069 N N . SER A 1 402 ? -1.602 -11.379 11.141 1.00 91.00 402 SER A N 1
ATOM 3070 C CA . SER A 1 402 ? -0.348 -11.963 10.695 1.00 91.00 402 SER A CA 1
ATOM 3071 C C . SER A 1 402 ? 0.783 -11.833 11.703 1.00 91.00 402 SER A C 1
ATOM 3073 O O . SER A 1 402 ? 0.979 -10.814 12.361 1.00 91.00 402 SER A O 1
ATOM 3075 N N . MET A 1 403 ? 1.550 -12.905 11.807 1.00 88.38 403 MET A N 1
ATOM 3076 C CA . MET A 1 403 ? 2.672 -13.076 12.708 1.00 88.38 403 MET A CA 1
ATOM 3077 C C . MET A 1 403 ? 3.976 -13.015 11.917 1.00 88.38 403 MET A C 1
ATOM 3079 O O . MET A 1 403 ? 4.079 -13.520 10.795 1.00 88.38 403 MET A O 1
ATOM 3083 N N . TYR A 1 404 ? 4.982 -12.378 12.511 1.00 83.62 404 TYR A N 1
ATOM 3084 C CA . TYR A 1 404 ? 6.268 -12.164 11.874 1.00 83.62 404 TYR A CA 1
ATOM 3085 C C . TYR A 1 404 ? 6.975 -13.493 11.642 1.00 83.62 404 TYR A C 1
ATOM 3087 O O . TYR A 1 404 ? 7.327 -13.767 10.510 1.00 83.62 404 TYR A O 1
ATOM 3095 N N . SER A 1 405 ? 7.158 -14.330 12.670 1.00 83.94 405 SER A N 1
ATOM 3096 C CA . SER A 1 405 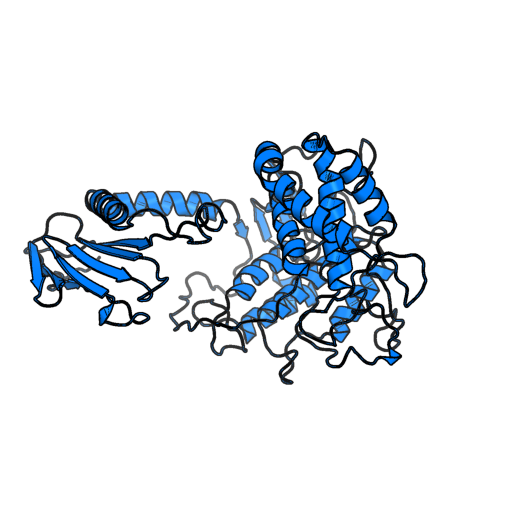? 7.964 -15.559 12.583 1.00 83.94 405 SER A CA 1
ATOM 3097 C C . SER A 1 405 ? 7.099 -16.812 12.723 1.00 83.94 405 SER A C 1
ATOM 3099 O O . SER A 1 405 ? 6.785 -17.266 13.830 1.00 83.94 405 SER A O 1
ATOM 3101 N N . GLY A 1 406 ? 6.682 -17.376 11.589 1.00 85.94 406 GLY A N 1
ATOM 3102 C CA . GLY A 1 406 ? 5.646 -18.403 11.547 1.00 85.94 406 GLY A CA 1
ATOM 3103 C C . GLY A 1 406 ? 4.391 -17.919 12.277 1.00 85.94 406 GLY A C 1
ATOM 3104 O O . GLY A 1 406 ? 3.960 -16.788 12.079 1.00 85.94 406 GLY A O 1
ATOM 3105 N N . LYS A 1 407 ? 3.838 -18.748 13.171 1.00 85.31 407 LYS A N 1
ATOM 3106 C CA . LYS A 1 407 ? 2.665 -18.411 14.005 1.00 85.31 407 LYS A CA 1
ATOM 3107 C C . LYS A 1 407 ? 3.018 -17.756 15.342 1.00 85.31 407 LYS A C 1
ATOM 3109 O O . LYS A 1 407 ? 2.145 -17.619 16.197 1.00 85.31 407 LYS A O 1
ATOM 3114 N N . ASN A 1 408 ? 4.283 -17.405 15.553 1.00 83.19 408 ASN A N 1
ATOM 3115 C CA . ASN A 1 408 ? 4.748 -16.844 16.815 1.00 83.19 408 ASN A CA 1
ATOM 3116 C C . ASN A 1 408 ? 4.800 -15.311 16.744 1.00 83.19 408 ASN A C 1
ATOM 3118 O O . ASN A 1 408 ? 5.143 -14.771 15.687 1.00 83.19 408 ASN A O 1
ATOM 3122 N N . PRO A 1 409 ? 4.536 -14.608 17.863 1.00 80.69 409 PRO A N 1
ATOM 3123 C CA . PRO A 1 409 ? 4.773 -13.174 17.962 1.00 80.69 409 PRO A CA 1
ATOM 3124 C C . PRO A 1 409 ? 6.195 -12.774 17.518 1.00 80.69 409 PRO A C 1
ATOM 3126 O O . PRO A 1 409 ? 7.124 -13.587 17.586 1.00 80.69 409 PRO A O 1
ATOM 3129 N N . PRO A 1 410 ? 6.400 -11.515 17.104 1.00 85.56 410 PRO A N 1
ATOM 3130 C CA . PRO A 1 410 ? 5.420 -10.430 17.128 1.00 85.56 410 PRO A CA 1
ATOM 3131 C C . PRO A 1 410 ? 4.459 -10.441 15.932 1.00 85.56 410 PRO A C 1
ATOM 3133 O O . PRO A 1 410 ? 4.770 -10.964 14.869 1.00 85.56 410 PRO A O 1
ATOM 3136 N N . PHE A 1 411 ? 3.307 -9.807 16.095 1.00 87.19 411 PHE A N 1
ATOM 3137 C CA . PHE A 1 411 ? 2.415 -9.399 15.021 1.00 87.19 411 PHE A CA 1
ATOM 3138 C C . PHE A 1 411 ? 3.065 -8.348 14.114 1.00 87.19 411 PHE A C 1
ATOM 3140 O O . PHE A 1 411 ? 3.756 -7.434 14.579 1.00 87.19 411 PHE A O 1
ATOM 3147 N N . GLN A 1 412 ? 2.777 -8.472 12.822 1.00 86.50 412 GLN A N 1
ATOM 3148 C CA . GLN A 1 412 ? 3.092 -7.511 11.772 1.00 86.50 412 GLN A CA 1
ATOM 3149 C C . GLN A 1 412 ? 1.923 -7.474 10.790 1.00 86.50 412 GLN A C 1
ATOM 3151 O O . GLN A 1 412 ? 1.544 -8.520 10.284 1.00 86.50 412 GLN A O 1
ATOM 3156 N N . ILE A 1 413 ? 1.353 -6.297 10.519 1.00 91.56 413 ILE A N 1
ATOM 3157 C CA . ILE A 1 413 ? 0.160 -6.143 9.660 1.00 91.56 413 ILE A CA 1
ATOM 3158 C C . ILE A 1 413 ? 0.475 -6.220 8.154 1.00 91.56 413 ILE A C 1
ATOM 3160 O O . ILE A 1 413 ? -0.426 -6.332 7.324 1.00 91.56 413 ILE A O 1
ATOM 3164 N N . ASP A 1 414 ? 1.754 -6.139 7.790 1.00 91.06 414 ASP A N 1
ATOM 3165 C CA . ASP A 1 414 ? 2.230 -6.075 6.407 1.00 91.06 414 ASP A CA 1
ATOM 3166 C C . ASP A 1 414 ? 1.738 -7.251 5.548 1.00 91.06 414 ASP A C 1
ATOM 3168 O O . ASP A 1 414 ? 1.263 -7.040 4.433 1.00 91.06 414 ASP A O 1
ATOM 3172 N N . MET A 1 415 ? 1.757 -8.475 6.075 1.00 93.06 415 MET A N 1
ATOM 3173 C CA . MET A 1 415 ? 1.239 -9.650 5.379 1.00 93.06 415 MET A CA 1
ATOM 3174 C C . MET A 1 415 ? -0.281 -9.609 5.218 1.00 93.06 415 MET A C 1
ATOM 3176 O O . MET A 1 415 ? -0.752 -9.964 4.143 1.00 93.06 415 MET A O 1
ATOM 3180 N N . ASN A 1 416 ? -1.054 -9.144 6.208 1.00 94.50 416 ASN A N 1
ATOM 3181 C CA . ASN A 1 416 ? -2.505 -8.990 6.054 1.00 94.50 416 ASN A CA 1
ATOM 3182 C C . ASN A 1 416 ? -2.851 -8.089 4.856 1.00 94.50 416 ASN A C 1
ATOM 3184 O O . ASN A 1 416 ? -3.679 -8.460 4.024 1.00 94.50 416 ASN A O 1
ATOM 3188 N N . PHE A 1 417 ? -2.194 -6.930 4.731 1.00 95.06 417 PHE A N 1
ATOM 3189 C CA . PHE A 1 417 ? -2.403 -6.033 3.588 1.00 95.06 417 PHE A CA 1
ATOM 3190 C C . PHE A 1 417 ? -1.799 -6.584 2.292 1.00 95.06 417 PHE A C 1
ATOM 3192 O O . PHE A 1 417 ? -2.417 -6.495 1.230 1.00 95.06 417 PHE A O 1
ATOM 3199 N N . GLY A 1 418 ? -0.625 -7.210 2.366 1.00 95.44 418 GLY A N 1
ATOM 3200 C CA . GLY A 1 418 ? 0.016 -7.850 1.223 1.00 95.44 418 GLY A CA 1
ATOM 3201 C C . GLY A 1 418 ? -0.781 -9.038 0.677 1.00 95.44 418 GLY A C 1
ATOM 3202 O O . GLY A 1 418 ? -0.767 -9.260 -0.528 1.00 95.44 418 GLY A O 1
ATOM 3203 N N . TRP A 1 419 ? -1.537 -9.756 1.513 1.00 96.69 419 TRP A N 1
ATOM 3204 C CA . TRP A 1 419 ? -2.435 -10.834 1.090 1.00 96.69 419 TRP A CA 1
ATOM 3205 C C . TRP A 1 419 ? -3.530 -10.297 0.166 1.00 96.69 419 TRP A C 1
ATOM 3207 O O . TRP A 1 419 ? -3.755 -10.853 -0.908 1.00 96.69 419 TRP A O 1
ATOM 3217 N N . VAL A 1 420 ? -4.136 -9.158 0.528 1.00 96.12 420 VAL A N 1
ATOM 3218 C CA . VAL A 1 420 ? -5.077 -8.439 -0.346 1.00 96.12 420 VAL A CA 1
ATOM 3219 C C . VAL A 1 420 ? -4.375 -7.991 -1.630 1.00 96.12 420 VAL A C 1
ATOM 3221 O O . VAL A 1 420 ? -4.914 -8.186 -2.716 1.00 96.12 420 VAL A O 1
ATOM 3224 N N . GLY A 1 421 ? -3.153 -7.458 -1.534 1.00 95.69 421 GLY A N 1
ATOM 3225 C CA . GLY A 1 421 ? -2.343 -7.081 -2.698 1.00 95.69 421 GLY A CA 1
ATOM 3226 C C . GLY A 1 421 ? -2.042 -8.246 -3.652 1.00 95.69 421 GLY A C 1
ATOM 3227 O O . GLY A 1 421 ? -2.110 -8.072 -4.870 1.00 95.69 421 GLY A O 1
ATOM 3228 N N . ASN A 1 422 ? -1.770 -9.443 -3.126 1.00 97.94 422 ASN A N 1
ATOM 3229 C CA . ASN A 1 422 ? -1.567 -10.651 -3.923 1.00 97.94 422 ASN A CA 1
ATOM 3230 C C . ASN A 1 422 ? -2.869 -11.074 -4.622 1.00 97.94 422 ASN A C 1
ATOM 3232 O O . ASN A 1 422 ? -2.878 -11.249 -5.837 1.00 97.94 422 ASN A O 1
ATOM 3236 N N . VAL A 1 423 ? -3.994 -11.127 -3.896 1.00 98.50 423 VAL A N 1
ATOM 3237 C CA . VAL A 1 423 ? -5.313 -11.414 -4.491 1.00 98.50 423 VAL A CA 1
ATOM 3238 C C . VAL A 1 423 ? -5.649 -10.427 -5.610 1.00 98.50 423 VAL A C 1
ATOM 3240 O O . VAL A 1 423 ? -6.057 -10.846 -6.690 1.00 98.50 423 VAL A O 1
ATOM 3243 N N . LEU A 1 424 ? -5.428 -9.125 -5.401 1.00 98.06 424 LEU A N 1
ATOM 3244 C CA . LEU A 1 424 ? -5.628 -8.117 -6.445 1.00 98.06 424 LEU A CA 1
ATOM 3245 C C . LEU A 1 424 ? -4.699 -8.342 -7.646 1.00 98.06 424 LEU A C 1
ATOM 3247 O O . LEU A 1 424 ? -5.156 -8.237 -8.779 1.00 98.06 424 LEU A O 1
ATOM 3251 N N . SER A 1 425 ? -3.441 -8.726 -7.419 1.00 97.81 425 SER A N 1
ATOM 3252 C CA . SER A 1 425 ? -2.486 -9.040 -8.495 1.00 97.81 425 SER A CA 1
ATOM 3253 C C . SER A 1 425 ? -2.888 -10.278 -9.302 1.00 97.81 425 SER A C 1
ATOM 3255 O O . SER A 1 425 ? -2.569 -10.364 -10.483 1.00 97.81 425 SER A O 1
ATOM 3257 N N . MET A 1 426 ? -3.611 -11.223 -8.691 1.00 98.62 426 MET A N 1
ATOM 3258 C CA . MET A 1 426 ? -4.190 -12.383 -9.380 1.00 98.62 426 MET A CA 1
ATOM 3259 C C . MET A 1 426 ? -5.432 -12.017 -10.206 1.00 98.62 426 MET A C 1
ATOM 3261 O O . MET A 1 426 ? -5.724 -12.686 -11.199 1.00 98.62 426 MET A O 1
ATOM 3265 N N . LEU A 1 427 ? -6.143 -10.951 -9.822 1.00 98.62 427 LEU A N 1
ATOM 3266 C CA . LEU A 1 427 ? -7.345 -10.450 -10.494 1.00 98.62 427 LEU A CA 1
ATOM 3267 C C . LEU A 1 427 ? -7.042 -9.441 -11.608 1.00 98.62 427 LEU A C 1
ATOM 3269 O O . LEU A 1 427 ? -7.794 -9.390 -12.581 1.00 98.62 427 LEU A O 1
ATOM 3273 N N . VAL A 1 428 ? -5.980 -8.636 -11.494 1.00 97.94 428 VAL A N 1
ATOM 3274 C CA . VAL A 1 428 ? -5.667 -7.595 -12.480 1.00 97.94 428 VAL A CA 1
ATOM 3275 C C . VAL A 1 428 ? -4.182 -7.229 -12.554 1.00 97.94 428 VAL A C 1
ATOM 3277 O O . VAL A 1 428 ? -3.499 -7.096 -11.540 1.00 97.94 428 VAL A O 1
ATOM 3280 N N . VAL A 1 429 ? -3.704 -6.971 -13.775 1.00 95.62 429 VAL A N 1
ATOM 3281 C CA . VAL A 1 429 ? -2.502 -6.163 -14.032 1.00 95.62 429 VAL A CA 1
ATOM 3282 C C . VAL A 1 429 ? -2.897 -4.934 -14.848 1.00 95.62 429 VAL A C 1
ATOM 3284 O O . VAL A 1 429 ? -3.343 -5.053 -15.985 1.00 95.62 429 VAL A O 1
ATOM 3287 N N . ASP A 1 430 ? -2.721 -3.742 -14.284 1.00 93.56 430 ASP A N 1
ATOM 3288 C CA . ASP A 1 430 ? -3.109 -2.466 -14.891 1.00 93.56 430 ASP A CA 1
ATOM 3289 C C . ASP A 1 430 ? -1.934 -1.481 -14.920 1.00 93.56 430 ASP A C 1
ATOM 3291 O O . ASP A 1 430 ? -1.880 -0.535 -14.145 1.00 93.56 430 ASP A O 1
ATOM 3295 N N . LEU A 1 431 ? -0.954 -1.686 -15.799 1.00 90.12 431 LEU A N 1
ATOM 3296 C CA . LEU A 1 431 ? 0.232 -0.823 -15.833 1.00 90.12 431 LEU A CA 1
ATOM 3297 C C . LEU A 1 431 ? -0.121 0.629 -16.228 1.00 90.12 431 LEU A C 1
ATOM 3299 O O . LEU A 1 431 ? -1.081 0.857 -16.976 1.00 90.12 431 LEU A O 1
ATOM 3303 N N . PRO A 1 432 ? 0.644 1.629 -15.750 1.00 85.81 432 PRO A N 1
ATOM 3304 C CA . PRO A 1 432 ? 0.484 3.006 -16.203 1.00 85.81 432 PRO A CA 1
ATOM 3305 C C . PRO A 1 432 ? 0.680 3.124 -17.714 1.00 85.81 432 PRO A C 1
ATOM 3307 O O . PRO A 1 432 ? 1.359 2.312 -18.344 1.00 85.81 432 PRO A O 1
ATOM 3310 N N . LEU A 1 433 ? 0.111 4.177 -18.298 1.00 79.31 433 LEU A N 1
ATOM 3311 C CA . LEU A 1 433 ? 0.343 4.480 -19.704 1.00 79.31 433 LEU A CA 1
ATOM 3312 C C . LEU A 1 433 ? 1.820 4.849 -19.910 1.00 79.31 433 LEU A C 1
ATOM 3314 O O . LEU A 1 433 ? 2.336 5.719 -19.210 1.00 79.31 433 LEU A O 1
ATOM 3318 N N . ALA A 1 434 ? 2.489 4.199 -20.864 1.00 67.06 434 ALA A N 1
ATOM 3319 C CA . ALA A 1 434 ? 3.896 4.462 -21.143 1.00 67.06 434 ALA A CA 1
ATOM 3320 C C . ALA A 1 434 ? 4.108 5.924 -21.565 1.00 67.06 434 ALA A C 1
ATOM 3322 O O . ALA A 1 434 ? 3.383 6.454 -22.418 1.00 67.06 434 ALA A O 1
ATOM 3323 N N . SER A 1 435 ? 5.115 6.570 -20.982 1.00 59.47 435 SER A N 1
ATOM 3324 C CA . SER A 1 435 ? 5.484 7.941 -21.318 1.00 59.47 435 SER A CA 1
ATOM 3325 C C . SER A 1 435 ? 5.930 8.043 -22.779 1.00 59.47 435 SER A C 1
ATOM 3327 O O . SER A 1 435 ? 6.704 7.220 -23.266 1.00 59.47 435 SER A O 1
ATOM 3329 N N . GLY A 1 436 ? 5.401 9.029 -23.509 1.00 53.78 436 GLY A N 1
ATOM 3330 C CA . GLY A 1 436 ? 5.633 9.180 -24.951 1.00 53.78 436 GLY A CA 1
ATOM 3331 C C . GLY A 1 436 ? 4.726 8.336 -25.856 1.00 53.78 436 GLY A C 1
ATOM 3332 O O . GLY A 1 436 ? 4.902 8.366 -27.073 1.00 53.78 436 GLY A O 1
ATOM 3333 N N . SER A 1 437 ? 3.734 7.623 -25.304 1.00 54.34 437 SER A N 1
ATOM 3334 C CA . SER A 1 437 ? 2.665 7.021 -26.112 1.00 54.34 437 SER A CA 1
ATOM 3335 C C . SER A 1 437 ? 1.927 8.110 -26.903 1.00 54.34 437 SER A C 1
ATOM 3337 O O . SER A 1 437 ? 1.445 9.084 -26.327 1.00 54.34 437 SER A O 1
ATOM 3339 N N . VAL A 1 438 ? 1.855 7.950 -28.227 1.00 41.47 438 VAL A N 1
ATOM 3340 C CA . VAL A 1 438 ? 1.171 8.872 -29.152 1.00 41.47 438 VAL A CA 1
ATOM 3341 C C . VAL A 1 438 ? -0.334 8.952 -28.872 1.00 41.47 438 VAL A C 1
ATOM 3343 O O . VAL A 1 438 ? -0.922 8.048 -28.277 1.00 41.47 438 VAL A O 1
ATOM 3346 N N . GLU A 1 439 ? -0.960 10.029 -29.351 1.00 36.66 439 GLU A N 1
ATOM 3347 C CA . GLU A 1 439 ? -2.412 10.231 -29.386 1.00 36.66 439 GLU A CA 1
ATOM 3348 C C . GLU A 1 439 ? -3.115 8.956 -29.915 1.00 36.66 439 GLU A C 1
ATOM 3350 O O . GLU A 1 439 ? -2.943 8.574 -31.072 1.00 36.66 439 GLU A O 1
ATOM 3355 N N . GLY A 1 440 ? -3.832 8.238 -29.035 1.00 50.31 440 GLY A N 1
ATOM 3356 C CA . GLY A 1 440 ? -4.435 6.922 -29.316 1.00 50.31 440 GLY A CA 1
ATOM 3357 C C . GLY A 1 440 ? -3.843 5.725 -28.548 1.00 50.31 440 GLY A C 1
ATOM 3358 O O . GLY A 1 440 ? -4.382 4.621 -28.647 1.00 50.31 440 GLY A O 1
ATOM 3359 N N . GLY A 1 441 ? -2.780 5.913 -27.757 1.00 64.75 441 GLY A N 1
ATOM 3360 C CA . GLY A 1 441 ? -2.239 4.880 -26.869 1.00 64.75 441 GLY A CA 1
ATOM 3361 C C . GLY A 1 441 ? -3.248 4.462 -25.795 1.00 64.75 441 GLY A C 1
ATOM 3362 O O . GLY A 1 441 ? -3.635 5.268 -24.950 1.00 64.75 441 GLY A O 1
ATOM 3363 N N . ARG A 1 442 ? -3.686 3.199 -25.822 1.00 78.06 442 ARG A N 1
ATOM 3364 C CA . ARG A 1 442 ? -4.577 2.622 -24.804 1.00 78.06 442 ARG A CA 1
ATOM 3365 C C . ARG A 1 442 ? -3.737 1.935 -23.732 1.00 78.06 442 ARG A C 1
ATOM 3367 O O . ARG A 1 442 ? -2.882 1.116 -24.068 1.00 78.06 442 ARG A O 1
ATOM 3374 N N . ARG A 1 443 ? -4.009 2.201 -22.450 1.00 86.25 443 ARG A N 1
ATOM 3375 C CA . ARG A 1 443 ? -3.442 1.387 -21.363 1.00 86.25 443 ARG A CA 1
ATOM 3376 C C . ARG A 1 443 ? -3.945 -0.045 -21.497 1.00 86.25 443 ARG A C 1
ATOM 3378 O O . ARG A 1 443 ? -5.142 -0.250 -21.691 1.00 86.25 443 ARG A O 1
ATOM 3385 N N . THR A 1 444 ? -3.056 -1.023 -21.399 1.00 89.06 444 THR A N 1
ATOM 3386 C CA . THR A 1 444 ? -3.474 -2.428 -21.379 1.00 89.06 444 THR A CA 1
ATOM 3387 C C . THR A 1 444 ? -3.790 -2.823 -19.944 1.00 89.06 444 THR A C 1
ATOM 3389 O O . THR A 1 444 ? -2.961 -2.651 -19.055 1.00 89.06 444 THR A O 1
ATOM 3392 N N . VAL A 1 445 ? -5.000 -3.331 -19.729 1.00 94.62 445 VAL A N 1
ATOM 3393 C CA . VAL A 1 445 ? -5.465 -3.875 -18.454 1.00 94.62 445 VAL A CA 1
ATOM 3394 C C . VAL A 1 445 ? -5.721 -5.360 -18.658 1.00 94.62 445 VAL A C 1
ATOM 3396 O O . VAL A 1 445 ? -6.636 -5.734 -19.390 1.00 94.62 445 VAL A O 1
ATOM 3399 N N . VAL A 1 446 ? -4.910 -6.200 -18.027 1.00 96.56 446 VAL A N 1
ATOM 3400 C CA . VAL A 1 446 ? -5.077 -7.654 -18.051 1.00 96.56 446 VAL A CA 1
ATOM 3401 C C . VAL A 1 446 ? -5.994 -8.049 -16.910 1.00 96.56 446 VAL A C 1
ATOM 3403 O O . VAL A 1 446 ? -5.664 -7.807 -15.751 1.00 96.56 446 VAL A O 1
ATOM 3406 N N . LEU A 1 447 ? -7.146 -8.635 -17.227 1.00 98.19 447 LEU A N 1
ATOM 3407 C CA . LEU A 1 447 ? -8.083 -9.158 -16.237 1.00 98.19 447 LEU A CA 1
ATOM 3408 C C . LEU A 1 447 ? -7.875 -10.663 -16.066 1.00 98.19 447 LEU A C 1
ATOM 3410 O O . LEU A 1 447 ? -7.723 -11.396 -17.041 1.00 98.19 447 LEU A O 1
ATOM 3414 N N . GLY A 1 448 ? -7.884 -11.106 -14.813 1.00 97.88 448 GLY A N 1
ATOM 3415 C CA . GLY A 1 448 ? -7.619 -12.487 -14.426 1.00 97.88 448 GLY A CA 1
ATOM 3416 C C . GLY A 1 448 ? -6.260 -13.030 -14.887 1.00 97.88 448 GLY A C 1
ATOM 3417 O O . GLY A 1 448 ? -6.228 -14.136 -15.422 1.00 97.88 448 GLY A O 1
ATOM 3418 N N . PRO A 1 449 ? -5.139 -12.300 -14.703 1.00 97.31 449 PRO A N 1
ATOM 3419 C CA . PRO A 1 449 ? -3.810 -12.767 -15.107 1.00 97.31 449 PRO A CA 1
ATOM 3420 C C . PRO A 1 449 ? -3.424 -14.098 -14.447 1.00 97.31 449 PRO A C 1
ATOM 3422 O O . PRO A 1 449 ? -2.700 -14.886 -15.048 1.00 97.31 449 PRO A O 1
ATOM 3425 N N . ALA A 1 450 ? -3.892 -14.351 -13.218 1.00 97.94 450 ALA A N 1
ATOM 3426 C CA . ALA A 1 450 ? -3.460 -15.500 -12.432 1.00 97.94 450 ALA A CA 1
ATOM 3427 C C . ALA A 1 450 ? -4.551 -16.051 -11.493 1.00 97.94 450 ALA A C 1
ATOM 3429 O O . ALA A 1 450 ? -4.261 -16.468 -10.371 1.00 97.94 450 ALA A O 1
ATOM 3430 N N . ILE A 1 451 ? -5.817 -16.060 -11.927 1.00 98.25 451 ILE A N 1
ATOM 3431 C CA . ILE A 1 451 ? -6.909 -16.669 -11.148 1.00 98.25 451 ILE A CA 1
ATOM 3432 C C . ILE A 1 451 ? -6.691 -18.193 -11.094 1.00 98.25 451 ILE A C 1
ATOM 3434 O O . ILE A 1 451 ? -6.505 -18.818 -12.142 1.00 98.25 451 ILE A O 1
ATOM 3438 N N . PRO A 1 452 ? -6.684 -18.825 -9.905 1.00 97.12 452 PRO A N 1
ATOM 3439 C CA . PRO A 1 452 ? -6.455 -20.253 -9.782 1.00 97.12 452 PRO A CA 1
ATOM 3440 C C . PRO A 1 452 ? -7.774 -21.014 -9.934 1.00 97.12 452 PRO A C 1
ATOM 3442 O O . PRO A 1 452 ? -8.814 -20.597 -9.424 1.00 97.12 452 PRO A O 1
ATOM 3445 N N . SER A 1 453 ? -7.725 -22.203 -10.532 1.00 94.56 453 SER A N 1
ATOM 3446 C CA . SER A 1 453 ? -8.901 -23.083 -10.638 1.00 94.56 453 SER A CA 1
ATOM 3447 C C . SER A 1 453 ? -9.489 -23.477 -9.275 1.00 94.56 453 SER A C 1
ATOM 3449 O O . SER A 1 453 ? -10.675 -23.779 -9.172 1.00 94.56 453 SER A O 1
ATOM 3451 N N . ALA A 1 454 ? -8.689 -23.418 -8.204 1.00 94.75 454 ALA A N 1
ATOM 3452 C CA . ALA A 1 454 ? -9.139 -23.634 -6.829 1.00 94.75 454 ALA A CA 1
ATOM 3453 C C . ALA A 1 454 ? -10.198 -22.618 -6.360 1.00 94.75 454 ALA A C 1
ATOM 3455 O O . ALA A 1 454 ? -10.945 -22.910 -5.430 1.00 94.75 454 ALA A O 1
ATOM 3456 N N . TRP A 1 455 ? -10.283 -21.441 -6.991 1.00 96.19 455 TRP A N 1
ATOM 3457 C CA . TRP A 1 455 ? -11.346 -20.467 -6.728 1.00 96.19 455 TRP A CA 1
ATOM 3458 C C . TRP A 1 455 ? -12.659 -20.820 -7.433 1.00 96.19 455 TRP A C 1
ATOM 3460 O O . TRP A 1 455 ? -13.675 -20.197 -7.146 1.00 96.19 455 TRP A O 1
ATOM 3470 N N . GLY A 1 456 ? -12.667 -21.808 -8.336 1.00 96.31 456 GLY A N 1
ATOM 3471 C CA . GLY A 1 456 ? -13.825 -22.134 -9.163 1.00 96.31 456 GLY A CA 1
ATOM 3472 C C . GLY A 1 456 ? -14.314 -20.929 -9.970 1.00 96.31 456 GLY A C 1
ATOM 3473 O O . GLY A 1 456 ? -13.573 -19.976 -10.197 1.00 96.31 456 GLY A O 1
ATOM 3474 N N . SER A 1 457 ? -15.577 -20.964 -10.397 1.00 97.81 457 SER A N 1
ATOM 3475 C CA . SER A 1 457 ? -16.223 -19.781 -10.975 1.00 97.81 457 SER A CA 1
ATOM 3476 C C . SER A 1 457 ? -16.531 -18.766 -9.884 1.00 97.81 457 SER A C 1
ATOM 3478 O O . SER A 1 457 ? -17.044 -19.128 -8.823 1.00 97.81 457 SER A O 1
ATOM 3480 N N . GLY A 1 458 ? -16.292 -17.495 -10.173 1.00 98.00 458 GLY A N 1
ATOM 3481 C CA . GLY A 1 458 ? -16.523 -16.422 -9.220 1.00 98.00 458 GLY A CA 1
ATOM 3482 C C . GLY A 1 458 ? -16.659 -15.073 -9.900 1.00 98.00 458 GLY A C 1
ATOM 3483 O O . GLY A 1 458 ? -16.778 -14.976 -11.127 1.00 98.00 458 GLY A O 1
ATOM 3484 N N . ARG A 1 459 ? -16.698 -14.028 -9.076 1.00 98.44 459 ARG A N 1
ATOM 3485 C CA . ARG A 1 459 ? -16.817 -12.653 -9.556 1.00 98.44 459 ARG A CA 1
ATOM 3486 C C . ARG A 1 459 ? -16.192 -11.635 -8.632 1.00 98.44 459 ARG A C 1
ATOM 3488 O O . ARG A 1 459 ? -16.139 -11.821 -7.418 1.00 98.44 459 ARG A O 1
ATOM 3495 N N . VAL A 1 460 ? -15.799 -10.519 -9.229 1.00 98.50 460 VAL A N 1
ATOM 3496 C CA . VAL A 1 460 ? -15.354 -9.328 -8.517 1.00 98.50 460 VAL A CA 1
ATOM 3497 C C . VAL A 1 460 ? -16.201 -8.134 -8.937 1.00 98.50 460 VAL A C 1
ATOM 3499 O O . VAL A 1 460 ? -16.524 -7.968 -10.116 1.00 98.50 460 VAL A O 1
ATOM 3502 N N . LYS A 1 461 ? -16.572 -7.299 -7.964 1.00 98.44 461 LYS A N 1
ATOM 3503 C CA . LYS A 1 461 ? -17.223 -6.010 -8.209 1.00 98.44 461 LYS A CA 1
ATOM 3504 C C . LYS A 1 461 ? -16.509 -4.892 -7.483 1.00 98.44 461 LYS A C 1
ATOM 3506 O O . LYS A 1 461 ? -15.980 -5.100 -6.392 1.00 98.44 461 LYS A O 1
ATOM 3511 N N . GLY A 1 462 ? -16.537 -3.707 -8.081 1.00 97.62 462 GLY A N 1
ATOM 3512 C CA . GLY A 1 462 ? -15.911 -2.522 -7.505 1.00 97.62 462 GLY A CA 1
ATOM 3513 C C . GLY A 1 462 ? -14.386 -2.505 -7.630 1.00 97.62 462 GLY A C 1
ATOM 3514 O O . GLY A 1 462 ? -13.722 -1.753 -6.917 1.00 97.62 462 GLY A O 1
ATOM 3515 N N . LEU A 1 463 ? -13.805 -3.320 -8.521 1.00 97.94 463 LEU A N 1
ATOM 3516 C CA . LEU A 1 463 ? -12.360 -3.350 -8.727 1.00 97.94 463 LEU A CA 1
ATOM 3517 C C . LEU A 1 463 ? -11.913 -2.038 -9.373 1.00 97.94 463 LEU A C 1
ATOM 3519 O O . LEU A 1 463 ? -12.289 -1.726 -10.504 1.00 97.94 463 LEU A O 1
ATOM 3523 N N . ARG A 1 464 ? -11.102 -1.261 -8.658 1.00 97.06 464 ARG A N 1
ATOM 3524 C CA . ARG A 1 464 ? -10.497 -0.050 -9.214 1.00 97.06 464 ARG A CA 1
ATOM 3525 C C . ARG A 1 464 ? -9.313 -0.428 -10.090 1.00 97.06 464 ARG A C 1
ATOM 3527 O O . ARG A 1 464 ? -8.498 -1.252 -9.689 1.00 97.06 464 ARG A O 1
ATOM 3534 N N . VAL A 1 465 ? -9.200 0.218 -11.245 1.00 96.56 465 VAL A N 1
ATOM 3535 C CA . VAL A 1 465 ? -8.032 0.112 -12.129 1.00 96.56 465 VAL A CA 1
ATOM 3536 C C . VAL A 1 465 ? -7.544 1.507 -12.518 1.00 96.56 465 VAL A C 1
ATOM 3538 O O . VAL A 1 465 ? -8.321 2.475 -12.514 1.00 96.56 465 VAL A O 1
ATOM 3541 N N . ARG A 1 466 ? -6.249 1.629 -12.829 1.00 94.56 466 ARG A N 1
ATOM 3542 C CA . ARG A 1 466 ? -5.620 2.881 -13.271 1.00 94.56 466 ARG A CA 1
ATOM 3543 C C . ARG A 1 466 ? -6.417 3.515 -14.413 1.00 94.56 466 ARG A C 1
ATOM 3545 O O . ARG A 1 466 ? -6.931 2.837 -15.302 1.00 94.56 466 ARG A O 1
ATOM 3552 N N . GLY A 1 467 ? -6.525 4.842 -14.388 1.00 92.94 467 GLY A N 1
ATOM 3553 C CA . GLY A 1 467 ? -7.422 5.597 -15.263 1.00 92.94 467 GLY A CA 1
ATOM 3554 C C . GLY A 1 467 ? -8.685 6.126 -14.616 1.00 92.94 467 GLY A C 1
ATOM 3555 O O . GLY A 1 467 ? -9.497 6.712 -15.325 1.00 92.94 467 GLY A O 1
ATOM 3556 N N . GLY A 1 468 ? -8.853 5.958 -13.304 1.00 94.94 468 GLY A N 1
ATOM 3557 C CA . GLY A 1 468 ? -10.078 6.389 -12.626 1.00 94.94 468 GLY A CA 1
ATOM 3558 C C . GLY A 1 468 ? -11.263 5.481 -12.934 1.00 94.94 468 GLY A C 1
ATOM 3559 O O . GLY A 1 468 ? -12.402 5.942 -12.939 1.00 94.94 468 GLY A O 1
ATOM 3560 N N . LEU A 1 469 ? -10.991 4.211 -13.237 1.00 96.56 469 LEU A N 1
ATOM 3561 C CA . LEU A 1 469 ? -11.988 3.248 -13.678 1.00 96.56 469 LEU A CA 1
ATOM 3562 C C . LEU A 1 469 ? -12.395 2.323 -12.534 1.00 96.56 469 LEU A C 1
ATOM 3564 O O . LEU A 1 469 ? -11.577 1.949 -11.692 1.00 96.56 469 LEU A O 1
ATOM 3568 N N . VAL A 1 470 ? -13.661 1.916 -12.552 1.00 97.94 470 VAL A N 1
ATOM 3569 C CA . VAL A 1 470 ? -14.196 0.834 -11.718 1.00 97.94 470 VAL A CA 1
ATOM 3570 C C . VAL A 1 470 ? -14.742 -0.242 -12.640 1.00 97.94 470 VAL A C 1
ATOM 3572 O O . VAL A 1 470 ? -15.528 0.060 -13.540 1.00 97.94 470 VAL A O 1
ATOM 3575 N N . VAL A 1 471 ? -14.323 -1.484 -12.432 1.00 98.19 471 VAL A N 1
ATOM 3576 C CA . VAL A 1 471 ? -14.637 -2.619 -13.297 1.00 98.19 471 VAL A CA 1
ATOM 3577 C C . VAL A 1 471 ? -15.193 -3.765 -12.461 1.00 98.19 471 VAL A C 1
ATOM 3579 O O . VAL A 1 471 ? -14.682 -4.081 -11.391 1.00 98.19 471 VAL A O 1
ATOM 3582 N N . ASP A 1 472 ? -16.231 -4.399 -12.987 1.00 98.62 472 ASP A N 1
ATOM 3583 C CA . ASP A 1 472 ? -16.741 -5.678 -12.509 1.00 98.62 472 ASP A CA 1
ATOM 3584 C C . ASP A 1 472 ? -16.424 -6.740 -13.562 1.00 98.62 472 ASP A C 1
ATOM 3586 O O . ASP A 1 472 ? -16.532 -6.465 -14.765 1.00 98.62 472 ASP A O 1
ATOM 3590 N N . PHE A 1 473 ? -16.083 -7.954 -13.141 1.00 98.62 473 PHE A N 1
ATOM 3591 C CA . PHE A 1 473 ? -15.956 -9.077 -14.066 1.00 98.62 473 PHE A CA 1
ATOM 3592 C C . PHE A 1 473 ? -16.256 -10.420 -13.393 1.00 98.62 473 PHE A C 1
ATOM 3594 O O . PHE A 1 473 ? -16.072 -10.585 -12.184 1.00 98.62 473 PHE A O 1
ATOM 3601 N N . ASP A 1 474 ? -16.715 -11.375 -14.201 1.00 98.56 474 ASP A N 1
ATOM 3602 C CA . ASP A 1 474 ? -16.946 -12.766 -13.804 1.00 98.56 474 ASP A CA 1
ATOM 3603 C C . ASP A 1 474 ? -15.921 -13.678 -14.499 1.00 98.56 474 ASP A C 1
ATOM 3605 O O . ASP A 1 474 ? -15.484 -13.385 -15.618 1.00 98.56 474 ASP A O 1
ATOM 3609 N N . TRP A 1 475 ? -15.586 -14.814 -13.883 1.00 98.25 475 TRP A N 1
ATOM 3610 C CA . TRP A 1 475 ? -14.720 -15.839 -14.480 1.00 98.25 475 TRP A CA 1
ATOM 3611 C C . TRP A 1 475 ? -15.289 -17.262 -14.346 1.00 98.25 475 TRP A C 1
ATOM 3613 O O . TRP A 1 475 ? -16.139 -17.539 -13.494 1.00 98.25 475 TRP A O 1
ATOM 3623 N N . ASP A 1 476 ? -14.838 -18.168 -15.219 1.00 97.19 476 ASP A N 1
ATOM 3624 C CA . ASP A 1 476 ? -15.238 -19.582 -15.244 1.00 97.19 476 ASP A CA 1
ATOM 3625 C C . ASP A 1 476 ? -14.415 -20.473 -14.291 1.00 97.19 476 ASP A C 1
ATOM 3627 O O . ASP A 1 476 ? -13.598 -20.001 -13.516 1.00 97.19 476 ASP A O 1
ATOM 3631 N N . GLN A 1 477 ? -14.650 -21.788 -14.288 1.00 96.38 477 GLN A N 1
ATOM 3632 C CA . GLN A 1 477 ? -13.952 -22.713 -13.377 1.00 96.38 477 GLN A CA 1
ATOM 3633 C C . GLN A 1 477 ? -12.440 -22.813 -13.633 1.00 96.38 477 GLN A C 1
ATOM 3635 O O . GLN A 1 477 ? -11.695 -23.235 -12.750 1.00 96.38 477 GLN A O 1
ATOM 3640 N N . GLU A 1 478 ? -11.982 -22.412 -14.819 1.00 94.12 478 GLU A N 1
ATOM 3641 C CA . GLU A 1 478 ? -10.569 -22.379 -15.184 1.00 94.12 478 GLU A CA 1
ATOM 3642 C C . GLU A 1 478 ? -9.919 -21.016 -14.901 1.00 94.12 478 GLU A C 1
ATOM 3644 O O . GLU A 1 478 ? -8.744 -20.831 -15.210 1.00 94.12 478 GLU A O 1
ATOM 3649 N N . GLY A 1 479 ? -10.657 -20.068 -14.312 1.00 95.19 479 GLY A N 1
ATOM 3650 C CA . GLY A 1 479 ? -10.154 -18.728 -14.014 1.00 95.19 479 GLY A CA 1
ATOM 3651 C C . GLY A 1 479 ? -10.186 -17.771 -15.206 1.00 95.19 479 GLY A C 1
ATOM 3652 O O . GLY A 1 479 ? -9.629 -16.679 -15.117 1.00 95.19 479 GLY A O 1
ATOM 3653 N N . ARG A 1 480 ? -10.829 -18.136 -16.325 1.00 95.50 480 ARG A N 1
ATOM 3654 C CA . ARG A 1 480 ? -10.900 -17.273 -17.513 1.00 95.50 480 ARG A CA 1
ATOM 3655 C C . ARG A 1 480 ? -12.039 -16.280 -17.379 1.00 95.50 480 ARG A C 1
ATOM 3657 O O . ARG A 1 480 ? -13.153 -16.659 -17.026 1.00 95.50 480 ARG A O 1
ATOM 3664 N N . VAL A 1 481 ? -11.777 -15.021 -17.712 1.00 97.75 481 VAL A N 1
ATOM 3665 C CA . VAL A 1 481 ? -12.793 -13.964 -17.680 1.00 97.75 481 VAL A CA 1
ATOM 3666 C C . VAL A 1 481 ? -13.858 -14.229 -18.746 1.00 97.75 481 VAL A C 1
ATOM 3668 O O . VAL A 1 481 ? -13.541 -14.395 -19.921 1.00 97.75 481 VAL A O 1
ATOM 3671 N N . VAL A 1 482 ? -15.127 -14.260 -18.334 1.00 97.25 482 VAL A N 1
ATOM 3672 C CA . VAL A 1 482 ? -16.277 -14.555 -19.213 1.00 97.25 482 VAL A CA 1
ATOM 3673 C C . VAL A 1 482 ? -17.230 -13.378 -19.382 1.00 97.25 482 VAL A C 1
ATOM 3675 O O . VAL A 1 482 ? -18.040 -13.360 -20.307 1.00 97.25 482 VAL A O 1
ATOM 3678 N N . SER A 1 483 ? -17.163 -12.390 -18.492 1.00 97.19 483 SER A N 1
ATOM 3679 C CA . SER A 1 483 ? -17.942 -11.160 -18.599 1.00 97.19 483 SER A CA 1
ATOM 3680 C C . SER A 1 483 ? -17.164 -10.006 -17.978 1.00 97.19 483 SER A C 1
ATOM 3682 O O . SER A 1 483 ? -16.448 -10.200 -17.001 1.00 97.19 483 SER A O 1
ATOM 3684 N N . LYS A 1 484 ? -17.304 -8.803 -18.538 1.00 97.62 484 LYS A N 1
ATOM 3685 C CA . LYS A 1 484 ? -16.683 -7.573 -18.034 1.00 97.62 484 LYS A CA 1
ATOM 3686 C C . LYS A 1 484 ? -17.666 -6.418 -18.158 1.00 97.62 484 LYS A C 1
ATOM 3688 O O . LYS A 1 484 ? -18.329 -6.265 -19.183 1.00 97.62 484 LYS A O 1
ATOM 3693 N N . ARG A 1 485 ? -17.703 -5.549 -17.150 1.00 97.56 485 ARG A N 1
ATOM 3694 C CA . ARG A 1 485 ? -18.446 -4.289 -17.174 1.00 97.56 485 ARG A CA 1
ATOM 3695 C C . ARG A 1 485 ? -17.629 -3.168 -16.548 1.00 97.56 485 ARG A C 1
ATOM 3697 O O . ARG A 1 485 ? -17.232 -3.262 -15.395 1.00 97.56 485 ARG A O 1
ATOM 3704 N N . VAL A 1 486 ? -17.454 -2.070 -17.279 1.00 97.50 486 VAL A N 1
ATOM 3705 C CA . VAL A 1 486 ? -16.960 -0.812 -16.702 1.00 97.50 486 VAL A CA 1
ATOM 3706 C C . VAL A 1 486 ? -18.135 -0.125 -16.007 1.00 97.50 486 VAL A C 1
ATOM 3708 O O . VAL A 1 486 ? -19.133 0.197 -16.649 1.00 97.50 486 VAL A O 1
ATOM 3711 N N . VAL A 1 487 ? -18.041 0.032 -14.690 1.00 97.31 487 VAL A N 1
ATOM 3712 C CA . VAL A 1 487 ? -19.082 0.612 -13.829 1.00 97.31 487 VAL A CA 1
ATOM 3713 C C . VAL A 1 487 ? -18.954 2.130 -13.747 1.00 97.31 487 VAL A C 1
ATOM 3715 O O . VAL A 1 487 ? -19.962 2.829 -13.689 1.00 97.31 487 VAL A O 1
ATOM 3718 N N . SER A 1 488 ? -17.722 2.642 -13.741 1.00 96.19 488 SER A N 1
ATOM 3719 C CA . SER A 1 488 ? -17.427 4.072 -13.638 1.00 96.19 488 SER A CA 1
ATOM 3720 C C . SER A 1 488 ? -16.126 4.421 -14.364 1.00 96.19 488 SER A C 1
ATOM 3722 O O . SER A 1 488 ? -15.233 3.576 -14.455 1.00 96.19 488 SER A O 1
ATOM 3724 N N . GLY A 1 489 ? -16.031 5.667 -14.837 1.00 92.81 489 GLY A N 1
ATOM 3725 C CA . GLY A 1 489 ? -14.895 6.234 -15.573 1.00 92.81 489 GLY A CA 1
ATOM 3726 C C . GLY A 1 489 ? -14.974 6.065 -17.099 1.00 92.81 489 GLY A C 1
ATOM 3727 O O . GLY A 1 489 ? -15.839 5.365 -17.624 1.00 92.81 489 GLY A O 1
ATOM 3728 N N . ASP A 1 490 ? -14.072 6.742 -17.819 1.00 89.62 490 ASP A N 1
ATOM 3729 C CA . ASP A 1 490 ? -13.984 6.699 -19.285 1.00 89.62 490 ASP A CA 1
ATOM 3730 C C . ASP A 1 490 ? -12.968 5.646 -19.754 1.00 89.62 490 ASP A C 1
ATOM 3732 O O . ASP A 1 490 ? -11.756 5.771 -19.563 1.00 89.62 490 ASP A O 1
ATOM 3736 N N . ALA A 1 491 ? -13.479 4.584 -20.375 1.00 90.06 491 ALA A N 1
ATOM 3737 C CA . ALA A 1 491 ? -12.682 3.457 -20.838 1.00 90.06 491 ALA A CA 1
ATOM 3738 C C . ALA A 1 491 ? -12.049 3.657 -22.226 1.00 90.06 491 ALA A C 1
ATOM 3740 O O . ALA A 1 491 ? -11.316 2.774 -22.667 1.00 90.06 491 ALA A O 1
ATOM 3741 N N . THR A 1 492 ? -12.293 4.775 -22.923 1.00 87.06 492 THR A N 1
ATOM 3742 C CA . THR A 1 492 ? -11.755 5.020 -24.279 1.00 87.06 492 THR A CA 1
ATOM 3743 C C . THR A 1 492 ? -10.229 4.898 -24.335 1.00 87.06 492 THR A C 1
ATOM 3745 O O . THR A 1 492 ? -9.686 4.298 -25.262 1.00 87.06 492 THR A O 1
ATOM 3748 N N . GLY A 1 493 ? -9.540 5.372 -23.294 1.00 86.38 493 GLY A N 1
ATOM 3749 C CA . GLY A 1 493 ? -8.088 5.266 -23.141 1.00 86.38 493 GLY A CA 1
ATOM 3750 C C . GLY A 1 493 ? -7.577 3.908 -22.647 1.00 86.38 493 GLY A C 1
ATOM 3751 O O . GLY A 1 493 ? -6.398 3.809 -22.322 1.00 86.38 493 GLY A O 1
ATOM 3752 N N . S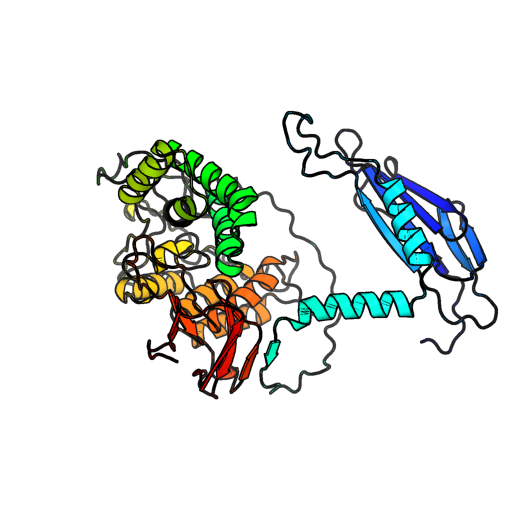ER A 1 494 ? -8.420 2.873 -22.546 1.00 90.56 494 SER A N 1
ATOM 3753 C CA . SER A 1 494 ? -8.053 1.573 -21.962 1.00 90.56 494 SER A CA 1
ATOM 3754 C C . SER A 1 494 ? -8.442 0.398 -22.857 1.00 90.56 494 SER A C 1
ATOM 3756 O O . SER A 1 494 ? -9.516 0.372 -23.459 1.00 90.56 494 SER A O 1
ATOM 3758 N N . ARG A 1 495 ? -7.563 -0.598 -22.950 1.00 91.94 495 ARG A N 1
ATOM 3759 C CA . ARG A 1 495 ? -7.759 -1.875 -23.637 1.00 91.94 495 ARG A CA 1
ATOM 3760 C C . ARG A 1 495 ? -7.744 -2.984 -22.595 1.00 91.94 495 ARG A C 1
ATOM 3762 O O . ARG A 1 495 ? -6.723 -3.214 -21.960 1.00 91.94 495 ARG A O 1
ATOM 3769 N N . PHE A 1 496 ? -8.879 -3.648 -22.422 1.00 95.19 496 PHE A N 1
ATOM 3770 C CA . PHE A 1 496 ? -9.003 -4.770 -21.497 1.00 95.19 496 PHE A CA 1
ATOM 3771 C C . PHE A 1 496 ? -8.746 -6.064 -22.246 1.00 95.19 496 PHE A C 1
ATOM 3773 O O . PHE A 1 496 ? -9.357 -6.284 -23.289 1.00 95.19 496 PHE A O 1
ATOM 3780 N N . VAL A 1 497 ? -7.865 -6.898 -21.719 1.00 94.88 497 VAL A N 1
ATOM 3781 C CA . VAL A 1 497 ? -7.509 -8.180 -22.320 1.00 94.88 497 VAL A CA 1
ATOM 3782 C C . VAL A 1 497 ? -7.528 -9.287 -21.276 1.00 94.88 497 VAL A C 1
ATOM 3784 O O . VAL A 1 497 ? -7.432 -9.016 -20.078 1.00 94.88 497 VAL A O 1
ATOM 3787 N N . ASP A 1 498 ? -7.650 -10.526 -21.729 1.00 93.44 498 ASP A N 1
ATOM 3788 C CA . ASP A 1 498 ? -7.358 -11.695 -20.910 1.00 93.44 498 ASP A CA 1
ATOM 3789 C C . ASP A 1 498 ? -5.844 -11.958 -20.826 1.00 93.44 498 ASP A C 1
ATOM 3791 O O . ASP A 1 498 ? -5.019 -11.259 -21.424 1.00 93.44 498 ASP A O 1
ATOM 3795 N N . VAL A 1 499 ? -5.473 -13.009 -20.095 1.00 89.31 499 VAL A N 1
ATOM 3796 C CA . VAL A 1 499 ? -4.082 -13.453 -19.921 1.00 89.31 499 VAL A CA 1
ATOM 3797 C C . VAL A 1 499 ? -3.372 -13.826 -21.237 1.00 89.31 499 VAL A C 1
ATOM 3799 O O . VAL A 1 499 ? -2.145 -13.820 -21.297 1.00 89.31 499 VAL A O 1
ATOM 3802 N N . GLN A 1 500 ? -4.118 -14.131 -22.304 1.00 87.94 500 GLN A N 1
ATOM 3803 C CA . GLN A 1 500 ? -3.585 -14.442 -23.637 1.00 87.94 500 GLN A CA 1
ATOM 3804 C C . GLN A 1 500 ? -3.474 -13.193 -24.529 1.00 87.94 500 GLN A C 1
ATOM 3806 O O . GLN A 1 500 ? -3.031 -13.289 -25.675 1.00 87.94 500 GLN A O 1
ATOM 3811 N N . GLY A 1 501 ? -3.863 -12.018 -24.024 1.00 87.62 501 GLY A N 1
ATOM 3812 C CA . GLY A 1 501 ? -3.864 -10.761 -24.770 1.00 87.62 501 GLY A CA 1
ATOM 3813 C C . GLY A 1 501 ? -5.071 -10.588 -25.702 1.00 87.62 501 GLY A C 1
ATOM 3814 O O . GLY A 1 501 ? -5.070 -9.670 -26.534 1.00 87.62 501 GLY A O 1
ATOM 3815 N N . ILE A 1 502 ? -6.093 -11.442 -25.579 1.00 90.81 502 ILE A N 1
ATOM 3816 C CA . ILE A 1 502 ? -7.342 -11.358 -26.343 1.00 90.81 502 ILE A CA 1
ATOM 3817 C C . ILE A 1 502 ? -8.225 -10.279 -25.710 1.00 90.81 502 ILE A C 1
ATOM 3819 O O . ILE A 1 502 ? -8.394 -10.241 -24.497 1.00 90.81 502 ILE A O 1
ATOM 3823 N N . GLU A 1 503 ? -8.767 -9.369 -26.523 1.00 92.12 503 GLU A N 1
ATOM 3824 C CA . GLU A 1 503 ? -9.594 -8.255 -26.034 1.00 92.12 503 GLU A CA 1
ATOM 3825 C C . GLU A 1 503 ? -10.962 -8.739 -25.520 1.00 92.12 503 GLU A C 1
ATOM 3827 O O . GLU A 1 503 ? -11.624 -9.534 -26.189 1.00 92.12 503 GLU A O 1
ATOM 3832 N N . LEU A 1 504 ? -11.347 -8.250 -24.332 1.00 90.94 504 LEU A N 1
ATOM 3833 C CA . LEU A 1 504 ? -12.538 -8.638 -23.556 1.00 90.94 504 LEU A CA 1
ATOM 3834 C C . LEU A 1 504 ? -13.724 -7.685 -23.714 1.00 90.94 504 LEU A C 1
ATOM 3836 O O . LEU A 1 504 ? -13.502 -6.446 -23.642 1.00 90.94 504 LEU A O 1
#

Secondary structure (DSSP, 8-state):
--SSPP--EEE----SSS-GGGEEEEEETTEEEEEEESSTTTPPEEEEEEEEESS-EEEE-TTS-EEEEPPTT----EEEEEEEE-B-GGG-SGGGTT--B-S-HHHHHHHHHHHHHTS-HHHHHHHHHHHHHHHHTT-EEE---TT--TT---------B---PPPP-TTHHHHHHHHHHHHHHHH--HHHIIIIIHHHHHHHHHHHHHH-EE-TTT-SS-EE-SSEEETTEEEEESSBHHHHHHHHHHHHHHHHHTTTTT---HHHHHHHHHHHHHB--S--EE--GGGSS-EEPSBSS-GGG-----TT-S--GGGTTTTT--HHHHGGGTTT-HHHHHHHHHHHHHH--S---SSSS-S-HHHHHHHHHHHHHTT-HHHHHHHHHHHHHHHB-TTS-BEEETTEEEE-SHHHHHHHHHHHHHHEEEPPPPTT--TT-PEEEEESTT--GGG-SEEEEEEEETTTEEEEEEE-TTS-EEEEEEEES--TTEEEE-TTS-B-

Radius of gyration: 26.99 Å; Cα contacts (8 Å, |Δi|>4): 992; chains: 1; bounding box: 68×53×75 Å

Foldseek 3Di:
DDPDADAWDKAFDDDPQADPVFWDWAADFFKIKIWGFRDDPLTWIKIKMKGKADDWGWDADPRRIITTHTDVPHDDIDIDMDMDIQAAPVCCDVVNPRSRGHDDCVVVRVVVRVVVSDDDPVVVVVVVVVVCCVVVVLKDWWFDPPVVCPPPDLDDDDADADDDDDPDALLVLLVVLVVLLQVCQLAVPLVCCLPPSLVSLLVSLVVVLVQWDAPPPVNPQATKGPQHDQPPFFDGHIRFLLNLLSSLQSLQSNLVNCVSNVPPPVVSVVSSVVNSVRHDLQADFDCDPVLPRGARDRHPDDCVVVRPVDQQFLDPSNCVCLPPNVSCCQPPVNLPDPSNLSNLVSSLVSNPQLPDPPVGSALAQQSLLVSLLSCLSSLNQPSNVVSLVSSCQFFADSNRFGAGHGPDDHTDRNNVVSSVVSVLSQAKDFDDQHRPDDDQAATEIEGRSHHQLVRAKIWMFSNGHGQNWTKIFTAHSRSWTDDIDTPDGDRSRHFYAYNVRHTD

Sequence (504 aa):
MSDKIIPAVTVSLANRLVNDTLINVTCGTGYTRLTGITQASIGLKFDSIARVSGNYSSTCSDTGSLIILPAPGQKVATIVWSAESDYDQTKGNAASDFSYKGEDPGPIVEELTTSAASKSYEALLTGHVEDYIALMGSFTLDLPDTANSSGIETVSGHVEMKLTDLPPDPASAAWMMLHVFDHYDYTRNITWLADTGYPLLKSVASFWISQLQEDLFTNDGTLVVNPCNSPEQGPTTFGCTHYQQLIHQVLEAVRATAPLVSEQDTDFVNSVDIKLSGLDTGLHIDPDSTYGTGVLKEWKVPDSYLYNVYPQHRHLSHLVGWFPGYSICSFAEGYTNSTIQEAVRASLLARGDGTDADGNGGNYGWPKVWRGACWARLNDSARAYEELQLSVINNIAPNLLSMYSGKNPPFQIDMNFGWVGNVLSMLVVDLPLASGSVEGGRRTVVLGPAIPSAWGSGRVKGLRVRGGLVVDFDWDQEGRVVSKRVVSGDATGSRFVDVQGIEL

Nearest PDB structures (foldseek):
  7znz-assembly1_A  TM=7.892E-01  e=6.742E-24  Akkermansia muciniphila ATCC BAA-835
  7zo0-assembly1_A  TM=7.871E-01  e=2.190E-23  Akkermansia muciniphila ATCC BAA-835
  4ufc-assembly2_B  TM=7.748E-01  e=2.696E-22  Bacteroides ovatus
  2eab-assembly1_A  TM=8.073E-01  e=2.214E-19  Bifidobacterium bifidum
  2ead-assembly1_A  TM=7.947E-01  e=3.344E-18  Bifidobacterium bifidum

Organism: NCBI:txid2898453

InterPro domains:
  IPR008928 Six-hairpin glycosidase superfamily [SSF48208] (104-492)
  IPR012341 Six-hairpin glycosidase-like superfamily [G3DSA:1.50.10.10] (164-427)
  IPR049053 Alpha fucosidase A-like, C-terminal domain [PF21307] (445-488)
  IPR054363 Glycosyl hydrolase family 95, catalytic domain [PF22124] (170-427)

Mean predicted aligned error: 6.46 Å

Solvent-accessible surface area (backbone atoms only — not comparable to full-atom values): 26790 Å² total; per-residue (Å²): 134,63,97,51,63,50,68,72,45,78,45,75,76,85,69,92,90,42,63,74,91,43,50,48,58,37,44,52,88,48,24,20,37,35,37,38,39,67,40,98,83,86,42,49,43,37,24,32,34,43,30,57,36,71,94,75,49,56,47,58,46,100,78,13,26,23,36,38,43,60,57,94,83,33,44,79,84,46,74,38,72,37,68,40,49,14,69,23,81,88,23,61,35,78,96,48,71,52,58,29,61,54,62,78,26,54,65,58,31,52,51,53,33,52,58,55,26,74,46,55,69,67,59,53,50,50,54,50,51,53,54,50,44,65,60,62,64,50,49,47,78,50,62,69,67,85,78,67,56,80,88,66,83,67,49,89,70,91,81,46,75,70,84,78,91,70,84,88,59,83,54,52,62,36,51,54,41,52,58,43,49,46,53,32,39,43,58,58,44,60,66,55,27,54,76,49,36,45,58,52,39,50,53,53,36,54,51,49,66,73,52,52,38,74,35,78,84,80,61,78,75,30,30,27,43,70,78,32,52,40,69,92,49,58,67,78,43,48,39,19,10,33,46,31,21,30,50,50,42,34,38,49,49,39,66,63,42,38,73,77,60,61,67,80,61,60,68,59,53,53,47,42,56,53,49,55,74,35,40,42,71,36,84,43,73,42,77,38,72,90,52,59,86,5,26,56,32,53,48,68,63,66,73,92,71,60,49,78,78,56,65,37,31,45,59,59,38,54,40,34,15,60,43,93,43,46,40,49,32,62,46,87,49,19,67,78,26,62,71,52,47,47,17,52,50,20,39,47,62,56,21,53,80,26,67,46,82,82,76,56,16,32,39,36,20,46,45,17,17,51,49,10,26,47,29,7,66,67,48,33,19,66,57,18,48,48,24,50,48,50,28,48,76,40,7,41,40,65,57,66,50,22,14,41,52,25,68,36,77,34,32,40,66,60,24,55,56,30,44,54,50,21,56,48,23,14,46,38,46,54,59,78,69,64,79,86,60,55,98,85,59,51,27,56,29,28,41,30,28,16,39,38,49,91,46,34,47,32,38,42,36,50,43,74,38,62,64,29,28,27,35,30,39,32,29,37,52,74,19,46,70,75,45,78,44,80,78,40,62,73,56,86,55,47,40,46,18,36,70,86,67,50,77,109